Protein AF-0000000080019111 (afdb_homodimer)

InterPro domains:
  IPR000073 Alpha/beta hydrolase fold-1 [PF00561] (54-286)
  IPR000073 Alpha/beta hydrolase fold-1 [PR00111] (79-94)
  IPR000073 Alpha/beta hydrolase fold-1 [PR00111] (122-135)
  IPR000073 Alpha/beta hydrolase fold-1 [PR00111] (136-149)
  IPR000073 Alpha/beta hydrolase fold-1 [PR00111] (247-261)
  IPR000639 Epoxide hydrolase-like [PR00412] (79-94)
  IPR000639 Epoxide hydrolase-like [PR00412] (122-135)
  IPR000639 Epoxide hydrolase-like [PR00412] (136-149)
  IPR000639 Epoxide hydrolase-like [PR00412] (245-261)
  IPR000639 Epoxide hydrolase-like [PR00412] (279-301)
  IPR029058 Alpha/Beta hydrolase fold [G3DSA:3.40.50.1820] (16-300)
  IPR029058 Alpha/Beta hydrolase fold [SSF53474] (29-298)

Secondary structure (DSSP, 8-state):
--HHHHHHHHHHHHHHHHHHHHHHHHHHHSPPPSEEEEETTEEEEEEEE----EEEEE--SS--GGGS-HHHHHHHHTTSEEEEEPPTTSTT----S---HHHHHHHHHHHHHHTT--SPEEEEEGGGHHHHHHHHHH-GGG-SEEEEES--SS---S-SSTTGGGTT-HHHHHHHHHS-HHHHHHHHHHHHHHHHTTSPPPHHHHHHHHHHHTSHHHHHHHHHHHHHHHHHHHHHGGGGGG--S-EEEEEETT-SSS-TIIIIIHHHHH-TT-EEEEETT--S-HHHH-HHHHHHHHHHHHHHHHHHHHHH-/---HHHHHHHHHHHHHHHHHHHHHHHHHHS---SEEEEETTEEEEEEEE----EEEEE--SS--GGGS-HHHHHHHHTTSEEEEEPPTTSTT----S---HHHHHHHHHHHHHHTT--SPEEEEEGGGHHHHHHHHHH-GGG-SEEEEES--SS---S-SSTTGGGTT-HHHHHHHHHS-HHHHHHHHHHHHHHHHTTSPPPHHHHHHHHHHHTSHHHHHHHHHHHHHHHHHHHHHGGGGGG--S-EEEEEETT-SSS-TIIIIIHHHHH-TT-EEEEETT--S-HHHH-HHHHHHHHHHHHHHHHHHHHHH-

Radius of gyration: 30.25 Å; Cα contacts (8 Å, |Δi|>4): 1204; chains: 2; bounding box: 72×90×80 Å

Organism: NCBI:txid2019572

Solvent-accessible surface area (backbone atoms only — not comparable to full-atom values): 31869 Å² total; per-residue (Å²): 135,78,57,58,56,50,46,50,46,47,48,39,48,49,24,34,50,48,32,51,50,48,46,53,48,28,45,68,75,56,54,90,72,68,49,74,46,76,40,97,91,31,42,34,24,27,34,68,41,37,60,49,51,34,34,35,41,36,32,37,74,78,47,23,53,68,50,48,42,69,67,53,53,52,59,47,19,71,73,22,29,29,33,28,33,17,52,70,23,18,74,74,11,42,58,63,98,70,67,48,45,61,51,46,24,52,49,50,50,50,41,34,52,73,72,69,49,64,50,32,32,38,33,15,24,22,60,30,23,40,23,54,50,38,32,40,67,74,37,58,88,44,41,58,22,38,34,30,35,40,36,41,56,58,56,79,59,77,69,87,47,86,64,23,90,50,35,86,35,72,62,42,56,55,51,42,36,46,44,47,35,66,61,52,26,51,57,51,44,60,54,51,55,58,32,30,31,85,51,79,72,57,66,70,51,49,54,50,46,48,42,55,50,34,30,54,64,26,42,42,36,41,21,40,47,57,54,49,41,54,65,51,26,63,63,47,57,78,51,51,72,71,54,76,56,51,36,33,37,38,36,30,77,47,25,83,72,51,56,46,68,63,12,50,53,46,48,40,68,60,30,75,84,39,44,78,43,77,37,77,88,23,18,48,42,38,55,69,76,39,39,65,59,55,52,50,46,50,48,55,46,49,52,51,50,51,49,52,56,54,69,70,98,128,99,36,77,60,52,54,48,47,48,49,37,48,48,22,34,49,48,33,51,52,49,45,53,48,26,45,67,76,56,54,91,73,67,50,73,46,78,40,97,90,30,43,33,25,28,34,69,41,37,60,46,51,33,32,37,42,38,32,37,76,77,47,22,52,69,51,47,42,68,65,54,52,52,57,48,20,71,73,21,28,29,33,29,34,18,52,69,24,17,75,73,12,40,58,64,97,70,66,47,44,60,50,46,24,51,50,49,50,50,41,33,51,72,73,69,48,64,50,31,32,39,32,15,24,23,60,30,23,40,24,52,51,37,32,42,67,73,37,58,87,45,40,58,22,38,33,31,36,41,36,40,55,57,59,76,60,83,73,81,54,86,64,24,88,51,34,86,36,71,62,42,57,54,49,40,39,45,44,46,35,65,60,53,26,52,57,53,44,61,54,49,53,58,33,29,31,87,51,78,71,57,66,70,50,50,52,50,45,48,42,54,50,34,31,52,62,26,43,42,36,40,21,40,46,58,56,50,42,53,66,53,26,63,63,46,56,77,50,53,73,71,55,76,55,52,37,34,37,38,36,30,76,46,27,84,70,51,57,47,68,65,12,50,52,47,47,39,69,60,31,74,84,38,45,80,44,76,37,78,88,23,17,48,43,37,55,69,75,40,41,65,58,55,52,52,46,51,48,56,45,50,52,52,49,52,49,53,56,53,70,72,98

Structure (mmCIF, N/CA/C/O backbone):
data_AF-0000000080019111-model_v1
#
loop_
_entity.id
_entity.type
_entity.pdbx_description
1 polymer 'Alpha/beta hydrolase'
#
loop_
_atom_site.group_PDB
_atom_site.id
_atom_site.type_symbol
_atom_site.label_atom_id
_atom_site.label_alt_id
_atom_site.label_comp_id
_atom_site.label_asym_id
_atom_site.label_entity_id
_atom_site.label_seq_id
_atom_site.pdbx_PDB_ins_code
_atom_site.Cartn_x
_atom_site.Cartn_y
_atom_site.Cartn_z
_atom_site.occupancy
_atom_site.B_iso_or_equiv
_atom_site.auth_seq_id
_atom_site.auth_comp_id
_atom_site.auth_asym_id
_atom_site.auth_atom_id
_atom_site.pdbx_PDB_model_num
ATOM 1 N N . MET A 1 1 ? -31.156 31.281 49.125 1 39.19 1 MET A N 1
ATOM 2 C CA . MET A 1 1 ? -29.797 31.562 48.656 1 39.19 1 MET A CA 1
ATOM 3 C C . MET A 1 1 ? -29.156 30.328 48.062 1 39.19 1 MET A C 1
ATOM 5 O O . MET A 1 1 ? -27.969 30.328 47.75 1 39.19 1 MET A O 1
ATOM 9 N N . ILE A 1 2 ? -29.594 28.969 48.438 1 56.16 2 ILE A N 1
ATOM 10 C CA . ILE A 1 2 ? -29.516 27.531 48.156 1 56.16 2 ILE A CA 1
ATOM 11 C C . ILE A 1 2 ? -29.516 27.297 46.656 1 56.16 2 ILE A C 1
ATOM 13 O O . ILE A 1 2 ? -28.828 26.406 46.156 1 56.16 2 ILE A O 1
ATOM 17 N N . PRO A 1 3 ? -30.438 28.188 45.75 1 67.44 3 PRO A N 1
ATOM 18 C CA . PRO A 1 3 ? -31.156 28 44.5 1 67.44 3 PRO A CA 1
ATOM 19 C C . PRO A 1 3 ? -30.281 28.266 43.25 1 67.44 3 PRO A C 1
ATOM 21 O O . PRO A 1 3 ? -30.422 27.594 42.25 1 67.44 3 PRO A O 1
ATOM 24 N N . LEU A 1 4 ? -29.422 29.281 43.531 1 78.06 4 LEU A N 1
ATOM 25 C CA . LEU A 1 4 ? -28.578 29.641 42.406 1 78.06 4 LEU A CA 1
ATOM 26 C C . LEU A 1 4 ? -27.625 28.5 42.031 1 78.06 4 LEU A C 1
ATOM 28 O O . LEU A 1 4 ? -27.438 28.203 40.844 1 78.06 4 LEU A O 1
ATOM 32 N N . LEU A 1 5 ? -27.125 27.938 43.156 1 81.75 5 LEU A N 1
ATOM 33 C CA . LEU A 1 5 ? -26.234 26.797 42.906 1 81.75 5 LEU A CA 1
ATOM 34 C C . LEU A 1 5 ? -26.969 25.656 42.219 1 81.75 5 LEU A C 1
ATOM 36 O O . LEU A 1 5 ? -26.422 25 41.344 1 81.75 5 LEU A O 1
ATOM 40 N N . GLY A 1 6 ? -28.125 25.484 42.75 1 77.25 6 GLY A N 1
ATOM 41 C CA . GLY A 1 6 ? -28.938 24.469 42.125 1 77.25 6 GLY A CA 1
ATOM 42 C C . GLY A 1 6 ? -29.234 24.75 40.656 1 77.25 6 GLY A C 1
ATOM 43 O O . GLY A 1 6 ? -29.188 23.844 39.812 1 77.25 6 GLY A O 1
ATOM 44 N N . ILE A 1 7 ? -29.484 26.016 40.5 1 80 7 ILE A N 1
ATOM 45 C CA . ILE A 1 7 ? -29.766 26.438 39.125 1 80 7 ILE A CA 1
ATOM 46 C C . ILE A 1 7 ? -28.5 26.281 38.281 1 80 7 ILE A C 1
ATOM 48 O O . ILE A 1 7 ? -28.562 25.797 37.156 1 80 7 ILE A O 1
ATOM 52 N N . LEU A 1 8 ? -27.375 26.734 38.969 1 76.88 8 LEU A N 1
ATOM 53 C CA . LEU A 1 8 ? -26.109 26.609 38.25 1 76.88 8 LEU A CA 1
ATOM 54 C C . LEU A 1 8 ? -25.812 25.141 37.938 1 76.88 8 LEU A C 1
ATOM 56 O O . LEU A 1 8 ? -25.344 24.812 36.844 1 76.88 8 LEU A O 1
ATOM 60 N N . ILE A 1 9 ? -26.141 24.359 38.875 1 79.88 9 ILE A N 1
ATOM 61 C CA . ILE A 1 9 ? -25.906 22.938 38.688 1 79.88 9 ILE A CA 1
ATOM 62 C C . ILE A 1 9 ? -26.859 22.391 37.625 1 79.88 9 ILE A C 1
ATOM 64 O O . ILE A 1 9 ? -26.469 21.625 36.75 1 79.88 9 ILE A O 1
ATOM 68 N N . ALA A 1 10 ? -28.078 22.828 37.75 1 81.62 10 ALA A N 1
ATOM 69 C CA . ALA A 1 10 ? -29.078 22.391 36.75 1 81.62 10 ALA A CA 1
ATOM 70 C C . ALA A 1 10 ? -28.703 22.844 35.344 1 81.62 10 ALA A C 1
ATOM 72 O O . ALA A 1 10 ? -28.828 22.078 34.406 1 81.62 10 ALA A O 1
ATOM 73 N N . VAL A 1 11 ? -28.25 24.062 35.312 1 78.81 11 VAL A N 1
ATOM 74 C CA . VAL A 1 11 ? -27.828 24.609 34.031 1 78.81 11 VAL A CA 1
ATOM 75 C C . VAL A 1 11 ? -26.625 23.828 33.531 1 78.81 11 VAL A C 1
ATOM 77 O O . VAL A 1 11 ? -26.547 23.5 32.344 1 78.81 11 VAL A O 1
ATOM 80 N N . ALA A 1 12 ? -25.781 23.562 34.531 1 78.5 12 ALA A N 1
ATOM 81 C CA . ALA A 1 12 ? -24.594 22.797 34.156 1 78.5 12 ALA A CA 1
ATOM 82 C C . ALA A 1 12 ? -24.969 21.422 33.625 1 78.5 12 ALA A C 1
ATOM 84 O O . ALA A 1 12 ? -24.422 20.953 32.625 1 78.5 12 ALA A O 1
ATOM 85 N N . ILE A 1 13 ? -25.859 20.875 34.281 1 78.75 13 ILE A N 1
ATOM 86 C CA . ILE A 1 13 ? -26.297 19.531 33.875 1 78.75 13 ILE A CA 1
ATOM 87 C C . ILE A 1 13 ? -27 19.625 32.5 1 78.75 13 ILE A C 1
ATOM 89 O O . ILE A 1 13 ? -26.766 18.781 31.641 1 78.75 13 ILE A O 1
ATOM 93 N N . ALA A 1 14 ? -27.844 20.641 32.406 1 80.62 14 ALA A N 1
ATOM 94 C CA . ALA A 1 14 ? -28.547 20.812 31.141 1 80.62 14 ALA A CA 1
ATOM 95 C C . ALA A 1 14 ? -27.578 21.047 30 1 80.62 14 ALA A C 1
ATOM 97 O O . ALA A 1 14 ? -27.734 20.5 28.906 1 80.62 14 ALA A O 1
ATOM 98 N N . CYS A 1 15 ? -26.594 21.891 30.359 1 78.25 15 CYS A N 1
ATOM 99 C CA . CYS A 1 15 ? -25.594 22.188 29.344 1 78.25 15 CYS A CA 1
ATOM 100 C C . CYS A 1 15 ? -24.797 20.938 28.984 1 78.25 15 CYS A C 1
ATOM 102 O O . CYS A 1 15 ? -24.5 20.703 27.812 1 78.25 15 CYS A O 1
ATOM 104 N N . SER A 1 16 ? -24.578 20.234 30.047 1 78.38 16 SER A N 1
ATOM 105 C CA . SER A 1 16 ? -23.844 19 29.797 1 78.38 16 SER A CA 1
ATOM 106 C C . SER A 1 16 ? -24.656 18.031 28.953 1 78.38 16 SER A C 1
ATOM 108 O O . SER A 1 16 ? -24.125 17.391 28.047 1 78.38 16 SER A O 1
ATOM 110 N N . PHE A 1 17 ? -25.906 17.953 29.328 1 80.25 17 PHE A N 1
ATOM 111 C CA . PHE A 1 17 ? -26.797 17.078 28.562 1 80.25 17 PHE A CA 1
ATOM 112 C C . PHE A 1 17 ? -26.922 17.562 27.109 1 80.25 17 PHE A C 1
ATOM 114 O O . PHE A 1 17 ? -26.922 16.75 26.188 1 80.25 17 PHE A O 1
ATOM 121 N N . TYR A 1 18 ? -27.062 18.828 27 1 80.56 18 TYR A N 1
ATOM 122 C CA . TYR A 1 18 ? -27.156 19.406 25.656 1 80.56 18 TYR A CA 1
ATOM 123 C C . TYR A 1 18 ? -25.891 19.141 24.859 1 80.56 18 TYR A C 1
ATOM 125 O O . TYR A 1 18 ? -25.953 18.766 23.688 1 80.56 18 TYR A O 1
ATOM 133 N N . THR A 1 19 ? -24.781 19.438 25.578 1 78.31 19 THR A N 1
ATOM 134 C CA . THR A 1 19 ? -23.5 19.203 24.922 1 78.31 19 THR A CA 1
ATOM 135 C C . THR A 1 19 ? -23.344 17.75 24.516 1 78.31 19 THR A C 1
ATOM 137 O O . THR A 1 19 ? -22.922 17.438 23.406 1 78.31 19 THR A O 1
ATOM 140 N N . ASP A 1 20 ? -23.75 16.922 25.391 1 80.12 20 ASP A N 1
ATOM 141 C CA . ASP A 1 20 ? -23.672 15.492 25.094 1 80.12 20 ASP A CA 1
ATOM 142 C C . ASP A 1 20 ? -24.562 15.125 23.906 1 80.12 20 ASP A C 1
ATOM 144 O O . ASP A 1 20 ? -24.172 14.328 23.047 1 80.12 20 ASP A O 1
ATOM 148 N N . ARG A 1 21 ? -25.766 15.688 23.906 1 81.38 21 ARG A N 1
ATOM 149 C CA . ARG A 1 21 ? -26.672 15.438 22.781 1 81.38 21 ARG A CA 1
ATOM 150 C C . ARG A 1 21 ? -26.109 15.984 21.484 1 81.38 21 ARG A C 1
ATOM 152 O O . ARG A 1 21 ? -26.219 15.344 20.438 1 81.38 21 ARG A O 1
ATOM 159 N N . ALA A 1 22 ? -25.484 17.156 21.594 1 80.06 22 ALA A N 1
ATOM 160 C CA . ALA A 1 22 ? -24.891 17.766 20.422 1 80.06 22 ALA A CA 1
ATOM 161 C C . ALA A 1 22 ? -23.734 16.938 19.875 1 80.06 22 ALA A C 1
ATOM 163 O O . ALA A 1 22 ? -23.578 16.797 18.672 1 80.06 22 ALA A O 1
ATOM 164 N N . ILE A 1 23 ? -22.984 16.438 20.797 1 79.31 23 ILE A N 1
ATOM 165 C CA . ILE A 1 23 ? -21.844 15.594 20.422 1 79.31 23 ILE A CA 1
ATOM 166 C C . ILE A 1 23 ? -22.359 14.344 19.703 1 79.31 23 ILE A C 1
ATOM 168 O O . ILE A 1 23 ? -21.859 13.977 18.641 1 79.31 23 ILE A O 1
ATOM 172 N N . ARG A 1 24 ? -23.344 13.727 20.25 1 81.81 24 ARG A N 1
ATOM 173 C CA . ARG A 1 24 ? -23.922 12.531 19.656 1 81.81 24 ARG A CA 1
ATOM 174 C C . ARG A 1 24 ? -24.5 12.82 18.266 1 81.81 24 ARG A C 1
ATOM 176 O O . ARG A 1 24 ? -24.359 12.016 17.344 1 81.81 24 ARG A O 1
ATOM 183 N N . GLN A 1 25 ? -25.125 13.961 18.25 1 84 25 GLN A N 1
ATOM 184 C CA . GLN A 1 25 ? -25.688 14.344 16.969 1 84 25 GLN A CA 1
ATOM 185 C C . GLN A 1 25 ? -24.594 14.578 15.93 1 84 25 GLN A C 1
ATOM 187 O O . GLN A 1 25 ? -24.719 14.164 14.773 1 84 25 GLN A O 1
ATOM 192 N N . ALA A 1 26 ? -23.516 15.258 16.328 1 79.75 26 ALA A N 1
ATOM 193 C CA . ALA A 1 26 ? -22.391 15.508 15.43 1 79.75 26 ALA A CA 1
ATOM 194 C C . ALA A 1 26 ? -21.781 14.203 14.93 1 79.75 26 ALA A C 1
ATOM 196 O O . ALA A 1 26 ? -21.516 14.047 13.734 1 79.75 26 ALA A O 1
ATOM 197 N N . GLU A 1 27 ? -21.547 13.25 15.797 1 82.12 27 GLU A N 1
ATOM 198 C CA . GLU A 1 27 ? -20.953 11.969 15.445 1 82.12 27 GLU A CA 1
ATOM 199 C C . GLU A 1 27 ? -21.891 11.133 14.586 1 82.12 27 GLU A C 1
ATOM 201 O O . GLU A 1 27 ? -21.438 10.328 13.758 1 82.12 27 GLU A O 1
ATOM 206 N N . ALA A 1 28 ? -23.203 11.328 14.797 1 82 28 ALA A N 1
ATOM 207 C CA . ALA A 1 28 ? -24.188 10.664 13.945 1 82 28 ALA A CA 1
ATOM 208 C C . ALA A 1 28 ? -24.203 11.258 12.547 1 82 28 ALA A C 1
ATOM 210 O O . ALA A 1 28 ? -24.328 10.539 11.555 1 82 28 ALA A O 1
ATOM 211 N N . ASP A 1 29 ? -24.062 12.57 12.523 1 82.75 29 ASP A N 1
ATOM 212 C CA . ASP A 1 29 ? -24.094 13.273 11.25 1 82.75 29 ASP A CA 1
ATOM 213 C C . ASP A 1 29 ? -22.812 13.047 10.469 1 82.75 29 ASP A C 1
ATOM 215 O O . ASP A 1 29 ? -22.812 13.039 9.234 1 82.75 29 ASP A O 1
ATOM 219 N N . PHE A 1 30 ? -21.641 12.938 11.164 1 81.44 30 PHE A N 1
ATOM 220 C CA . PHE A 1 30 ? -20.328 12.758 10.562 1 81.44 30 PHE A CA 1
ATOM 221 C C . PHE A 1 30 ? -19.594 11.594 11.211 1 81.44 30 PHE A C 1
ATOM 223 O O . PHE A 1 30 ? -18.578 11.789 11.883 1 81.44 30 PHE A O 1
ATOM 230 N N . PRO A 1 31 ? -20.078 10.445 10.969 1 78.56 31 PRO A N 1
ATOM 231 C CA . PRO A 1 31 ? -19.438 9.273 11.555 1 78.56 31 PRO A CA 1
ATOM 232 C C . PRO A 1 31 ? -18.016 9.062 11.047 1 78.56 31 PRO A C 1
ATOM 234 O O . PRO A 1 31 ? -17.672 9.523 9.953 1 78.56 31 PRO A O 1
ATOM 237 N N . PRO A 1 32 ? -17.125 8.477 11.922 1 73.69 32 PRO A N 1
ATOM 238 C CA . PRO A 1 32 ? -15.781 8.156 11.438 1 73.69 32 PRO A CA 1
ATOM 239 C C . PRO A 1 32 ? -15.805 7.242 10.219 1 73.69 32 PRO A C 1
ATOM 241 O O . PRO A 1 32 ? -16.562 6.27 10.18 1 73.69 32 PRO A O 1
ATOM 244 N N . GLN A 1 33 ? -15.148 7.875 9.148 1 69.56 33 GLN A N 1
ATOM 245 C CA . GLN A 1 33 ? -14.891 7.055 7.969 1 69.56 33 GLN A CA 1
ATOM 246 C C . GLN A 1 33 ? -13.43 6.621 7.91 1 69.56 33 GLN A C 1
ATOM 248 O O . GLN A 1 33 ? -12.539 7.371 8.312 1 69.56 33 GLN A O 1
ATOM 253 N N . GLY A 1 34 ? -13.219 5.395 7.93 1 66.56 34 GLY A N 1
ATOM 254 C CA . GLY A 1 34 ? -11.828 4.969 7.828 1 66.56 34 GLY A CA 1
ATOM 255 C C . GLY A 1 34 ? -11.469 3.871 8.805 1 66.56 34 GLY A C 1
ATOM 256 O O . GLY A 1 34 ? -12.305 3.041 9.156 1 66.56 34 GLY A O 1
ATOM 257 N N . LYS A 1 35 ? -10.164 3.811 9.141 1 72.06 35 LYS A N 1
ATOM 258 C CA . LYS A 1 35 ? -9.57 2.77 9.977 1 72.06 35 LYS A CA 1
ATOM 259 C C . LYS A 1 35 ? -8.938 3.365 11.227 1 72.06 35 LYS A C 1
ATOM 261 O O . LYS A 1 35 ? -8.836 4.59 11.359 1 72.06 35 LYS A O 1
ATOM 266 N N . TYR A 1 36 ? -8.719 2.541 12.195 1 75.88 36 TYR A N 1
ATOM 267 C CA . TYR A 1 36 ? -7.984 2.928 13.398 1 75.88 36 TYR A CA 1
ATOM 268 C C . TYR A 1 36 ? -6.68 2.145 13.508 1 75.88 36 TYR A C 1
ATOM 270 O O . TYR A 1 36 ? -6.602 0.992 13.078 1 75.88 36 TYR A O 1
ATOM 278 N N . VAL A 1 37 ? -5.629 2.752 13.914 1 69.5 37 VAL A N 1
ATOM 279 C CA . VAL A 1 37 ? -4.379 2.096 14.289 1 69.5 37 VAL A CA 1
ATOM 280 C C . VAL A 1 37 ? -4.008 2.461 15.719 1 69.5 37 VAL A C 1
ATOM 282 O O . VAL A 1 37 ? -4.109 3.623 16.125 1 69.5 37 VAL A O 1
ATOM 285 N N . LYS A 1 38 ? -3.824 1.444 16.547 1 79.44 38 LYS A N 1
ATOM 286 C CA . LYS A 1 38 ? -3.453 1.679 17.938 1 79.44 38 LYS A CA 1
ATOM 287 C C . LYS A 1 38 ? -1.938 1.624 18.109 1 79.44 38 LYS A C 1
ATOM 289 O O . LYS A 1 38 ? -1.296 0.648 17.719 1 79.44 38 LYS A O 1
ATOM 294 N N . VAL A 1 39 ? -1.366 2.723 18.578 1 76.25 39 VAL A N 1
ATOM 295 C CA . VAL A 1 39 ? 0.067 2.795 18.844 1 76.25 39 VAL A CA 1
ATOM 296 C C . VAL A 1 39 ? 0.312 3.455 20.203 1 76.25 39 VAL A C 1
ATOM 298 O O . VAL A 1 39 ? -0.297 4.48 20.516 1 76.25 39 VAL A O 1
ATOM 301 N N . ALA A 1 40 ? 1.132 2.877 21.031 1 81 40 ALA A N 1
ATOM 302 C CA . ALA A 1 40 ? 1.487 3.404 22.344 1 81 40 ALA A CA 1
ATOM 303 C C . ALA A 1 40 ? 0.241 3.746 23.156 1 81 40 ALA A C 1
ATOM 305 O O . ALA A 1 40 ? 0.156 4.82 23.75 1 81 40 ALA A O 1
ATOM 306 N N . GLY A 1 41 ? -0.802 2.975 23.016 1 79.44 41 GLY A N 1
ATOM 307 C CA . GLY A 1 41 ? -2.02 3.131 23.781 1 79.44 41 GLY A CA 1
ATOM 308 C C . GLY A 1 41 ? -2.955 4.188 23.234 1 79.44 41 GLY A C 1
ATOM 309 O O . GLY A 1 41 ? -4.004 4.465 23.812 1 79.44 41 GLY A O 1
ATOM 310 N N . VAL A 1 42 ? -2.566 4.762 22.141 1 84.81 42 VAL A N 1
ATOM 311 C CA . VAL A 1 42 ? -3.369 5.805 21.5 1 84.81 42 VAL A CA 1
ATOM 312 C C . VAL A 1 42 ? -3.973 5.277 20.203 1 84.81 42 VAL A C 1
ATOM 314 O O . VAL A 1 42 ? -3.254 4.773 19.344 1 84.81 42 VAL A O 1
ATOM 317 N N . ARG A 1 43 ? -5.305 5.371 20.109 1 86.31 43 ARG A N 1
ATOM 318 C CA . ARG A 1 43 ? -5.984 4.988 18.875 1 86.31 43 ARG A CA 1
ATOM 319 C C . ARG A 1 43 ? -6.051 6.16 17.906 1 86.31 43 ARG A C 1
ATOM 321 O O . ARG A 1 43 ? -6.648 7.195 18.219 1 86.31 43 ARG A O 1
ATOM 328 N N . LEU A 1 44 ? -5.398 6.039 16.719 1 85.19 44 LEU A N 1
ATOM 329 C CA . LEU A 1 44 ? -5.434 7.062 15.688 1 85.19 44 LEU A CA 1
ATOM 330 C C . LEU A 1 44 ? -6.359 6.656 14.547 1 85.19 44 LEU A C 1
ATOM 332 O O . LEU A 1 44 ? -6.301 5.52 14.07 1 85.19 44 LEU A O 1
ATOM 336 N N . HIS A 1 45 ? -7.266 7.617 14.211 1 85.56 45 HIS A N 1
ATOM 337 C CA . HIS A 1 45 ? -8.156 7.445 13.062 1 85.56 45 HIS A CA 1
ATOM 338 C C . HIS A 1 45 ? -7.484 7.91 11.773 1 85.56 45 HIS A C 1
ATOM 340 O O . HIS A 1 45 ? -6.82 8.945 11.758 1 85.56 45 HIS A O 1
ATOM 346 N N . TYR A 1 46 ? -7.539 7.113 10.773 1 78.88 46 TYR A N 1
ATOM 347 C CA . TYR A 1 46 ? -7.047 7.531 9.461 1 78.88 46 TYR A CA 1
ATOM 348 C C . TYR A 1 46 ? -7.922 6.973 8.344 1 78.88 46 TYR A C 1
ATOM 350 O O . TYR A 1 46 ? -8.68 6.023 8.555 1 78.88 46 TYR A O 1
ATOM 358 N N . ILE A 1 47 ? -7.973 7.707 7.258 1 73.06 47 ILE A N 1
ATOM 359 C CA . ILE A 1 47 ? -8.57 7.219 6.023 1 73.06 47 ILE A CA 1
ATOM 360 C C . ILE A 1 47 ? -7.477 6.816 5.039 1 73.06 47 ILE A C 1
ATOM 362 O O . ILE A 1 47 ? -6.391 7.402 5.039 1 73.06 47 ILE A O 1
ATOM 366 N N . CYS A 1 48 ? -7.598 5.863 4.508 1 65.88 48 CYS A N 1
ATOM 367 C CA . CYS A 1 48 ? -6.668 5.434 3.469 1 65.88 48 CYS A CA 1
ATOM 368 C C . CYS A 1 48 ? -7.398 5.188 2.152 1 65.88 48 CYS A C 1
ATOM 370 O O . CYS A 1 48 ? -8.508 4.656 2.145 1 65.88 48 CYS A O 1
ATOM 372 N N . LYS A 1 49 ? -7.094 6.105 1.359 1 54.97 49 LYS A N 1
ATOM 373 C CA . LYS A 1 49 ? -7.574 5.906 -0.004 1 54.97 49 LYS A CA 1
ATOM 374 C C . LYS A 1 49 ? -6.426 5.562 -0.949 1 54.97 49 LYS A C 1
ATOM 376 O O . LYS A 1 49 ? -5.297 6.023 -0.755 1 54.97 49 LYS A O 1
ATOM 381 N N . GLY A 1 50 ? -6.828 5.125 -1.615 1 50.03 50 GLY A N 1
ATOM 382 C CA . GLY A 1 50 ? -5.852 4.695 -2.604 1 50.03 50 GLY A CA 1
ATOM 383 C C . GLY A 1 50 ? -5.543 3.213 -2.533 1 50.03 50 GLY A C 1
ATOM 384 O O . GLY A 1 50 ? -5.668 2.598 -1.473 1 50.03 50 GLY A O 1
ATOM 385 N N . SER A 1 51 ? -6.137 2.672 -3.111 1 46.53 51 SER A N 1
ATOM 386 C CA . SER A 1 51 ? -6.438 1.276 -3.416 1 46.53 51 SER A CA 1
ATOM 387 C C . SER A 1 51 ? -5.199 0.399 -3.268 1 46.53 51 SER A C 1
ATOM 389 O O . SER A 1 51 ? -5.309 -0.805 -3.025 1 46.53 51 SER A O 1
ATOM 391 N N . GLU A 1 52 ? -4.035 0.542 -3.451 1 54.69 52 GLU A N 1
ATOM 392 C CA . GLU A 1 52 ? -3.824 -0.196 -4.691 1 54.69 52 GLU A CA 1
ATOM 393 C C . GLU A 1 52 ? -4.152 -1.676 -4.52 1 54.69 52 GLU A C 1
ATOM 395 O O . GLU A 1 52 ? -3.941 -2.242 -3.443 1 54.69 52 GLU A O 1
ATOM 400 N N . GLN A 1 53 ? -5.473 -1.788 -5.023 1 70 53 GLN A N 1
ATOM 401 C CA . GLN A 1 53 ? -5.766 -3.209 -5.191 1 70 53 GLN A CA 1
ATOM 402 C C . GLN A 1 53 ? -4.48 -4.023 -5.309 1 70 53 GLN A C 1
ATOM 404 O O . GLN A 1 53 ? -3.623 -3.727 -6.145 1 70 53 GLN A O 1
ATOM 409 N N . ALA A 1 54 ? -4.406 -4.746 -4.207 1 83.38 54 ALA A N 1
ATOM 410 C CA . ALA A 1 54 ? -3.234 -5.617 -4.246 1 83.38 54 ALA A CA 1
ATOM 411 C C . ALA A 1 54 ? -3.398 -6.715 -5.293 1 83.38 54 ALA A C 1
ATOM 413 O O . ALA A 1 54 ? -4.48 -7.289 -5.438 1 83.38 54 ALA A O 1
ATOM 414 N N . VAL A 1 55 ? -2.426 -6.844 -6.094 1 91.75 55 VAL A N 1
ATOM 415 C CA . VAL A 1 55 ? -2.309 -7.98 -7 1 91.75 55 VAL A CA 1
ATOM 416 C C . VAL A 1 55 ? -1.171 -8.891 -6.539 1 91.75 55 VAL A C 1
ATOM 418 O O . VAL A 1 55 ? -0.056 -8.422 -6.293 1 91.75 55 VAL A O 1
ATOM 421 N N . VAL A 1 56 ? -1.512 -10.133 -6.355 1 95.44 56 VAL A N 1
ATOM 422 C CA . VAL A 1 56 ? -0.511 -11.109 -5.934 1 95.44 56 VAL A CA 1
ATOM 423 C C . VAL A 1 56 ? -0.24 -12.094 -7.066 1 95.44 56 VAL A C 1
ATOM 425 O O . VAL A 1 56 ? -1.155 -12.773 -7.539 1 95.44 56 VAL A O 1
ATOM 428 N N . LEU A 1 57 ? 0.992 -12.141 -7.508 1 97.44 57 LEU A N 1
ATOM 429 C CA . LEU A 1 57 ? 1.398 -13.07 -8.562 1 97.44 57 LEU A CA 1
ATOM 430 C C . LEU A 1 57 ? 1.979 -14.344 -7.973 1 97.44 57 LEU A C 1
ATOM 432 O O . LEU A 1 57 ? 2.902 -14.297 -7.156 1 97.44 57 LEU A O 1
ATOM 436 N N . LEU A 1 58 ? 1.391 -15.469 -8.383 1 98.25 58 LEU A N 1
ATOM 437 C CA . LEU A 1 58 ? 1.878 -16.797 -8.016 1 98.25 58 LEU A CA 1
ATOM 438 C C . LEU A 1 58 ? 2.445 -17.516 -9.234 1 98.25 58 LEU A C 1
ATOM 440 O O . LEU A 1 58 ? 1.795 -17.578 -10.281 1 98.25 58 LEU A O 1
ATOM 444 N N . HIS A 1 59 ? 3.648 -18.062 -9.086 1 96.69 59 HIS A N 1
ATOM 445 C CA . HIS A 1 59 ? 4.359 -18.656 -10.203 1 96.69 59 HIS A CA 1
ATOM 446 C C . HIS A 1 59 ? 3.953 -20.125 -10.398 1 96.69 59 HIS A C 1
ATOM 448 O O . HIS A 1 59 ? 3.172 -20.656 -9.617 1 96.69 59 HIS A O 1
ATOM 454 N N . GLY A 1 60 ? 4.453 -20.734 -11.492 1 94.75 60 GLY A N 1
ATOM 455 C CA . GLY A 1 60 ? 4.16 -22.125 -11.82 1 94.75 60 GLY A CA 1
ATOM 456 C C . GLY A 1 60 ? 5.141 -23.094 -11.203 1 94.75 60 GLY A C 1
ATOM 457 O O . GLY A 1 60 ? 5.918 -22.734 -10.312 1 94.75 60 GLY A O 1
ATOM 458 N N . ASN A 1 61 ? 5.047 -24.391 -11.664 1 91.25 61 ASN A N 1
ATOM 459 C CA . ASN A 1 61 ? 5.922 -25.469 -11.195 1 91.25 61 ASN A CA 1
ATOM 460 C C . ASN A 1 61 ? 6.562 -26.219 -12.359 1 91.25 61 ASN A C 1
ATOM 462 O O . ASN A 1 61 ? 5.871 -26.891 -13.125 1 91.25 61 ASN A O 1
ATOM 466 N N . PRO A 1 62 ? 7.891 -26.172 -12.453 1 88.88 62 PRO A N 1
ATOM 467 C CA . PRO A 1 62 ? 8.789 -25.344 -11.641 1 88.88 62 PRO A CA 1
ATOM 468 C C . PRO A 1 62 ? 8.672 -23.859 -11.961 1 88.88 62 PRO A C 1
ATOM 470 O O . PRO A 1 62 ? 8.164 -23.484 -13.023 1 88.88 62 PRO A O 1
ATOM 473 N N . GLY A 1 63 ? 9.047 -23.016 -10.914 1 91 63 GLY A N 1
ATOM 474 C CA . GLY A 1 63 ? 9.008 -21.594 -11.195 1 91 63 GLY A CA 1
ATOM 475 C C . GLY A 1 63 ? 9.484 -20.75 -10.031 1 91 63 GLY A C 1
ATOM 476 O O . GLY A 1 63 ? 9.961 -21.266 -9.023 1 91 63 GLY A O 1
ATOM 477 N N . SER A 1 64 ? 9.5 -19.453 -10.266 1 92.62 64 SER A N 1
ATOM 478 C CA . SER A 1 64 ? 9.789 -18.391 -9.32 1 92.62 64 SER A CA 1
ATOM 479 C C . SER A 1 64 ? 9.141 -17.078 -9.758 1 92.62 64 SER A C 1
ATOM 481 O O . SER A 1 64 ? 8.391 -17.047 -10.734 1 92.62 64 SER A O 1
ATOM 483 N N . VAL A 1 65 ? 9.445 -16.016 -9 1 90.62 65 VAL A N 1
ATOM 484 C CA . VAL A 1 65 ? 8.883 -14.719 -9.328 1 90.62 65 VAL A CA 1
ATOM 485 C C . VAL A 1 65 ? 9.258 -14.344 -10.766 1 90.62 65 VAL A C 1
ATOM 487 O O . VAL A 1 65 ? 8.547 -13.578 -11.422 1 90.62 65 VAL A O 1
ATOM 490 N N . GLN A 1 66 ? 10.281 -14.977 -11.359 1 88.69 66 GLN A N 1
ATOM 491 C CA . GLN A 1 66 ? 10.789 -14.641 -12.688 1 88.69 66 GLN A CA 1
ATOM 492 C C . GLN A 1 66 ? 9.852 -15.156 -13.781 1 88.69 66 GLN A C 1
ATOM 494 O O . GLN A 1 66 ? 10 -14.805 -14.953 1 88.69 66 GLN A O 1
ATOM 499 N N . ASP A 1 67 ? 8.875 -15.969 -13.375 1 93.19 67 ASP A N 1
ATOM 500 C CA . ASP A 1 67 ? 7.883 -16.391 -14.352 1 93.19 67 ASP A CA 1
ATOM 501 C C . ASP A 1 67 ? 7.168 -15.188 -14.969 1 93.19 67 ASP A C 1
ATOM 503 O O . ASP A 1 67 ? 6.652 -15.273 -16.078 1 93.19 67 ASP A O 1
ATOM 507 N N . TYR A 1 68 ? 7.148 -14.117 -14.227 1 93.5 68 TYR A N 1
ATOM 508 C CA . TYR A 1 68 ? 6.574 -12.867 -14.711 1 93.5 68 TYR A CA 1
ATOM 509 C C . TYR A 1 68 ? 7.672 -11.867 -15.078 1 93.5 68 TYR A C 1
ATOM 511 O O . TYR A 1 68 ? 8.461 -11.461 -14.219 1 93.5 68 TYR A O 1
ATOM 519 N N . PRO A 1 69 ? 7.668 -11.484 -16.375 1 90.06 69 PRO A N 1
ATOM 520 C CA . PRO A 1 69 ? 8.703 -10.531 -16.797 1 90.06 69 PRO A CA 1
ATOM 521 C C . PRO A 1 69 ? 8.664 -9.234 -15.992 1 90.06 69 PRO A C 1
ATOM 523 O O . PRO A 1 69 ? 7.586 -8.75 -15.641 1 90.06 69 PRO A O 1
ATOM 526 N N . PRO A 1 70 ? 9.867 -8.633 -15.805 1 81.38 70 PRO A N 1
ATOM 527 C CA . PRO A 1 70 ? 9.938 -7.367 -15.07 1 81.38 70 PRO A CA 1
ATOM 528 C C . PRO A 1 70 ? 9.031 -6.293 -15.664 1 81.38 70 PRO A C 1
ATOM 530 O O . PRO A 1 70 ? 8.398 -5.531 -14.922 1 81.38 70 PRO A O 1
ATOM 533 N N . GLU A 1 71 ? 8.945 -6.285 -16.938 1 81.5 71 GLU A N 1
ATOM 534 C CA . GLU A 1 71 ? 8.102 -5.293 -17.609 1 81.5 71 GLU A CA 1
ATOM 535 C C . GLU A 1 71 ? 6.629 -5.496 -17.25 1 81.5 71 GLU A C 1
ATOM 537 O O . GLU A 1 71 ? 5.879 -4.531 -17.109 1 81.5 71 GLU A O 1
ATOM 542 N N . THR A 1 72 ? 6.219 -6.715 -17.188 1 89.44 72 THR A N 1
ATOM 543 C CA . THR A 1 72 ? 4.848 -7.027 -16.797 1 89.44 72 THR A CA 1
ATOM 544 C C . THR A 1 72 ? 4.566 -6.57 -15.367 1 89.44 72 THR A C 1
ATOM 546 O O . THR A 1 72 ? 3.533 -5.957 -15.102 1 89.44 72 THR A O 1
ATOM 549 N N . ILE A 1 73 ? 5.52 -6.836 -14.508 1 85 73 ILE A N 1
ATOM 550 C CA . ILE A 1 73 ? 5.418 -6.418 -13.117 1 85 73 ILE A CA 1
ATOM 551 C C . ILE A 1 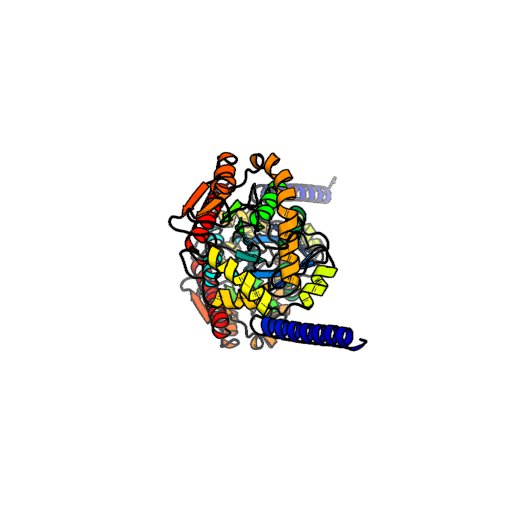73 ? 5.281 -4.898 -13.039 1 85 73 ILE A C 1
ATOM 553 O O . ILE A 1 73 ? 4.406 -4.383 -12.344 1 85 73 ILE A O 1
ATOM 557 N N . ASP A 1 74 ? 6.129 -4.23 -13.828 1 74.75 74 ASP A N 1
ATOM 558 C CA . ASP A 1 74 ? 6.098 -2.771 -13.836 1 74.75 74 ASP A CA 1
ATOM 559 C C . ASP A 1 74 ? 4.746 -2.252 -14.328 1 74.75 74 ASP A C 1
ATOM 561 O O . ASP A 1 74 ? 4.199 -1.301 -13.766 1 74.75 74 ASP A O 1
ATOM 565 N N . ARG A 1 75 ? 4.246 -2.865 -15.305 1 80.38 75 ARG A N 1
ATOM 566 C CA . ARG A 1 75 ? 2.98 -2.418 -15.883 1 80.38 75 ARG A CA 1
ATOM 567 C C . ARG A 1 75 ? 1.829 -2.643 -14.906 1 80.38 75 ARG A C 1
ATOM 569 O O . ARG A 1 75 ? 0.958 -1.783 -14.758 1 80.38 75 ARG A O 1
ATOM 576 N N . ILE A 1 76 ? 1.811 -3.746 -14.242 1 85.5 76 ILE A N 1
ATOM 577 C CA . ILE A 1 76 ? 0.777 -4.008 -13.25 1 85.5 76 ILE A CA 1
ATOM 578 C C . ILE A 1 76 ? 0.893 -3.004 -12.109 1 85.5 76 ILE A C 1
ATOM 580 O O . ILE A 1 76 ? -0.115 -2.48 -11.625 1 85.5 76 ILE A O 1
ATOM 584 N N . ALA A 1 77 ? 2.139 -2.746 -11.758 1 73.94 77 ALA A N 1
ATOM 585 C CA . ALA A 1 77 ? 2.416 -1.898 -10.602 1 73.94 77 ALA A CA 1
ATOM 586 C C . ALA A 1 77 ? 2.01 -0.452 -10.875 1 73.94 77 ALA A C 1
ATOM 588 O O . ALA A 1 77 ? 1.965 0.368 -9.953 1 73.94 77 ALA A O 1
ATOM 589 N N . GLN A 1 78 ? 1.747 -0.148 -12.094 1 68.12 78 GLN A N 1
ATOM 590 C CA . GLN A 1 78 ? 1.274 1.189 -12.438 1 68.12 78 GLN A CA 1
ATOM 591 C C . GLN A 1 78 ? -0.131 1.431 -11.891 1 68.12 78 GLN A C 1
ATOM 593 O O . GLN A 1 78 ? -0.506 2.57 -11.609 1 68.12 78 GLN A O 1
ATOM 598 N N . GLU A 1 79 ? -0.866 0.379 -11.734 1 70.44 79 GLU A N 1
ATOM 599 C CA . GLU A 1 79 ? -2.27 0.545 -11.367 1 70.44 79 GLU A CA 1
ATOM 600 C C . GLU A 1 79 ? -2.592 -0.168 -10.062 1 70.44 79 GLU A C 1
ATOM 602 O O . GLU A 1 79 ? -3.611 0.114 -9.43 1 70.44 79 GLU A O 1
ATOM 607 N N . TYR A 1 80 ? -1.784 -1.088 -9.68 1 77.94 80 TYR A N 1
ATOM 608 C CA . TYR A 1 80 ? -2.043 -1.937 -8.523 1 77.94 80 TYR A CA 1
ATOM 609 C C . TYR A 1 80 ? -0.833 -1.979 -7.594 1 77.94 80 TYR A C 1
ATOM 611 O O . TYR A 1 80 ? 0.275 -1.61 -7.992 1 77.94 80 TYR A O 1
ATOM 619 N N . CYS A 1 81 ? -1.059 -2.322 -6.441 1 76.25 81 CYS A N 1
ATOM 620 C CA . CYS A 1 81 ? 0.03 -2.748 -5.57 1 76.25 81 CYS A CA 1
ATOM 621 C C . CYS A 1 81 ? 0.376 -4.215 -5.805 1 76.25 81 CYS A C 1
ATOM 623 O O . CYS A 1 81 ? -0.4 -5.105 -5.453 1 76.25 81 CYS A O 1
ATOM 625 N N . LEU A 1 82 ? 1.523 -4.395 -6.418 1 83.06 82 LEU A N 1
ATOM 626 C CA . LEU A 1 82 ? 1.845 -5.738 -6.891 1 83.06 82 LEU A CA 1
ATOM 627 C C . LEU A 1 82 ? 2.758 -6.457 -5.902 1 83.06 82 LEU A C 1
ATOM 629 O O . LEU A 1 82 ? 3.711 -5.867 -5.387 1 83.06 82 LEU A O 1
ATOM 633 N N . TYR A 1 83 ? 2.396 -7.621 -5.613 1 85.88 83 TYR A N 1
ATOM 634 C CA . TYR A 1 83 ? 3.223 -8.547 -4.852 1 85.88 83 TYR A CA 1
ATOM 635 C C . TYR A 1 83 ? 3.461 -9.836 -5.633 1 85.88 83 TYR A C 1
ATOM 637 O O . TYR A 1 83 ? 2.521 -10.422 -6.172 1 85.88 83 TYR A O 1
ATOM 645 N N . ALA A 1 84 ? 4.668 -10.203 -5.766 1 92 84 ALA A N 1
ATOM 646 C CA . ALA A 1 84 ? 5.004 -11.492 -6.352 1 92 84 ALA A CA 1
ATOM 647 C C . ALA A 1 84 ? 5.766 -12.367 -5.359 1 92 84 ALA A C 1
ATOM 649 O O . ALA A 1 84 ? 6.816 -11.969 -4.848 1 92 84 ALA A O 1
ATOM 650 N N . PHE A 1 85 ? 5.258 -13.547 -5.113 1 93.38 85 PHE A N 1
ATOM 651 C CA . PHE A 1 85 ? 5.844 -14.414 -4.098 1 93.38 85 PHE A CA 1
ATOM 652 C C . PHE A 1 85 ? 6.594 -15.578 -4.742 1 93.38 85 PHE A C 1
ATOM 654 O O . PHE A 1 85 ? 6.105 -16.172 -5.703 1 93.38 85 PHE A O 1
ATOM 661 N N . ASP A 1 86 ? 7.805 -15.812 -4.227 1 94.06 86 ASP A N 1
ATOM 662 C CA . ASP A 1 86 ? 8.312 -17.172 -4.344 1 94.06 86 ASP A CA 1
ATOM 663 C C . ASP A 1 86 ? 7.539 -18.125 -3.43 1 94.06 86 ASP A C 1
ATOM 665 O O . ASP A 1 86 ? 7.57 -17.984 -2.207 1 94.06 86 ASP A O 1
ATOM 669 N N . LEU A 1 87 ? 6.906 -19.094 -4.039 1 96.44 87 LEU A N 1
ATOM 670 C CA . LEU A 1 87 ? 6.137 -20.047 -3.248 1 96.44 87 LEU A CA 1
ATOM 671 C C . LEU A 1 87 ? 7.055 -20.953 -2.451 1 96.44 87 LEU A C 1
ATOM 673 O O . LEU A 1 87 ? 8.266 -21 -2.705 1 96.44 87 LEU A O 1
ATOM 677 N N . PRO A 1 88 ? 6.578 -21.625 -1.465 1 94.62 88 PRO A N 1
ATOM 678 C CA . PRO A 1 88 ? 7.418 -22.391 -0.547 1 94.62 88 PRO A CA 1
ATOM 679 C C . PRO A 1 88 ? 8.336 -23.375 -1.272 1 94.62 88 PRO A C 1
ATOM 681 O O . PRO A 1 88 ? 7.855 -24.25 -1.996 1 94.62 88 PRO A O 1
ATOM 684 N N . GLY A 1 89 ? 9.648 -23.219 -1.037 1 93.44 89 GLY A N 1
ATOM 685 C CA . GLY A 1 89 ? 10.641 -24.109 -1.613 1 93.44 89 GLY A CA 1
ATOM 686 C C . GLY A 1 89 ? 11.148 -23.656 -2.967 1 93.44 89 GLY A C 1
ATOM 687 O O . GLY A 1 89 ? 12.062 -24.25 -3.529 1 93.44 89 GLY A O 1
ATOM 688 N N . HIS A 1 90 ? 10.617 -22.609 -3.486 1 93.62 90 HIS A N 1
ATOM 689 C CA . HIS A 1 90 ? 11 -22.047 -4.777 1 93.62 90 HIS A CA 1
ATOM 690 C C . HIS A 1 90 ? 11.68 -20.703 -4.613 1 93.62 90 HIS A C 1
ATOM 692 O O . HIS A 1 90 ? 11.477 -20 -3.611 1 93.62 90 HIS A O 1
ATOM 698 N N . GLY A 1 91 ? 12.547 -20.359 -5.637 1 92.56 91 GLY A N 1
ATOM 699 C CA . GLY A 1 91 ? 13.273 -19.109 -5.523 1 92.56 91 GLY A CA 1
ATOM 700 C C . GLY A 1 91 ? 14.047 -18.984 -4.223 1 92.56 91 GLY A C 1
ATOM 701 O O . GLY A 1 91 ? 14.891 -19.828 -3.91 1 92.56 91 GLY A O 1
ATOM 702 N N . TYR A 1 92 ? 13.578 -18.047 -3.365 1 87.88 92 TYR A N 1
ATOM 703 C CA . TYR A 1 92 ? 14.352 -17.781 -2.154 1 87.88 92 TYR A CA 1
ATOM 704 C C . TYR A 1 92 ? 13.484 -17.969 -0.91 1 87.88 92 TYR A C 1
ATOM 706 O O . TYR A 1 92 ? 13.844 -17.5 0.176 1 87.88 92 TYR A O 1
ATOM 714 N N . SER A 1 93 ? 12.344 -18.578 -1.095 1 91.56 93 SER A N 1
ATOM 715 C CA . SER A 1 93 ? 11.477 -18.891 0.034 1 91.56 93 SER A CA 1
ATOM 716 C C . SER A 1 93 ? 11.859 -20.234 0.665 1 91.56 93 SER A C 1
ATOM 718 O O . SER A 1 93 ? 12.234 -21.172 -0.038 1 91.56 93 SER A O 1
ATOM 720 N N . ASP A 1 94 ? 11.664 -20.328 1.972 1 88.69 94 ASP A N 1
ATOM 721 C CA . ASP A 1 94 ? 11.805 -21.609 2.674 1 88.69 94 ASP A CA 1
ATOM 722 C C . ASP A 1 94 ? 10.633 -22.531 2.371 1 88.69 94 ASP A C 1
ATOM 724 O O . ASP A 1 94 ? 9.672 -22.141 1.704 1 88.69 94 ASP A O 1
ATOM 728 N N . ARG A 1 95 ? 10.766 -23.766 2.807 1 91.19 95 ARG A N 1
ATOM 729 C CA . ARG A 1 95 ? 9.688 -24.75 2.629 1 91.19 95 ARG A CA 1
ATOM 730 C C . ARG A 1 95 ? 9.344 -25.422 3.949 1 91.19 95 ARG A C 1
ATOM 732 O O . ARG A 1 95 ? 10.234 -25.844 4.691 1 91.19 95 ARG A O 1
ATOM 739 N N . PRO A 1 96 ? 8.062 -25.438 4.266 1 89.19 96 PRO A N 1
ATOM 740 C CA . PRO A 1 96 ? 7.645 -26.234 5.426 1 89.19 96 PRO A CA 1
ATOM 741 C C . PRO A 1 96 ? 7.656 -27.734 5.156 1 89.19 96 PRO A C 1
ATOM 743 O O . PRO A 1 96 ? 7.801 -28.156 4.008 1 89.19 96 PRO A O 1
ATOM 746 N N . ALA A 1 97 ? 7.512 -28.562 6.227 1 85.19 97 ALA A N 1
ATOM 747 C CA . ALA A 1 97 ? 7.523 -30.016 6.113 1 85.19 97 ALA A CA 1
ATOM 748 C C . ALA A 1 97 ? 6.363 -30.516 5.258 1 85.19 97 ALA A C 1
ATOM 750 O O . ALA A 1 97 ? 6.52 -31.453 4.477 1 85.19 97 ALA A O 1
ATOM 751 N N . ILE A 1 98 ? 5.246 -29.906 5.426 1 87.94 98 ILE A N 1
ATOM 752 C CA . ILE A 1 98 ? 4.059 -30.203 4.637 1 87.94 98 ILE A CA 1
ATOM 753 C C . ILE A 1 98 ? 3.686 -29 3.783 1 87.94 98 ILE A C 1
ATOM 755 O O . ILE A 1 98 ? 3.545 -27.875 4.297 1 87.94 98 ILE A O 1
ATOM 759 N N . ALA A 1 99 ? 3.568 -29.25 2.426 1 92.88 99 ALA A N 1
ATOM 760 C CA . ALA A 1 99 ? 3.312 -28.125 1.54 1 92.88 99 ALA A CA 1
ATOM 761 C C . ALA A 1 99 ? 2.27 -28.469 0.484 1 92.88 99 ALA A C 1
ATOM 763 O O . ALA A 1 99 ? 2.48 -28.234 -0.708 1 92.88 99 ALA A O 1
ATOM 764 N N . THR A 1 100 ? 1.082 -29.031 0.968 1 94.88 100 THR A N 1
ATOM 765 C CA . THR A 1 100 ? -0.037 -29.219 0.052 1 94.88 100 THR A CA 1
ATOM 766 C C . THR A 1 100 ? -0.589 -27.875 -0.414 1 94.88 100 THR A C 1
ATOM 768 O O . THR A 1 100 ? -0.31 -26.844 0.193 1 94.88 100 THR A O 1
ATOM 771 N N . PRO A 1 101 ? -1.354 -27.922 -1.476 1 96.56 101 PRO A N 1
ATOM 772 C CA . PRO A 1 101 ? -1.961 -26.672 -1.919 1 96.56 101 PRO A CA 1
ATOM 773 C C . PRO A 1 101 ? -2.723 -25.953 -0.804 1 96.56 101 PRO A C 1
ATOM 775 O O . PRO A 1 101 ? -2.652 -24.734 -0.688 1 96.56 101 PRO A O 1
ATOM 778 N N . LEU A 1 102 ? -3.43 -26.703 0.009 1 96.06 102 LEU A N 1
ATOM 779 C CA . L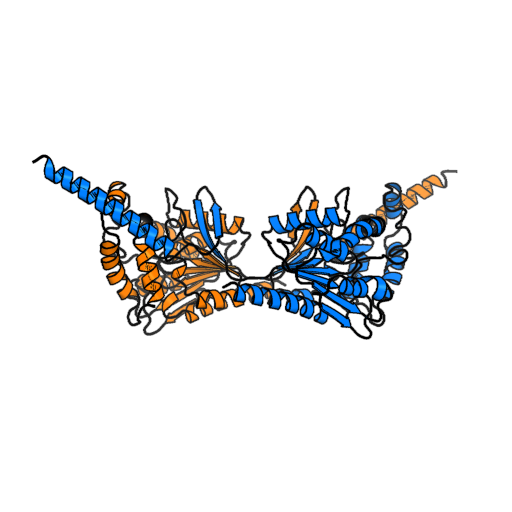EU A 1 102 ? -4.184 -26.109 1.104 1 96.06 102 LEU A CA 1
ATOM 780 C C . LEU A 1 102 ? -3.244 -25.453 2.115 1 96.06 102 LEU A C 1
ATOM 782 O O . LEU A 1 102 ? -3.498 -24.328 2.574 1 96.06 102 LEU A O 1
ATOM 786 N N . VAL A 1 103 ? -2.17 -26.078 2.453 1 95.12 103 VAL A N 1
ATOM 787 C CA . VAL A 1 103 ? -1.201 -25.547 3.404 1 95.12 103 VAL A CA 1
ATOM 788 C C . VAL A 1 103 ? -0.535 -24.297 2.822 1 95.12 103 VAL A C 1
ATOM 790 O O . VAL A 1 103 ? -0.325 -23.312 3.529 1 95.12 103 VAL A O 1
ATOM 793 N N . GLN A 1 104 ? -0.217 -24.328 1.587 1 96.88 104 GLN A N 1
ATOM 794 C CA . GLN A 1 104 ? 0.421 -23.188 0.946 1 96.88 104 GLN A CA 1
ATOM 795 C C . GLN A 1 104 ? -0.534 -22 0.867 1 96.88 104 GLN A C 1
ATOM 797 O O . GLN A 1 104 ? -0.115 -20.844 1.006 1 96.88 104 GLN A O 1
ATOM 802 N N . ALA A 1 105 ? -1.858 -22.281 0.652 1 97.38 105 ALA A N 1
ATOM 803 C CA . ALA A 1 105 ? -2.855 -21.203 0.703 1 97.38 105 ALA A CA 1
ATOM 804 C C . ALA A 1 105 ? -2.906 -20.562 2.088 1 97.38 105 ALA A C 1
ATOM 806 O O . ALA A 1 105 ? -3.008 -19.344 2.211 1 97.38 105 ALA A O 1
ATOM 807 N N . GLN A 1 106 ? -2.82 -21.344 3.109 1 94.75 106 GLN A N 1
ATOM 808 C CA . GLN A 1 106 ? -2.832 -20.859 4.48 1 94.75 106 GLN A CA 1
ATOM 809 C C . GLN A 1 106 ? -1.596 -20 4.77 1 94.75 106 GLN A C 1
ATOM 811 O O . GLN A 1 106 ? -1.69 -18.953 5.414 1 94.75 106 GLN A O 1
ATOM 816 N N . LEU A 1 107 ? -0.45 -20.453 4.305 1 93.12 107 LEU A N 1
ATOM 817 C CA . LEU A 1 107 ? 0.784 -19.688 4.48 1 93.12 107 LEU A CA 1
ATOM 818 C C . LEU A 1 107 ? 0.707 -18.359 3.752 1 93.12 107 LEU A C 1
ATOM 820 O O . LEU A 1 107 ? 1.122 -17.328 4.293 1 93.12 107 LEU A O 1
ATOM 824 N N . LEU A 1 108 ? 0.19 -18.422 2.555 1 95.31 108 LEU A N 1
ATOM 825 C CA . LEU A 1 108 ? 0.028 -17.203 1.783 1 95.31 108 LEU A CA 1
ATOM 826 C C . LEU A 1 108 ? -0.876 -16.219 2.516 1 95.31 108 LEU A C 1
ATOM 828 O O . LEU A 1 108 ? -0.558 -15.023 2.611 1 95.31 108 LEU A O 1
ATOM 832 N N . ARG A 1 109 ? -1.998 -16.719 3.027 1 92.56 109 ARG A N 1
ATOM 833 C CA . ARG A 1 109 ? -2.918 -15.867 3.77 1 92.56 109 ARG A CA 1
ATOM 834 C C . ARG A 1 109 ? -2.217 -15.203 4.945 1 92.56 109 ARG A C 1
ATOM 836 O O . ARG A 1 109 ? -2.346 -13.992 5.148 1 92.56 109 ARG A O 1
ATOM 843 N N . SER A 1 110 ? -1.533 -16.016 5.684 1 86.81 110 SER A N 1
ATOM 844 C CA . SER A 1 110 ? -0.822 -15.492 6.844 1 86.81 110 SER A CA 1
ATOM 845 C C . SER A 1 110 ? 0.193 -14.43 6.441 1 86.81 110 SER A C 1
ATOM 847 O O . SER A 1 110 ? 0.348 -13.422 7.129 1 86.81 110 SER A O 1
ATOM 849 N N . ALA A 1 111 ? 0.889 -14.625 5.363 1 84.69 111 ALA A N 1
ATOM 850 C CA . ALA A 1 111 ? 1.857 -13.656 4.863 1 84.69 111 ALA A CA 1
ATOM 851 C C . ALA A 1 111 ? 1.17 -12.352 4.465 1 84.69 111 ALA A C 1
ATOM 853 O O . ALA A 1 111 ? 1.636 -11.266 4.816 1 84.69 111 ALA A O 1
ATOM 854 N N . LEU A 1 112 ? 0.114 -12.477 3.715 1 85.44 112 LEU A N 1
ATOM 855 C CA . LEU A 1 112 ? -0.625 -11.305 3.254 1 85.44 112 LEU A CA 1
ATOM 856 C C . LEU A 1 112 ? -1.142 -10.484 4.434 1 85.44 112 LEU A C 1
ATOM 858 O O . LEU A 1 112 ? -1.023 -9.258 4.445 1 85.44 112 LEU A O 1
ATOM 862 N N . GLN A 1 113 ? -1.704 -11.211 5.418 1 77.56 113 GLN A N 1
ATOM 863 C CA . GLN A 1 113 ? -2.178 -10.531 6.613 1 77.56 113 GLN A CA 1
ATOM 864 C C . GLN A 1 113 ? -1.043 -9.773 7.301 1 77.56 113 GLN A C 1
ATOM 866 O O . GLN A 1 113 ? -1.217 -8.625 7.723 1 77.56 113 GLN A O 1
ATOM 871 N N . LYS A 1 114 ? 0.017 -10.398 7.352 1 67.25 114 LYS A N 1
ATOM 872 C CA . LYS A 1 114 ? 1.162 -9.812 8.039 1 67.25 114 LYS A CA 1
ATOM 873 C C . LYS A 1 114 ? 1.637 -8.539 7.336 1 67.25 114 LYS A C 1
ATOM 875 O O . LYS A 1 114 ? 2.105 -7.605 7.98 1 67.25 114 LYS A O 1
ATOM 880 N N . ILE A 1 115 ? 1.481 -8.523 5.992 1 67.38 115 ILE A N 1
ATOM 881 C CA . ILE A 1 115 ? 1.994 -7.363 5.273 1 67.38 115 ILE A CA 1
ATOM 882 C C . ILE A 1 115 ? 0.848 -6.406 4.953 1 67.38 115 ILE A C 1
ATOM 884 O O . ILE A 1 115 ? 0.997 -5.504 4.129 1 67.38 115 ILE A O 1
ATOM 888 N N . GLY A 1 116 ? -0.305 -6.699 5.5 1 65.5 116 GLY A N 1
ATOM 889 C CA . GLY A 1 116 ? -1.384 -5.723 5.504 1 65.5 116 GLY A CA 1
ATOM 890 C C . GLY A 1 116 ? -2.252 -5.789 4.262 1 65.5 116 GLY A C 1
ATOM 891 O O . GLY A 1 116 ? -2.883 -4.801 3.883 1 65.5 116 GLY A O 1
ATOM 892 N N . ILE A 1 117 ? -2.266 -6.918 3.631 1 74 117 ILE A N 1
ATOM 893 C CA . ILE A 1 117 ? -3.086 -7.078 2.436 1 74 117 ILE A CA 1
ATOM 894 C C . ILE A 1 117 ? -4.355 -7.852 2.783 1 74 117 ILE A C 1
ATOM 896 O O . ILE A 1 117 ? -4.289 -8.984 3.268 1 74 117 ILE A O 1
ATOM 900 N N . GLU A 1 118 ? -5.484 -7.277 2.566 1 75.31 118 GLU A N 1
ATOM 901 C CA . GLU A 1 118 ? -6.738 -7.879 3.016 1 75.31 118 GLU A CA 1
ATOM 902 C C . GLU A 1 118 ? -7.438 -8.617 1.876 1 75.31 118 GLU A C 1
ATOM 904 O O . GLU A 1 118 ? -7.863 -9.758 2.041 1 75.31 118 GLU A O 1
ATOM 909 N N . LYS A 1 119 ? -7.594 -7.957 0.736 1 87.56 119 LYS A N 1
ATOM 910 C CA . LYS A 1 119 ? -8.398 -8.516 -0.346 1 87.56 119 LYS A CA 1
ATOM 91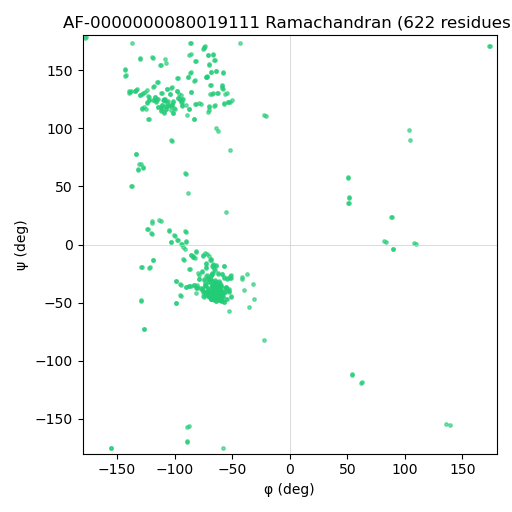1 C C . LYS A 1 119 ? -7.676 -8.406 -1.685 1 87.56 119 LYS A C 1
ATOM 913 O O . LYS A 1 119 ? -8.07 -7.613 -2.545 1 87.56 119 LYS A O 1
ATOM 918 N N . PRO A 1 120 ? -6.703 -9.297 -1.913 1 92.25 120 PRO A N 1
ATOM 919 C CA . PRO A 1 120 ? -5.938 -9.211 -3.158 1 92.25 120 PRO A CA 1
ATOM 920 C C . PRO A 1 120 ? -6.656 -9.859 -4.34 1 92.25 120 PRO A C 1
ATOM 922 O O . PRO A 1 120 ? -7.59 -10.641 -4.145 1 92.25 120 PRO A O 1
ATOM 925 N N . ILE A 1 121 ? -6.266 -9.438 -5.512 1 95.69 121 ILE A N 1
ATOM 926 C CA . ILE A 1 121 ? -6.445 -10.258 -6.707 1 95.69 121 ILE A CA 1
ATOM 927 C C . ILE A 1 121 ? -5.312 -11.281 -6.805 1 95.69 121 ILE A C 1
ATOM 929 O O . ILE A 1 121 ? -4.137 -10.914 -6.844 1 95.69 121 ILE A O 1
ATOM 933 N N . LEU A 1 122 ? -5.676 -12.547 -6.816 1 98.38 122 LEU A N 1
ATOM 934 C CA . LEU A 1 122 ? -4.668 -13.594 -6.961 1 98.38 122 LEU A CA 1
ATOM 935 C C . LEU A 1 122 ? -4.496 -13.984 -8.422 1 98.38 122 LEU A C 1
ATOM 937 O O . LEU A 1 122 ? -5.477 -14.273 -9.117 1 98.38 122 LEU A O 1
ATOM 941 N N . VAL A 1 123 ? -3.307 -13.914 -8.883 1 98.69 123 VAL A N 1
ATOM 942 C CA . VAL A 1 123 ? -2.957 -14.383 -10.227 1 98.69 123 VAL A CA 1
ATOM 943 C C . VAL A 1 123 ? -2.119 -15.656 -10.125 1 98.69 123 VAL A C 1
ATOM 945 O O . VAL A 1 123 ? -0.986 -15.625 -9.641 1 98.69 123 VAL A O 1
ATOM 948 N N . ALA A 1 124 ? -2.68 -16.719 -10.586 1 98.81 124 ALA A N 1
ATOM 949 C CA . ALA A 1 124 ? -2.029 -18.016 -10.43 1 98.81 124 ALA A CA 1
ATOM 950 C C . ALA A 1 124 ? -1.713 -18.641 -11.781 1 98.81 124 ALA A C 1
ATOM 952 O O . ALA A 1 124 ? -2.566 -18.688 -12.672 1 98.81 124 ALA A O 1
ATOM 953 N N . TYR A 1 125 ? -0.514 -19.172 -11.875 1 97.19 125 TYR A N 1
ATOM 954 C CA . TYR A 1 125 ? -0.027 -19.766 -13.117 1 97.19 125 TYR A CA 1
ATOM 955 C C . TYR A 1 125 ? 0.18 -21.266 -12.961 1 97.19 125 TYR A C 1
ATOM 957 O O . TYR A 1 125 ? 0.999 -21.703 -12.148 1 97.19 125 TYR A O 1
ATOM 965 N N . SER A 1 126 ? -0.602 -21.969 -13.781 1 95.12 126 SER A N 1
ATOM 966 C CA . SER A 1 126 ? -0.384 -23.406 -13.867 1 95.12 126 SER A CA 1
ATOM 967 C C . SER A 1 126 ? -0.632 -24.094 -12.531 1 95.12 126 SER A C 1
ATOM 969 O O . SER A 1 126 ? -1.734 -24.016 -11.984 1 95.12 126 SER A O 1
ATOM 971 N N . TRP A 1 127 ? 0.301 -24.719 -11.953 1 94.94 127 TRP A N 1
ATOM 972 C CA . TRP A 1 127 ? 0.225 -25.5 -10.719 1 94.94 127 TRP A CA 1
ATOM 973 C C . TRP A 1 127 ? -0.325 -24.641 -9.578 1 94.94 127 TRP A C 1
ATOM 975 O O . TRP A 1 127 ? -1.132 -25.125 -8.773 1 94.94 127 TRP A O 1
ATOM 985 N N . SER A 1 128 ? 0.015 -23.391 -9.516 1 97.88 128 SER A N 1
ATOM 986 C CA . SER A 1 128 ? -0.365 -22.531 -8.398 1 97.88 128 SER A CA 1
ATOM 987 C C . SER A 1 128 ? -1.851 -22.203 -8.438 1 97.88 128 SER A C 1
ATOM 989 O O . SER A 1 128 ? -2.391 -21.625 -7.484 1 97.88 128 SER A O 1
ATOM 991 N N . SER A 1 129 ? -2.533 -22.562 -9.492 1 98.44 129 SER A N 1
ATOM 992 C CA . SER A 1 129 ? -3.982 -22.422 -9.539 1 98.44 129 SER A CA 1
ATOM 993 C C . SER A 1 129 ? -4.656 -23.219 -8.43 1 98.44 129 SER A C 1
ATOM 995 O O . SER A 1 129 ? -5.684 -22.797 -7.895 1 98.44 129 SER A O 1
ATOM 997 N N . ALA A 1 130 ? -4.066 -24.344 -8.125 1 98 130 ALA A N 1
ATOM 998 C CA . ALA A 1 130 ? -4.602 -25.125 -7.016 1 98 130 ALA A CA 1
ATOM 999 C C . ALA A 1 130 ? -4.527 -24.344 -5.703 1 98 130 ALA A C 1
ATOM 1001 O O . ALA A 1 130 ? -5.422 -24.453 -4.863 1 98 130 ALA A O 1
ATOM 1002 N N . ILE A 1 131 ? -3.479 -23.578 -5.57 1 98.12 131 ILE A N 1
ATOM 1003 C CA . ILE A 1 131 ? -3.297 -22.781 -4.363 1 98.12 131 ILE A CA 1
ATOM 1004 C C . ILE A 1 131 ? -4.32 -21.656 -4.328 1 98.12 131 ILE A C 1
ATOM 1006 O O . ILE A 1 131 ? -4.953 -21.406 -3.299 1 98.12 131 ILE A O 1
ATOM 1010 N N . ALA A 1 132 ? -4.523 -20.984 -5.406 1 98.62 132 ALA A N 1
ATOM 1011 C CA . ALA A 1 132 ? -5.496 -19.891 -5.484 1 98.62 132 ALA A CA 1
ATOM 1012 C C . ALA A 1 132 ? -6.914 -20.406 -5.266 1 98.62 132 ALA A C 1
ATOM 1014 O O . ALA A 1 132 ? -7.715 -19.766 -4.574 1 98.62 132 ALA A O 1
ATOM 1015 N N . LEU A 1 133 ? -7.195 -21.562 -5.855 1 98.56 133 LEU A N 1
ATOM 1016 C CA . LEU A 1 133 ? -8.516 -22.156 -5.68 1 98.56 133 LEU A CA 1
ATOM 1017 C C . LEU A 1 133 ? -8.734 -22.578 -4.23 1 98.56 133 LEU A C 1
ATOM 1019 O O . LEU A 1 133 ? -9.812 -22.359 -3.672 1 98.56 133 LEU A O 1
ATOM 1023 N N . ALA A 1 134 ? -7.73 -23.156 -3.65 1 98.31 134 ALA A N 1
ATOM 1024 C CA . ALA A 1 134 ? -7.812 -23.5 -2.232 1 98.31 134 ALA A CA 1
ATOM 1025 C C . ALA A 1 134 ? -8.07 -22.25 -1.387 1 98.31 134 ALA A C 1
ATOM 1027 O O . ALA A 1 134 ? -8.875 -22.281 -0.452 1 98.31 134 ALA A O 1
ATOM 1028 N N . TYR A 1 135 ? -7.355 -21.172 -1.742 1 98.31 135 TYR A N 1
ATOM 1029 C CA . TYR A 1 135 ? -7.516 -19.906 -1.04 1 98.31 135 TYR A CA 1
ATOM 1030 C C . TYR A 1 135 ? -8.945 -19.391 -1.147 1 98.31 135 TYR A C 1
ATOM 1032 O O . TYR A 1 135 ? -9.562 -19.031 -0.14 1 98.31 135 TYR A O 1
ATOM 1040 N N . ALA A 1 136 ? -9.508 -19.375 -2.268 1 97.81 136 ALA A N 1
ATOM 1041 C CA . ALA A 1 136 ? -10.859 -18.875 -2.51 1 97.81 136 ALA A CA 1
ATOM 1042 C C . ALA A 1 136 ? -11.898 -19.719 -1.801 1 97.81 136 ALA A C 1
ATOM 1044 O O . ALA A 1 136 ? -12.914 -19.203 -1.323 1 97.81 136 ALA A O 1
ATOM 1045 N N . LEU A 1 137 ? -11.68 -21.031 -1.74 1 97.69 137 LEU A N 1
ATOM 1046 C CA . LEU A 1 137 ? -12.609 -21.938 -1.091 1 97.69 137 LEU A CA 1
ATOM 1047 C C . LEU A 1 137 ? -12.578 -21.766 0.424 1 97.69 137 LEU A C 1
ATOM 1049 O O . LEU A 1 137 ? -13.617 -21.812 1.082 1 97.69 137 LEU A O 1
ATOM 1053 N N . ARG A 1 138 ? -11.43 -21.531 0.911 1 96.44 138 ARG A N 1
ATOM 1054 C CA . ARG A 1 138 ? -11.266 -21.484 2.359 1 96.44 138 ARG A CA 1
ATOM 1055 C C . ARG A 1 138 ? -11.539 -20.094 2.902 1 96.44 138 ARG A C 1
ATOM 1057 O O . ARG A 1 138 ? -12.039 -19.938 4.02 1 96.44 138 ARG A O 1
ATOM 1064 N N . TYR A 1 139 ? -11.156 -19.062 2.121 1 95.75 139 TYR A N 1
ATOM 1065 C CA . TYR A 1 139 ? -11.281 -17.672 2.559 1 95.75 139 TYR A CA 1
ATOM 1066 C C . TYR A 1 139 ? -12.023 -16.844 1.523 1 95.75 139 TYR A C 1
ATOM 1068 O O . TYR A 1 139 ? -11.492 -15.859 1.009 1 95.75 139 TYR A O 1
ATOM 1076 N N . PRO A 1 140 ? -13.281 -17.125 1.332 1 95.81 140 PRO A N 1
ATOM 1077 C CA . PRO A 1 140 ? -14.031 -16.5 0.238 1 95.81 140 PRO A CA 1
ATOM 1078 C C . PRO A 1 140 ? -14.188 -15 0.413 1 95.81 140 PRO A C 1
ATOM 1080 O O . PRO A 1 140 ? -14.328 -14.266 -0.573 1 95.81 140 PRO A O 1
ATOM 1083 N N . ASP A 1 141 ? -14.062 -14.5 1.618 1 93 141 ASP A N 1
ATOM 1084 C CA . ASP A 1 141 ? -14.281 -13.078 1.869 1 93 141 ASP A CA 1
ATOM 1085 C C . ASP A 1 141 ? -12.961 -12.312 1.897 1 93 141 ASP A C 1
ATOM 1087 O O . ASP A 1 141 ? -12.945 -11.094 2.084 1 93 141 ASP A O 1
ATOM 1091 N N . GLU A 1 142 ? -11.891 -13.016 1.615 1 91.56 142 GLU A N 1
ATOM 1092 C CA . GLU A 1 142 ? -10.586 -12.391 1.753 1 91.56 142 GLU A CA 1
ATOM 1093 C C . GLU A 1 142 ? -9.836 -12.359 0.42 1 91.56 142 GLU A C 1
ATOM 1095 O O . GLU A 1 142 ? -8.617 -12.211 0.389 1 91.56 142 GLU A O 1
ATOM 1100 N N . VAL A 1 143 ? -10.492 -12.508 -0.629 1 95.19 143 VAL A N 1
ATOM 1101 C CA . VAL A 1 143 ? -9.93 -12.422 -1.973 1 95.19 143 VAL A CA 1
ATOM 1102 C C . VAL A 1 143 ? -10.875 -11.641 -2.881 1 95.19 143 VAL A C 1
ATOM 1104 O O . VAL A 1 143 ? -12.094 -11.828 -2.838 1 95.19 143 VAL A O 1
ATOM 1107 N N . ALA A 1 144 ? -10.305 -10.68 -3.615 1 94 144 ALA A N 1
ATOM 1108 C CA . ALA A 1 144 ? -11.109 -9.812 -4.477 1 94 144 ALA A CA 1
ATOM 1109 C C . ALA A 1 144 ? -11.469 -10.523 -5.777 1 94 144 ALA A C 1
ATOM 1111 O O . ALA A 1 144 ? -12.516 -10.242 -6.375 1 94 144 ALA A O 1
ATOM 1112 N N . GLY A 1 145 ? -10.648 -11.422 -6.242 1 97.38 145 GLY A N 1
ATOM 1113 C CA . GLY A 1 145 ? -10.797 -12.195 -7.461 1 97.38 145 GLY A CA 1
ATOM 1114 C C . GLY A 1 145 ? -9.578 -13.039 -7.785 1 97.38 145 GLY A C 1
ATOM 1115 O O . GLY A 1 145 ? -8.547 -12.93 -7.121 1 97.38 145 GLY A O 1
ATOM 1116 N N . ILE A 1 146 ? -9.773 -13.891 -8.789 1 98.31 146 ILE A N 1
ATOM 1117 C CA . ILE A 1 146 ? -8.695 -14.805 -9.156 1 98.31 146 ILE A CA 1
ATOM 1118 C C . ILE A 1 146 ? -8.516 -14.797 -10.672 1 98.31 146 ILE A C 1
ATOM 1120 O O . ILE A 1 146 ? -9.492 -14.797 -11.422 1 98.31 146 ILE A O 1
ATOM 1124 N N . VAL A 1 147 ? -7.293 -14.68 -11.039 1 98.75 147 VAL A N 1
ATOM 1125 C CA . VAL A 1 147 ? -6.891 -14.906 -12.422 1 98.75 147 VAL A CA 1
ATOM 1126 C C . VAL A 1 147 ? -6.133 -16.234 -12.531 1 98.75 147 VAL A C 1
ATOM 1128 O O . VAL A 1 147 ? -5.105 -16.422 -11.875 1 98.75 147 VAL A O 1
ATOM 1131 N N . LEU A 1 148 ? -6.707 -17.109 -13.336 1 98.81 148 LEU A N 1
ATOM 1132 C CA . LEU A 1 148 ? -6.094 -18.422 -13.555 1 98.81 148 LEU A CA 1
ATOM 1133 C C . LEU A 1 148 ? -5.484 -18.5 -14.953 1 98.81 148 LEU A C 1
ATOM 1135 O O . LEU A 1 148 ? -6.203 -18.469 -15.953 1 98.81 148 LEU A O 1
ATOM 1139 N N . VAL A 1 149 ? -4.16 -18.672 -14.984 1 98.5 149 VAL A N 1
ATOM 1140 C CA . VAL A 1 149 ? -3.42 -18.688 -16.234 1 98.5 149 VAL A CA 1
ATOM 1141 C C . VAL A 1 149 ? -2.885 -20.094 -16.516 1 98.5 149 VAL A C 1
ATOM 1143 O O . VAL A 1 149 ? -2.08 -20.609 -15.742 1 98.5 149 VAL A O 1
ATOM 1146 N N . SER A 1 150 ? -3.322 -20.734 -17.625 1 96.69 150 SER A N 1
ATOM 1147 C CA . SER A 1 150 ? -2.938 -22.109 -17.922 1 96.69 150 SER A CA 1
ATOM 1148 C C . SER A 1 150 ? -3.172 -23.031 -16.734 1 96.69 150 SER A C 1
ATOM 1150 O O . SER A 1 150 ? -2.279 -23.781 -16.344 1 96.69 150 SER A O 1
ATOM 1152 N N . ALA A 1 151 ? -4.363 -23.078 -16.281 1 97.31 151 ALA A N 1
ATOM 1153 C CA . ALA A 1 151 ? -4.684 -23.562 -14.938 1 97.31 151 ALA A CA 1
ATOM 1154 C C . ALA A 1 151 ? -4.77 -25.078 -14.891 1 97.31 151 ALA A C 1
ATOM 1156 O O . ALA A 1 151 ? -5.301 -25.703 -15.812 1 97.31 151 ALA A O 1
ATOM 1157 N N . ILE A 1 152 ? -4.273 -25.641 -13.805 1 96.31 152 ILE A N 1
ATOM 1158 C CA . ILE A 1 152 ? -4.566 -27.016 -13.414 1 96.31 152 ILE A CA 1
ATOM 1159 C C . ILE A 1 152 ? -5.617 -27.031 -12.305 1 96.31 152 ILE A C 1
ATOM 1161 O O . ILE A 1 152 ? -5.344 -26.609 -11.18 1 96.31 152 ILE A O 1
ATOM 1165 N N . ALA A 1 153 ? -6.82 -27.578 -12.672 1 97.31 153 ALA A N 1
ATOM 1166 C CA . ALA A 1 153 ? -7.918 -27.469 -11.711 1 97.31 153 ALA A CA 1
ATOM 1167 C C . ALA A 1 153 ? -8.578 -28.812 -11.469 1 97.31 153 ALA A C 1
ATOM 1169 O O . ALA A 1 153 ? -9.258 -29.016 -10.461 1 97.31 153 ALA A O 1
ATOM 1170 N N . TYR A 1 154 ? -8.383 -29.781 -12.414 1 96.12 154 TYR A N 1
ATOM 1171 C CA . TYR A 1 154 ? -9.078 -31.062 -12.281 1 96.12 154 TYR A CA 1
ATOM 1172 C C . TYR A 1 154 ? -8.102 -32.219 -12.398 1 96.12 154 TYR A C 1
ATOM 1174 O O . TYR A 1 154 ? -8.164 -33.188 -11.617 1 96.12 154 TYR A O 1
ATOM 1182 N N . LYS A 1 155 ? -7.305 -32.094 -13.445 1 91.06 155 LYS A N 1
ATOM 1183 C CA . LYS A 1 155 ? -6.488 -33.281 -13.773 1 91.06 155 LYS A CA 1
ATOM 1184 C C . LYS A 1 155 ? -5.074 -32.875 -14.18 1 91.06 155 LYS A C 1
ATOM 1186 O O . LYS A 1 155 ? -4.895 -31.891 -14.906 1 91.06 155 LYS A O 1
ATOM 1191 N N . VAL A 1 156 ? -4.152 -33.562 -13.531 1 87.25 156 VAL A N 1
ATOM 1192 C CA . VAL A 1 156 ? -2.764 -33.406 -13.953 1 87.25 156 VAL A CA 1
ATOM 1193 C C . VAL A 1 156 ? -2.428 -34.438 -15.047 1 87.25 156 VAL A C 1
ATOM 1195 O O . VAL A 1 156 ? -2.848 -35.594 -14.977 1 87.25 156 VAL A O 1
ATOM 1198 N N . ASN A 1 157 ? -2.221 -34 -16.234 1 71.19 157 ASN A N 1
ATOM 1199 C CA . ASN A 1 157 ? -1.786 -34.969 -17.219 1 71.19 157 ASN A CA 1
ATOM 1200 C C . ASN A 1 157 ? -0.492 -35.656 -16.797 1 71.19 157 ASN A C 1
ATOM 1202 O O . ASN A 1 157 ? 0.193 -35.188 -15.891 1 71.19 157 ASN A O 1
ATOM 1206 N N . HIS A 1 158 ? 0.162 -36.5 -17.562 1 56.97 158 HIS A N 1
ATOM 1207 C CA . HIS A 1 158 ? 1.362 -37.281 -17.297 1 56.97 158 HIS A CA 1
ATOM 1208 C C . HIS A 1 158 ? 2.424 -36.469 -16.578 1 56.97 158 HIS A C 1
ATOM 1210 O O . HIS A 1 158 ? 2.32 -35.25 -16.516 1 56.97 158 HIS A O 1
ATOM 1216 N N . ALA A 1 159 ? 3.633 -37.094 -16.094 1 52.44 159 ALA A N 1
ATOM 1217 C CA . ALA A 1 159 ? 4.656 -36.688 -15.125 1 52.44 159 ALA A CA 1
ATOM 1218 C C . ALA A 1 159 ? 5.191 -35.312 -15.422 1 52.44 159 ALA A C 1
ATOM 1220 O O . ALA A 1 159 ? 5.836 -35.094 -16.453 1 52.44 159 ALA A O 1
ATOM 1221 N N . LEU A 1 160 ? 4.406 -34.188 -14.961 1 54.44 160 LEU A N 1
ATOM 1222 C CA . LEU A 1 160 ? 5.059 -32.906 -15.086 1 54.44 160 LEU A CA 1
ATOM 1223 C C . LEU A 1 160 ? 6.57 -33.031 -14.938 1 54.44 160 LEU A C 1
ATOM 1225 O O . LEU A 1 160 ? 7.332 -32.406 -15.68 1 54.44 160 LEU A O 1
ATOM 1229 N N . LEU A 1 161 ? 6.977 -33.719 -13.977 1 60.72 161 LEU A N 1
ATOM 1230 C CA . LEU A 1 161 ? 8.398 -34.031 -13.805 1 60.72 161 LEU A CA 1
ATOM 1231 C C . LEU A 1 161 ? 8.625 -35.531 -13.664 1 60.72 161 LEU A C 1
ATOM 1233 O O . LEU A 1 161 ? 8 -36.188 -12.828 1 60.72 161 LEU A O 1
ATOM 1237 N N . PRO A 1 162 ? 9.383 -36.031 -14.641 1 57.62 162 PRO A N 1
ATOM 1238 C CA . PRO A 1 162 ? 9.789 -37.438 -14.422 1 57.62 162 PRO A CA 1
ATOM 1239 C C . PRO A 1 162 ? 10.391 -37.656 -13.039 1 57.62 162 PRO A C 1
ATOM 1241 O O . PRO A 1 162 ? 10.984 -36.75 -12.461 1 57.62 162 PRO A O 1
ATOM 1244 N N . LEU A 1 163 ? 9.898 -38.594 -12.156 1 60.62 163 LEU A N 1
ATOM 1245 C CA . LEU A 1 163 ? 10.484 -39.031 -10.898 1 60.62 163 LEU A CA 1
ATOM 1246 C C . LEU A 1 163 ? 9.688 -38.5 -9.711 1 60.62 163 LEU A C 1
ATOM 1248 O O . LEU A 1 163 ? 10.094 -38.656 -8.562 1 60.62 163 LEU A O 1
ATOM 1252 N N . ALA A 1 164 ? 8.609 -37.781 -10.008 1 63.12 164 ALA A N 1
ATOM 1253 C CA . ALA A 1 164 ? 7.824 -37.188 -8.93 1 63.12 164 ALA A CA 1
ATOM 1254 C C . ALA A 1 164 ? 7.461 -38.25 -7.883 1 63.12 164 ALA A C 1
ATOM 1256 O O . ALA A 1 164 ? 7.344 -37.938 -6.695 1 63.12 164 ALA A O 1
ATOM 1257 N N . LYS A 1 165 ? 7.375 -39.438 -8.25 1 62.84 165 LYS A N 1
ATOM 1258 C CA . LYS A 1 165 ? 6.98 -40.531 -7.332 1 62.84 165 LYS A CA 1
ATOM 1259 C C . LYS A 1 165 ? 8.047 -40.75 -6.262 1 62.84 165 LYS A C 1
ATOM 1261 O O . LYS A 1 165 ? 7.754 -41.281 -5.195 1 62.84 165 LYS A O 1
ATOM 1266 N N . PHE A 1 166 ? 9.273 -40.25 -6.461 1 60.66 166 PHE A N 1
ATOM 1267 C CA . PHE A 1 166 ? 10.352 -40.5 -5.504 1 60.66 166 PHE A CA 1
ATOM 1268 C C . PHE A 1 166 ? 10.609 -39.25 -4.668 1 60.66 166 PHE A C 1
ATOM 1270 O O . PHE A 1 166 ? 11.555 -39.219 -3.877 1 60.66 166 PHE A O 1
ATOM 1277 N N . ALA A 1 167 ? 9.844 -38.219 -4.641 1 62.94 167 ALA A N 1
ATOM 1278 C CA . ALA A 1 167 ? 10.117 -36.875 -4.145 1 62.94 167 ALA A CA 1
ATOM 1279 C C . ALA A 1 167 ? 10.188 -36.875 -2.621 1 62.94 167 ALA A C 1
ATOM 1281 O O . ALA A 1 167 ? 10.852 -36 -2.035 1 62.94 167 ALA A O 1
ATOM 1282 N N . GLN A 1 168 ? 9.586 -37.719 -1.868 1 60.22 168 GLN A N 1
ATOM 1283 C CA . GLN A 1 168 ? 9.562 -37.594 -0.415 1 60.22 168 GLN A CA 1
ATOM 1284 C C . GLN A 1 168 ? 10.727 -38.344 0.226 1 60.22 168 GLN A C 1
ATOM 1286 O O . GLN A 1 168 ? 10.859 -38.375 1.452 1 60.22 168 GLN A O 1
ATOM 1291 N N . SER A 1 169 ? 11.641 -38.75 -0.521 1 62.5 169 SER A N 1
ATOM 1292 C CA . SER A 1 169 ? 12.688 -39.562 0.085 1 62.5 169 SER A CA 1
ATOM 1293 C C . SER A 1 169 ? 13.938 -38.75 0.369 1 62.5 169 SER A C 1
ATOM 1295 O O . SER A 1 169 ? 14.398 -38 -0.492 1 62.5 169 SER A O 1
ATOM 1297 N N . SER A 1 170 ? 14.297 -38.656 1.672 1 64.12 170 SER A N 1
ATOM 1298 C CA . SER A 1 170 ? 15.602 -38.094 2.006 1 64.12 170 SER A CA 1
ATOM 1299 C C . SER A 1 170 ? 16.688 -38.594 1.061 1 64.12 170 SER A C 1
ATOM 1301 O O . SER A 1 170 ? 17.656 -37.875 0.786 1 64.12 170 SER A O 1
ATOM 1303 N N . LEU A 1 171 ? 16.453 -39.75 0.608 1 65.69 171 LEU A N 1
ATOM 1304 C CA . LEU A 1 171 ? 17.391 -40.344 -0.323 1 65.69 171 LEU A CA 1
ATOM 1305 C C . LEU A 1 171 ? 17.438 -39.562 -1.633 1 65.69 171 LEU A C 1
ATOM 1307 O O . LEU A 1 171 ? 18.516 -39.375 -2.203 1 65.69 171 LEU A O 1
ATOM 1311 N N . LEU A 1 172 ? 16.328 -39.031 -1.991 1 66.31 172 LEU A N 1
ATOM 1312 C CA . LEU A 1 172 ? 16.297 -38.281 -3.23 1 66.31 172 LEU A CA 1
ATOM 1313 C C . LEU A 1 172 ? 17.062 -36.969 -3.082 1 66.31 172 LEU A C 1
ATOM 1315 O O . LEU A 1 172 ? 17.812 -36.594 -3.975 1 66.31 172 LEU A O 1
ATOM 1319 N N . GLU A 1 173 ? 16.797 -36.406 -1.964 1 65.56 173 GLU A N 1
ATOM 1320 C CA . GLU A 1 173 ? 17.547 -35.156 -1.721 1 65.56 173 GLU A CA 1
ATOM 1321 C C . GLU A 1 173 ? 19.047 -35.406 -1.833 1 65.56 173 GLU A C 1
ATOM 1323 O O . GLU A 1 173 ? 19.766 -34.594 -2.426 1 65.56 173 GLU A O 1
ATOM 1328 N N . PHE A 1 174 ? 19.406 -36.469 -1.181 1 64.69 174 PHE A N 1
ATOM 1329 C CA . PHE A 1 174 ? 20.828 -36.812 -1.213 1 64.69 174 PHE A CA 1
ATOM 1330 C C . PHE A 1 174 ? 21.281 -37.125 -2.639 1 64.69 174 PHE A C 1
ATOM 1332 O O . PHE A 1 174 ? 22.312 -36.625 -3.076 1 64.69 174 PHE A O 1
ATOM 1339 N N . LEU A 1 175 ? 20.484 -37.844 -3.344 1 70.56 175 LEU A N 1
ATOM 1340 C CA . LEU A 1 175 ? 20.844 -38.25 -4.703 1 70.56 175 LEU A CA 1
ATOM 1341 C C . LEU A 1 175 ? 20.891 -37.031 -5.617 1 70.56 175 LEU A C 1
ATOM 1343 O O . LEU A 1 175 ? 21.75 -36.938 -6.492 1 70.56 175 LEU A O 1
ATOM 1347 N N . LEU A 1 176 ? 20 -36.156 -5.277 1 70.75 176 LEU A N 1
ATOM 1348 C CA . LEU A 1 176 ? 19.953 -34.969 -6.121 1 70.75 176 LEU A CA 1
ATOM 1349 C C . LEU A 1 176 ? 21.172 -34.094 -5.902 1 70.75 176 LEU A C 1
ATOM 1351 O O . LEU A 1 176 ? 21.594 -33.344 -6.812 1 70.75 176 LEU A O 1
ATOM 1355 N N . LYS A 1 177 ? 21.688 -34.156 -4.754 1 66.81 177 LYS A N 1
ATOM 1356 C CA . LYS A 1 177 ? 22.922 -33.438 -4.477 1 66.81 177 LYS A CA 1
ATOM 1357 C C . LYS A 1 177 ? 24.094 -34.031 -5.262 1 66.81 177 LYS A C 1
ATOM 1359 O O . LYS A 1 177 ? 25.109 -33.344 -5.461 1 66.81 177 LYS A O 1
ATOM 1364 N N . LEU A 1 178 ? 23.812 -35.25 -5.672 1 67.75 178 LEU A N 1
ATOM 1365 C CA . LEU A 1 178 ? 24.891 -35.938 -6.375 1 67.75 178 LEU A CA 1
ATOM 1366 C C . LEU A 1 178 ? 24.797 -35.719 -7.879 1 67.75 178 LEU A C 1
ATOM 1368 O O . LEU A 1 178 ? 25.719 -36.031 -8.625 1 67.75 178 LEU A O 1
ATOM 1372 N N . ILE A 1 179 ? 23.688 -35.219 -8.281 1 69.81 179 ILE A N 1
ATOM 1373 C CA . ILE A 1 179 ? 23.484 -34.969 -9.703 1 69.81 179 ILE A CA 1
ATOM 1374 C C . ILE A 1 179 ? 23.859 -33.531 -10.047 1 69.81 179 ILE A C 1
ATOM 1376 O O . ILE A 1 179 ? 23.344 -32.594 -9.445 1 69.81 179 ILE A O 1
ATOM 1380 N N . PRO A 1 180 ? 24.797 -33.438 -10.984 1 65.88 180 PRO A N 1
ATOM 1381 C CA . PRO A 1 180 ? 25.172 -32.094 -11.367 1 65.88 180 PRO A CA 1
ATOM 1382 C C . PRO A 1 180 ? 23.984 -31.25 -11.836 1 65.88 180 PRO A C 1
ATOM 1384 O O . PRO A 1 180 ? 23.188 -31.719 -12.648 1 65.88 180 PRO A O 1
ATOM 1387 N N . PRO A 1 181 ? 23.875 -30.078 -11.281 1 65.94 181 PRO A N 1
ATOM 1388 C CA . PRO A 1 181 ? 22.75 -29.203 -11.641 1 65.94 181 PRO A CA 1
ATOM 1389 C C . PRO A 1 181 ? 22.609 -29.031 -13.156 1 65.94 181 PRO A C 1
ATOM 1391 O O . PRO A 1 181 ? 21.484 -28.891 -13.656 1 65.94 181 PRO A O 1
ATOM 1394 N N . ASN A 1 182 ? 23.688 -29.125 -13.805 1 66.12 182 ASN A N 1
ATOM 1395 C CA . ASN A 1 182 ? 23.656 -28.938 -15.25 1 66.12 182 ASN A CA 1
ATOM 1396 C C . ASN A 1 182 ? 22.875 -30.047 -15.953 1 66.12 182 ASN A C 1
ATOM 1398 O O . ASN A 1 182 ? 22.188 -29.812 -16.938 1 66.12 182 ASN A O 1
ATOM 1402 N N . LEU A 1 183 ? 23.125 -31.266 -15.43 1 70.31 183 LEU A N 1
ATOM 1403 C CA . LEU A 1 183 ? 22.406 -32.375 -16.031 1 70.31 183 LEU A CA 1
ATOM 1404 C C . LEU A 1 183 ? 20.906 -32.281 -15.766 1 70.31 183 LEU A C 1
ATOM 1406 O O . LEU A 1 183 ? 20.094 -32.531 -16.656 1 70.31 183 LEU A O 1
ATOM 1410 N N . VAL A 1 184 ? 20.562 -31.969 -14.617 1 69.31 184 VAL A N 1
ATOM 1411 C CA . VAL A 1 184 ? 19.172 -31.766 -14.258 1 69.31 184 VAL A CA 1
ATOM 1412 C C . VAL A 1 184 ? 18.594 -30.609 -15.078 1 69.31 184 VAL A C 1
ATOM 1414 O O . VAL A 1 184 ? 17.469 -30.703 -15.594 1 69.31 184 VAL A O 1
ATOM 1417 N N . GLY A 1 185 ? 19.391 -29.641 -15.234 1 70.06 185 GLY A N 1
ATOM 1418 C CA . GLY A 1 185 ? 18.984 -28.484 -16.016 1 70.06 185 GLY A CA 1
ATOM 1419 C C . GLY A 1 185 ? 18.641 -28.828 -17.453 1 70.06 185 GLY A C 1
ATOM 1420 O O . GLY A 1 185 ? 17.641 -28.359 -18 1 70.06 185 GLY A O 1
ATOM 1421 N N . TYR A 1 186 ? 19.484 -29.703 -18.016 1 70.81 186 TYR A N 1
ATOM 1422 C CA . TYR A 1 186 ? 19.266 -30.078 -19.422 1 70.81 186 TYR A CA 1
ATOM 1423 C C . TYR A 1 186 ? 17.922 -30.766 -19.594 1 70.81 186 TYR A C 1
ATOM 1425 O O . TYR A 1 186 ? 17.188 -30.469 -20.547 1 70.81 186 TYR A O 1
ATOM 1433 N N . ILE A 1 187 ? 17.609 -31.656 -18.703 1 68.94 187 ILE A N 1
ATOM 1434 C CA . ILE A 1 187 ? 16.359 -32.406 -18.797 1 68.94 187 ILE A CA 1
ATOM 1435 C C . ILE A 1 187 ? 15.18 -31.469 -18.547 1 68.94 187 ILE A C 1
ATOM 1437 O O . ILE A 1 187 ? 14.211 -31.453 -19.312 1 68.94 187 ILE A O 1
ATOM 1441 N N . LEU A 1 188 ? 15.266 -30.703 -17.578 1 71.38 188 LEU A N 1
ATOM 1442 C CA . LEU A 1 188 ? 14.203 -29.781 -17.203 1 71.38 188 LEU A CA 1
ATOM 1443 C C . LEU A 1 188 ? 13.984 -28.734 -18.281 1 71.38 188 LEU A C 1
ATOM 1445 O O . LEU A 1 188 ? 12.844 -28.422 -18.641 1 71.38 188 LEU A O 1
ATOM 1449 N N . PHE A 1 189 ? 15.047 -28.391 -18.922 1 72.56 189 PHE A N 1
ATOM 1450 C CA . PHE A 1 189 ? 14.945 -27.281 -19.875 1 72.56 189 PHE A CA 1
ATOM 1451 C C . PHE A 1 189 ? 14.422 -27.781 -21.219 1 72.56 189 PHE A C 1
ATOM 1453 O O . PHE A 1 189 ? 13.711 -27.062 -21.922 1 72.56 189 PHE A O 1
ATOM 1460 N N . ALA A 1 190 ? 14.82 -28.969 -21.531 1 71.81 190 ALA A N 1
ATOM 1461 C CA . ALA A 1 190 ? 14.227 -29.547 -22.734 1 71.81 190 ALA A CA 1
ATOM 1462 C C . ALA A 1 190 ? 12.711 -29.641 -22.594 1 71.81 190 ALA A C 1
ATOM 1464 O O . ALA A 1 190 ? 11.984 -29.359 -23.562 1 71.81 190 ALA A O 1
ATOM 1465 N N . HIS A 1 191 ? 12.305 -29.906 -21.422 1 70.75 191 HIS A N 1
ATOM 1466 C CA . HIS A 1 191 ? 10.875 -29.984 -21.141 1 70.75 191 HIS A CA 1
ATOM 1467 C C . HIS A 1 191 ? 10.242 -28.609 -21.109 1 70.75 191 HIS A C 1
ATOM 1469 O O . HIS A 1 191 ? 9.164 -28.391 -21.672 1 70.75 191 HIS A O 1
ATOM 1475 N N . LEU A 1 192 ? 10.875 -27.672 -20.516 1 71.44 192 LEU A N 1
ATOM 1476 C CA . LEU A 1 192 ? 10.344 -26.328 -20.391 1 71.44 192 LEU A CA 1
ATOM 1477 C C . LEU A 1 192 ? 10.172 -25.688 -21.766 1 71.44 192 LEU A C 1
ATOM 1479 O O . LEU A 1 192 ? 9.203 -24.969 -22.016 1 71.44 192 LEU A O 1
ATOM 1483 N N . LYS A 1 193 ? 11.141 -25.922 -22.609 1 73.81 193 LYS A N 1
ATOM 1484 C CA . LYS A 1 193 ? 11.094 -25.344 -23.953 1 73.81 193 LYS A CA 1
ATOM 1485 C C . LYS A 1 193 ? 9.828 -25.766 -24.688 1 73.81 193 LYS A C 1
ATOM 1487 O O . LYS A 1 193 ? 9.273 -25 -25.484 1 73.81 193 LYS A O 1
ATOM 1492 N N . LYS A 1 194 ? 9.344 -26.906 -24.344 1 73.06 194 LYS A N 1
ATOM 1493 C CA . LYS A 1 194 ? 8.117 -27.391 -24.969 1 73.06 194 LYS A CA 1
ATOM 1494 C C . LYS A 1 194 ? 6.914 -26.547 -24.547 1 73.06 194 LYS A C 1
ATOM 1496 O O . LYS A 1 194 ? 5.973 -26.375 -25.328 1 73.06 194 LYS A O 1
ATOM 1501 N N . GLY A 1 195 ? 6.98 -26.047 -23.406 1 73.06 195 GLY A N 1
ATOM 1502 C CA . GLY A 1 195 ? 5.879 -25.25 -22.891 1 73.06 195 GLY A CA 1
ATOM 1503 C C . GLY A 1 195 ? 5.766 -23.891 -23.547 1 73.06 195 GLY A C 1
ATOM 1504 O O . GLY A 1 195 ? 4.715 -23.25 -23.469 1 73.06 195 GLY A O 1
ATOM 1505 N N . PHE A 1 196 ? 6.812 -23.422 -24.156 1 72.81 196 PHE A N 1
ATOM 1506 C CA . PHE A 1 196 ? 6.836 -22.125 -24.828 1 72.81 196 PHE A CA 1
ATOM 1507 C C . PHE A 1 196 ? 6.34 -22.234 -26.25 1 72.81 196 PHE A C 1
ATOM 1509 O O . PHE A 1 196 ? 5.895 -21.25 -26.844 1 72.81 196 PHE A O 1
ATOM 1516 N N . LEU A 1 197 ? 6.391 -23.453 -26.781 1 71.62 197 LEU A N 1
ATOM 1517 C CA . LEU A 1 197 ? 6.027 -23.625 -28.188 1 71.62 197 LEU A CA 1
ATOM 1518 C C . LEU A 1 197 ? 4.598 -23.156 -28.422 1 71.62 197 LEU A C 1
ATOM 1520 O O . LEU A 1 197 ? 3.715 -23.359 -27.594 1 71.62 197 LEU A O 1
ATOM 1524 N N . PRO A 1 198 ? 4.527 -22.469 -29.5 1 68.62 198 PRO A N 1
ATOM 1525 C CA . PRO A 1 198 ? 5.406 -22.281 -30.656 1 68.62 198 PRO A CA 1
ATOM 1526 C C . PRO A 1 198 ? 6.336 -21.078 -30.5 1 68.62 198 PRO A C 1
ATOM 1528 O O . PRO A 1 198 ? 7.117 -20.766 -31.391 1 68.62 198 PRO A O 1
ATOM 1531 N N . LYS A 1 199 ? 6.25 -20.359 -29.484 1 74.56 199 LYS A N 1
ATOM 1532 C CA . LYS A 1 199 ? 7.129 -19.219 -29.266 1 74.56 199 LYS A CA 1
ATOM 1533 C C . LYS A 1 199 ? 8.422 -19.641 -28.562 1 74.56 199 LYS A C 1
ATOM 1535 O O . LYS A 1 199 ? 8.523 -20.766 -28.078 1 74.56 199 LYS A O 1
ATOM 1540 N N . SER A 1 200 ? 9.453 -18.703 -28.656 1 75.88 200 SER A N 1
ATOM 1541 C CA . SER A 1 200 ? 10.719 -18.984 -27.984 1 75.88 200 SER A CA 1
ATOM 1542 C C . SER A 1 200 ? 10.773 -18.297 -26.625 1 75.88 200 SER A C 1
ATOM 1544 O O . SER A 1 200 ? 10.211 -17.219 -26.438 1 75.88 200 SER A O 1
ATOM 1546 N N . PRO A 1 201 ? 11.398 -19.047 -25.75 1 77.38 201 PRO A N 1
ATOM 1547 C CA . PRO A 1 201 ? 11.547 -18.438 -24.438 1 77.38 201 PRO A CA 1
ATOM 1548 C C . PRO A 1 201 ? 12.508 -17.25 -24.453 1 77.38 201 PRO A C 1
ATOM 1550 O O . PRO A 1 201 ? 13.414 -17.188 -25.281 1 77.38 201 PRO A O 1
ATOM 1553 N N . ASN A 1 202 ? 12.164 -16.344 -23.562 1 79.75 202 ASN A N 1
ATOM 1554 C CA . ASN A 1 202 ? 13.102 -15.258 -23.297 1 79.75 202 ASN A CA 1
ATOM 1555 C C . ASN A 1 202 ? 14.422 -15.789 -22.734 1 79.75 202 ASN A C 1
ATOM 1557 O O . ASN A 1 202 ? 14.422 -16.594 -21.797 1 79.75 202 ASN A O 1
ATOM 1561 N N . VAL A 1 203 ? 15.531 -15.336 -23.328 1 78.44 203 VAL A N 1
ATOM 1562 C CA . VAL A 1 203 ? 16.859 -15.859 -22.984 1 78.44 203 VAL A CA 1
ATOM 1563 C C . VAL A 1 203 ? 17.172 -15.57 -21.516 1 78.44 203 VAL A C 1
ATOM 1565 O O . VAL A 1 203 ? 17.734 -16.406 -20.812 1 78.44 203 VAL A O 1
ATOM 1568 N N . ASP A 1 204 ? 16.812 -14.367 -21.109 1 79.62 204 ASP A N 1
ATOM 1569 C CA . ASP A 1 204 ? 17.094 -13.984 -19.734 1 79.62 204 ASP A CA 1
ATOM 1570 C C . ASP A 1 204 ? 16.297 -14.828 -18.75 1 79.62 204 ASP A C 1
ATOM 1572 O O . ASP A 1 204 ? 16.781 -15.188 -17.688 1 79.62 204 ASP A O 1
ATOM 1576 N N . TYR A 1 205 ? 15.133 -15.117 -19.156 1 84.88 205 TYR A N 1
ATOM 1577 C CA . TYR A 1 205 ? 14.305 -15.984 -18.328 1 84.88 205 TYR A CA 1
ATOM 1578 C C . TYR A 1 205 ? 14.906 -17.375 -18.234 1 84.88 205 TYR A C 1
ATOM 1580 O O . TYR A 1 205 ? 14.969 -17.969 -17.141 1 84.88 205 TYR A O 1
ATOM 1588 N N . LEU A 1 206 ? 15.336 -17.891 -19.328 1 83.06 206 LEU A N 1
ATOM 1589 C CA . LEU A 1 206 ? 15.891 -19.25 -19.344 1 83.06 206 LEU A CA 1
ATOM 1590 C C . LEU A 1 206 ? 17.141 -19.344 -18.484 1 83.06 206 LEU A C 1
ATOM 1592 O O . LEU A 1 206 ? 17.359 -20.344 -17.812 1 83.06 206 LEU A O 1
ATOM 1596 N N . LYS A 1 207 ? 17.906 -18.312 -18.594 1 81.31 207 LYS A N 1
ATOM 1597 C CA . LYS A 1 207 ? 19.109 -18.297 -17.781 1 81.31 207 LYS A CA 1
ATOM 1598 C C . LYS A 1 207 ? 18.781 -18.344 -16.281 1 81.31 207 LYS A C 1
ATOM 1600 O O . LYS A 1 207 ? 19.391 -19.109 -15.539 1 81.31 207 LYS A O 1
ATOM 1605 N N . ALA A 1 208 ? 17.844 -17.562 -15.922 1 82.31 208 ALA A N 1
ATOM 1606 C CA . ALA A 1 208 ? 17.422 -17.531 -14.523 1 82.31 208 ALA A CA 1
ATOM 1607 C C . ALA A 1 208 ? 16.812 -18.875 -14.109 1 82.31 208 ALA A C 1
ATOM 1609 O O . ALA A 1 208 ? 17.109 -19.391 -13.031 1 82.31 208 ALA A O 1
ATOM 1610 N N . ALA A 1 209 ? 15.992 -19.359 -14.953 1 84.56 209 ALA A N 1
ATOM 1611 C CA . ALA A 1 209 ? 15.344 -20.641 -14.688 1 84.56 209 ALA A CA 1
ATOM 1612 C C . ALA A 1 209 ? 16.375 -21.75 -14.523 1 84.56 209 ALA A C 1
ATOM 1614 O O . ALA A 1 209 ? 16.312 -22.516 -13.562 1 84.56 209 ALA A O 1
ATOM 1615 N N . GLN A 1 210 ? 17.312 -21.766 -15.383 1 80.44 210 GLN A N 1
ATOM 1616 C CA . GLN A 1 210 ? 18.344 -22.797 -15.336 1 80.44 210 GLN A CA 1
ATOM 1617 C C . GLN A 1 210 ? 19.156 -22.703 -14.047 1 80.44 210 GLN A C 1
ATOM 1619 O O . GLN A 1 210 ? 19.531 -23.719 -13.453 1 80.44 210 GLN A O 1
ATOM 1624 N N . ALA A 1 211 ? 19.375 -21.516 -13.695 1 81 211 ALA A N 1
ATOM 1625 C CA . ALA A 1 211 ? 20.203 -21.281 -12.523 1 81 211 ALA A CA 1
ATOM 1626 C C . ALA A 1 211 ? 19.453 -21.609 -11.242 1 81 211 ALA A C 1
ATOM 1628 O O . ALA A 1 211 ? 19.969 -22.297 -10.352 1 81 211 ALA A O 1
ATOM 1629 N N . LEU A 1 212 ? 18.234 -21.266 -11.164 1 83.25 212 LEU A N 1
ATOM 1630 C CA . LEU A 1 212 ? 17.5 -21.312 -9.891 1 83.25 212 LEU A CA 1
ATOM 1631 C C . LEU A 1 212 ? 16.75 -22.625 -9.758 1 83.25 212 LEU A C 1
ATOM 1633 O O . LEU A 1 212 ? 16.672 -23.203 -8.664 1 83.25 212 LEU A O 1
ATOM 1637 N N . TRP A 1 213 ? 16.266 -23.156 -10.797 1 84.88 213 TRP A N 1
ATOM 1638 C CA . TRP A 1 213 ? 15.398 -24.328 -10.734 1 84.88 213 TRP A CA 1
ATOM 1639 C C . TRP A 1 213 ? 16.203 -25.594 -10.461 1 84.88 213 TRP A C 1
ATOM 1641 O O . TRP A 1 213 ? 15.664 -26.594 -10 1 84.88 213 TRP A O 1
ATOM 1651 N N . THR A 1 214 ? 17.5 -25.547 -10.797 1 81.25 214 THR A N 1
ATOM 1652 C CA . THR A 1 214 ? 18.281 -26.766 -10.727 1 81.25 214 THR A CA 1
ATOM 1653 C C . THR A 1 214 ? 18.922 -26.922 -9.344 1 81.25 214 THR A C 1
ATOM 1655 O O . THR A 1 214 ? 19.672 -27.859 -9.102 1 81.25 214 THR A O 1
ATOM 1658 N N . ARG A 1 215 ? 18.594 -26 -8.531 1 82.12 215 ARG A N 1
ATOM 1659 C CA . ARG A 1 215 ? 19.031 -26.172 -7.152 1 82.12 215 ARG A CA 1
ATOM 1660 C C . ARG A 1 215 ? 18.297 -27.328 -6.484 1 82.12 215 ARG A C 1
ATOM 1662 O O . ARG A 1 215 ? 17.094 -27.5 -6.676 1 82.12 215 ARG A O 1
ATOM 1669 N N . PRO A 1 216 ? 19.047 -28.172 -5.707 1 80.56 216 PRO A N 1
ATOM 1670 C CA . PRO A 1 216 ? 18.438 -29.375 -5.125 1 80.56 216 PRO A CA 1
ATOM 1671 C C . PRO A 1 216 ? 17.172 -29.078 -4.336 1 80.56 216 PRO A C 1
ATOM 1673 O O . PRO A 1 216 ? 16.188 -29.812 -4.445 1 80.56 216 PRO A O 1
ATOM 1676 N N . ILE A 1 217 ? 17.125 -27.984 -3.596 1 81.44 217 ILE A N 1
ATOM 1677 C CA . ILE A 1 217 ? 15.945 -27.656 -2.793 1 81.44 217 ILE A CA 1
ATOM 1678 C C . ILE A 1 217 ? 14.758 -27.375 -3.707 1 81.44 217 ILE A C 1
ATOM 1680 O O . ILE A 1 217 ? 13.625 -27.781 -3.4 1 81.44 217 ILE A O 1
ATOM 1684 N N . GLN A 1 218 ? 14.969 -26.766 -4.746 1 87.12 218 GLN A N 1
ATOM 1685 C CA . GLN A 1 218 ? 13.867 -26.422 -5.641 1 87.12 218 GLN A CA 1
ATOM 1686 C C . GLN A 1 218 ? 13.398 -27.641 -6.43 1 87.12 218 GLN A C 1
ATOM 1688 O O . GLN A 1 218 ? 12.203 -27.812 -6.688 1 87.12 218 GLN A O 1
ATOM 1693 N N . ILE A 1 219 ? 14.305 -28.453 -6.828 1 85 219 ILE A N 1
ATOM 1694 C CA . ILE A 1 219 ? 13.93 -29.688 -7.5 1 85 219 ILE A CA 1
ATOM 1695 C C . ILE A 1 219 ? 13.055 -30.531 -6.57 1 85 219 ILE A C 1
ATOM 1697 O O . ILE A 1 219 ? 12.008 -31.031 -6.984 1 85 219 ILE A O 1
ATOM 1701 N N . GLN A 1 220 ? 13.523 -30.672 -5.387 1 83.75 220 GLN A N 1
ATOM 1702 C CA . GLN A 1 220 ? 12.75 -31.438 -4.414 1 83.75 220 GLN A CA 1
ATOM 1703 C C . GLN A 1 220 ? 11.359 -30.844 -4.215 1 83.75 220 GLN A C 1
ATOM 1705 O O . GLN A 1 220 ? 10.367 -31.578 -4.168 1 83.75 220 GLN A O 1
ATOM 1710 N N . ALA A 1 221 ? 11.273 -29.547 -4.07 1 89.94 221 ALA A N 1
ATOM 1711 C CA . ALA A 1 221 ? 9.984 -28.875 -3.91 1 89.94 221 ALA A CA 1
ATOM 1712 C C . ALA A 1 221 ? 9.078 -29.125 -5.109 1 89.94 221 ALA A C 1
ATOM 1714 O O . ALA A 1 221 ? 7.898 -29.438 -4.949 1 89.94 221 ALA A O 1
ATOM 1715 N N . SER A 1 222 ? 9.633 -29.031 -6.246 1 89.62 222 SER A N 1
ATOM 1716 C CA . SER A 1 222 ? 8.875 -29.219 -7.48 1 89.62 222 SER A CA 1
ATOM 1717 C C . SER A 1 222 ? 8.312 -30.641 -7.566 1 89.62 222 SER A C 1
ATOM 1719 O O . SER A 1 222 ? 7.152 -30.828 -7.938 1 89.62 222 SER A O 1
ATOM 1721 N N . LEU A 1 223 ? 9.094 -31.578 -7.215 1 85.31 223 LEU A N 1
ATOM 1722 C CA . LEU A 1 223 ? 8.672 -32.969 -7.266 1 85.31 223 LEU A CA 1
ATOM 1723 C C . LEU A 1 223 ? 7.582 -33.25 -6.23 1 85.31 223 LEU A C 1
ATOM 1725 O O . LEU A 1 223 ? 6.59 -33.906 -6.531 1 85.31 223 LEU A O 1
ATOM 1729 N N . GLU A 1 224 ? 7.766 -32.781 -5.078 1 87.56 224 GLU A N 1
ATOM 1730 C CA . GLU A 1 224 ? 6.777 -32.969 -4.023 1 87.56 224 GLU A CA 1
ATOM 1731 C C . GLU A 1 224 ? 5.453 -32.281 -4.375 1 87.56 224 GLU A C 1
ATOM 1733 O O . GLU A 1 224 ? 4.383 -32.875 -4.141 1 87.56 224 GLU A O 1
ATOM 1738 N N . ASP A 1 225 ? 5.57 -31.125 -4.926 1 92.12 225 ASP A N 1
ATOM 1739 C CA . ASP A 1 225 ? 4.375 -30.391 -5.352 1 92.12 225 ASP A CA 1
ATOM 1740 C C . ASP A 1 225 ? 3.621 -31.172 -6.434 1 92.12 225 ASP A C 1
ATOM 1742 O O . ASP A 1 225 ? 2.389 -31.203 -6.434 1 92.12 225 ASP A O 1
ATOM 1746 N N . SER A 1 226 ? 4.312 -31.781 -7.297 1 88.06 226 SER A N 1
ATOM 1747 C CA . SER A 1 226 ? 3.701 -32.562 -8.359 1 88.06 226 SER A CA 1
ATOM 1748 C C . SER A 1 226 ? 3.045 -33.812 -7.801 1 88.06 226 SER A C 1
ATOM 1750 O O . SER A 1 226 ? 1.946 -34.188 -8.219 1 88.06 226 SER A O 1
ATOM 1752 N N . LYS A 1 227 ? 3.658 -34.438 -6.875 1 84.19 227 LYS A N 1
ATOM 1753 C CA . LYS A 1 227 ? 3.18 -35.688 -6.301 1 84.19 227 LYS A CA 1
ATOM 1754 C C . LYS A 1 227 ? 1.864 -35.469 -5.555 1 84.19 227 LYS A C 1
ATOM 1756 O O . LYS A 1 227 ? 0.959 -36.312 -5.641 1 84.19 227 LYS A O 1
ATOM 1761 N N . ASN A 1 228 ? 1.706 -34.375 -4.902 1 85.94 228 ASN A N 1
ATOM 1762 C CA . ASN A 1 228 ? 0.572 -34.156 -4.012 1 85.94 228 ASN A CA 1
ATOM 1763 C C . ASN A 1 228 ? -0.568 -33.438 -4.727 1 85.94 228 ASN A C 1
ATOM 1765 O O . ASN A 1 228 ? -1.642 -33.25 -4.156 1 85.94 228 ASN A O 1
ATOM 1769 N N . LEU A 1 229 ? -0.426 -33.125 -5.941 1 92.75 229 LEU A N 1
ATOM 1770 C CA . LEU A 1 229 ? -1.349 -32.219 -6.613 1 92.75 229 LEU A CA 1
ATOM 1771 C C . LEU A 1 229 ? -2.672 -32.906 -6.914 1 92.75 229 LEU A C 1
ATOM 1773 O O . LEU A 1 229 ? -3.742 -32.375 -6.605 1 92.75 229 LEU A O 1
ATOM 1777 N N . GLN A 1 230 ? -2.604 -34.156 -7.445 1 92.31 230 GLN A N 1
ATOM 1778 C CA . GLN A 1 230 ? -3.834 -34.781 -7.898 1 92.31 230 GLN A CA 1
ATOM 1779 C C . GLN A 1 230 ? -4.773 -35.062 -6.727 1 92.31 230 GLN A C 1
ATOM 1781 O O . GLN A 1 230 ? -5.984 -34.875 -6.832 1 92.31 230 GLN A O 1
ATOM 1786 N N . SER A 1 231 ? -4.207 -35.531 -5.641 1 93.06 231 SER A N 1
ATOM 1787 C CA . SER A 1 231 ? -5.031 -35.812 -4.469 1 93.06 231 SER A CA 1
ATOM 1788 C C . SER A 1 231 ? -5.711 -34.531 -3.961 1 93.06 231 SER A C 1
ATOM 1790 O O . SER A 1 231 ? -6.887 -34.562 -3.586 1 93.06 231 SER A O 1
ATOM 1792 N N . ALA A 1 232 ? -5.039 -33.438 -3.98 1 94.94 232 ALA A N 1
ATOM 1793 C CA . ALA A 1 232 ? -5.609 -32.156 -3.547 1 94.94 232 ALA A CA 1
ATOM 1794 C C . ALA A 1 232 ? -6.727 -31.719 -4.484 1 94.94 232 ALA A C 1
ATOM 1796 O O . ALA A 1 232 ? -7.785 -31.266 -4.035 1 94.94 232 ALA A O 1
ATOM 1797 N N . LEU A 1 233 ? -6.516 -31.875 -5.715 1 96.69 233 LEU A N 1
ATOM 1798 C CA . LEU A 1 233 ? -7.516 -31.5 -6.707 1 96.69 233 LEU A CA 1
ATOM 1799 C C . LEU A 1 233 ? -8.781 -32.344 -6.559 1 96.69 233 LEU A C 1
ATOM 1801 O O . LEU A 1 233 ? -9.891 -31.812 -6.668 1 96.69 233 LEU A O 1
ATOM 1805 N N . ASP A 1 234 ? -8.602 -33.594 -6.289 1 96.19 234 ASP A N 1
ATOM 1806 C CA . ASP A 1 234 ? -9.734 -34.5 -6.148 1 96.19 234 ASP A CA 1
ATOM 1807 C C . ASP A 1 234 ? -10.641 -34.062 -4.992 1 96.19 234 ASP A C 1
ATOM 1809 O O . ASP A 1 234 ? -11.859 -34.219 -5.066 1 96.19 234 ASP A O 1
ATOM 1813 N N . GLU A 1 235 ? -10.062 -33.531 -4.078 1 96.12 235 GLU A N 1
ATOM 1814 C CA . GLU A 1 235 ? -10.836 -33.062 -2.934 1 96.12 235 GLU A CA 1
ATOM 1815 C C . GLU A 1 235 ? -11.492 -31.719 -3.229 1 96.12 235 GLU A C 1
ATOM 1817 O O . GLU A 1 235 ? -12.656 -31.5 -2.887 1 96.12 235 GLU A O 1
ATOM 1822 N N . MET A 1 236 ? -10.836 -30.875 -3.914 1 97.19 236 MET A N 1
ATOM 1823 C CA . MET A 1 236 ? -11.289 -29.5 -4.113 1 97.19 236 MET A CA 1
ATOM 1824 C C . MET A 1 236 ? -12.344 -29.422 -5.211 1 97.19 236 MET A C 1
ATOM 1826 O O . MET A 1 236 ? -13.281 -28.625 -5.125 1 97.19 236 MET A O 1
ATOM 1830 N N . LYS A 1 237 ? -12.203 -30.234 -6.203 1 97.06 237 LYS A N 1
ATOM 1831 C CA . LYS A 1 237 ? -13.062 -30.094 -7.383 1 97.06 237 LYS A CA 1
ATOM 1832 C C . LYS A 1 237 ? -14.523 -30.344 -7.031 1 97.06 237 LYS A C 1
ATOM 1834 O O . LYS A 1 237 ? -15.422 -29.891 -7.734 1 97.06 237 LYS A O 1
ATOM 1839 N N . LYS A 1 238 ? -14.734 -30.953 -5.957 1 96.75 238 LYS A N 1
ATOM 1840 C CA . LYS A 1 238 ? -16.094 -31.219 -5.488 1 96.75 238 LYS A CA 1
ATOM 1841 C C . LYS A 1 238 ? -16.75 -29.938 -4.977 1 96.75 238 LYS A C 1
ATOM 1843 O O . LYS A 1 238 ? -17.969 -29.859 -4.848 1 96.75 238 LYS A O 1
ATOM 1848 N N . ARG A 1 239 ? -16.016 -28.906 -4.699 1 97.69 239 ARG A N 1
ATOM 1849 C CA . ARG A 1 239 ? -16.516 -27.719 -4.027 1 97.69 239 ARG A CA 1
ATOM 1850 C C . ARG A 1 239 ? -16.344 -26.484 -4.902 1 97.69 239 ARG A C 1
ATOM 1852 O O . ARG A 1 239 ? -16.609 -25.359 -4.453 1 97.69 239 ARG A O 1
ATOM 1859 N N . TYR A 1 240 ? -15.969 -26.609 -6.148 1 97.94 240 TYR A N 1
ATOM 1860 C CA . TYR A 1 240 ? -15.656 -25.469 -6.996 1 97.94 240 TYR A CA 1
ATOM 1861 C C . TYR A 1 240 ? -16.875 -24.578 -7.18 1 97.94 240 TYR A C 1
ATOM 1863 O O . TYR A 1 240 ? -16.75 -23.359 -7.352 1 97.94 240 TYR A O 1
ATOM 1871 N N . SER A 1 241 ? -18.062 -25.156 -7.039 1 96.5 241 SER A N 1
ATOM 1872 C CA . SER A 1 241 ? -19.281 -24.391 -7.219 1 96.5 241 SER A CA 1
ATOM 1873 C C . SER A 1 241 ? -19.5 -23.391 -6.086 1 96.5 241 SER A C 1
ATOM 1875 O O . SER A 1 241 ? -20.328 -22.484 -6.191 1 96.5 241 SER A O 1
ATOM 1877 N N . GLU A 1 242 ? -18.719 -23.5 -5.051 1 97.12 242 GLU A N 1
ATOM 1878 C CA . GLU A 1 242 ? -18.828 -22.609 -3.904 1 97.12 242 GLU A CA 1
ATOM 1879 C C . GLU A 1 242 ? -18.062 -21.312 -4.148 1 97.12 242 GLU A C 1
ATOM 1881 O O . GLU A 1 242 ? -18.219 -20.344 -3.4 1 97.12 242 GLU A O 1
ATOM 1886 N N . ILE A 1 243 ? -17.281 -21.281 -5.176 1 97.5 243 ILE A N 1
ATOM 1887 C CA . ILE A 1 243 ? -16.469 -20.094 -5.469 1 97.5 243 ILE A CA 1
ATOM 1888 C C . ILE A 1 243 ? -17.359 -19.031 -6.125 1 97.5 243 ILE A C 1
ATOM 1890 O O . ILE A 1 243 ? -17.875 -19.234 -7.223 1 97.5 243 ILE A O 1
ATOM 1894 N N . GLU A 1 244 ? -17.391 -17.875 -5.445 1 95.56 244 GLU A N 1
ATOM 1895 C CA . GLU A 1 244 ? -18.297 -16.828 -5.938 1 95.56 244 GLU A CA 1
ATOM 1896 C C . GLU A 1 244 ? -17.531 -15.57 -6.332 1 95.56 244 GLU A C 1
ATOM 1898 O O . GLU A 1 244 ? -18.094 -14.68 -6.973 1 95.56 244 GLU A O 1
ATOM 1903 N N . VAL A 1 245 ? -16.312 -15.5 -5.938 1 95.56 245 VAL A N 1
ATOM 1904 C CA . VAL A 1 245 ? -15.508 -14.328 -6.289 1 95.56 245 VAL A CA 1
ATOM 1905 C C . VAL A 1 245 ? -15.312 -14.273 -7.801 1 95.56 245 VAL A C 1
ATOM 1907 O O . VAL A 1 245 ? -15.414 -15.289 -8.484 1 95.56 245 VAL A O 1
ATOM 1910 N N . PRO A 1 246 ? -15 -13.102 -8.336 1 96.88 246 PRO A N 1
ATOM 1911 C CA . PRO A 1 246 ? -14.695 -13.008 -9.766 1 96.88 246 PRO A CA 1
ATOM 1912 C C . PRO A 1 246 ? -13.531 -13.898 -10.18 1 96.88 246 PRO A C 1
ATOM 1914 O O . PRO A 1 246 ? -12.508 -13.945 -9.484 1 96.88 246 PRO A O 1
ATOM 1917 N N . VAL A 1 247 ? -13.75 -14.617 -11.297 1 98.31 247 VAL A N 1
ATOM 1918 C CA . VAL A 1 247 ? -12.711 -15.5 -11.828 1 98.31 247 VAL A CA 1
ATOM 1919 C C . VAL A 1 247 ? -12.523 -15.234 -13.312 1 98.31 247 VAL A C 1
ATOM 1921 O O . VAL A 1 247 ? -13.492 -15.148 -14.07 1 98.31 247 VAL A O 1
ATOM 1924 N N . VAL A 1 248 ? -11.297 -15.016 -13.695 1 98.69 248 VAL A N 1
ATOM 1925 C CA . VAL A 1 248 ? -10.93 -14.977 -15.109 1 98.69 248 VAL A CA 1
ATOM 1926 C C . VAL A 1 248 ? -9.938 -16.109 -15.414 1 98.69 248 VAL A C 1
ATOM 1928 O O . VAL A 1 248 ? -8.938 -16.266 -14.711 1 98.69 248 VAL A O 1
ATOM 1931 N N . ILE A 1 249 ? -10.281 -16.891 -16.406 1 98.75 249 ILE A N 1
ATOM 1932 C CA . ILE A 1 249 ? -9.438 -18 -16.844 1 98.75 249 ILE A CA 1
ATOM 1933 C C . ILE A 1 249 ? -8.805 -17.672 -18.203 1 98.75 249 ILE A C 1
ATOM 1935 O O . ILE A 1 249 ? -9.508 -17.312 -19.141 1 98.75 249 ILE A O 1
ATOM 1939 N N . VAL A 1 250 ? -7.488 -17.734 -18.234 1 98.62 250 VAL A N 1
ATOM 1940 C CA . VAL A 1 250 ? -6.742 -17.469 -19.469 1 98.62 250 VAL A CA 1
ATOM 1941 C C . VAL A 1 250 ? -6.004 -18.734 -19.906 1 98.62 250 VAL A C 1
ATOM 1943 O O . VAL A 1 250 ? -5.211 -19.281 -19.141 1 98.62 250 VAL A O 1
ATOM 1946 N N . VAL A 1 251 ? -6.273 -19.188 -21.141 1 97.69 251 VAL A N 1
ATOM 1947 C CA . VAL A 1 251 ? -5.648 -20.422 -21.609 1 97.69 251 VAL A CA 1
ATOM 1948 C C . VAL A 1 251 ? -5.293 -20.312 -23.094 1 97.69 251 VAL A C 1
ATOM 1950 O O . VAL A 1 251 ? -5.965 -19.594 -23.828 1 97.69 251 VAL A O 1
ATOM 1953 N N . GLY A 1 252 ? -4.168 -20.938 -23.453 1 95.94 252 GLY A N 1
ATOM 1954 C CA . GLY A 1 252 ? -3.799 -21.031 -24.859 1 95.94 252 GLY A CA 1
ATOM 1955 C C . GLY A 1 252 ? -4.391 -22.25 -25.547 1 95.94 252 GLY A C 1
ATOM 1956 O O . GLY A 1 252 ? -4.449 -23.328 -24.969 1 95.94 252 GLY A O 1
ATOM 1957 N N . ASP A 1 253 ? -4.742 -22.078 -26.766 1 94.06 253 ASP A N 1
ATOM 1958 C CA . ASP A 1 253 ? -5.375 -23.188 -27.469 1 94.06 253 ASP A CA 1
ATOM 1959 C C . ASP A 1 253 ? -4.332 -24.172 -27.984 1 94.06 253 ASP A C 1
ATOM 1961 O O . ASP A 1 253 ? -4.676 -25.266 -28.453 1 94.06 253 ASP A O 1
ATOM 1965 N N . SER A 1 254 ? -3.041 -23.859 -27.844 1 90.69 254 SER A N 1
ATOM 1966 C CA . SER A 1 254 ? -1.956 -24.75 -28.234 1 90.69 254 SER A CA 1
ATOM 1967 C C . SER A 1 254 ? -1.167 -25.234 -27.016 1 90.69 254 SER A C 1
ATOM 1969 O O . SER A 1 254 ? 0.019 -25.547 -27.125 1 90.69 254 SER A O 1
ATOM 1971 N N . ASP A 1 255 ? -1.773 -25.172 -25.844 1 90.5 255 ASP A N 1
ATOM 1972 C CA . ASP A 1 255 ? -1.129 -25.688 -24.641 1 90.5 255 ASP A CA 1
ATOM 1973 C C . ASP A 1 255 ? -1.059 -27.203 -24.656 1 90.5 255 ASP A C 1
ATOM 1975 O O . ASP A 1 255 ? -2.086 -27.891 -24.578 1 90.5 255 ASP A O 1
ATOM 1979 N N . ASN A 1 256 ? 0.121 -27.703 -24.719 1 83.38 256 ASN A N 1
ATOM 1980 C CA . ASN A 1 256 ? 0.306 -29.156 -24.797 1 83.38 256 ASN A CA 1
ATOM 1981 C C . ASN A 1 256 ? 0.733 -29.734 -23.453 1 83.38 256 ASN A C 1
ATOM 1983 O O . ASN A 1 256 ? 0.958 -30.938 -23.328 1 83.38 256 ASN A O 1
ATOM 1987 N N . PHE A 1 257 ? 0.833 -28.922 -22.469 1 85.31 257 PHE A N 1
ATOM 1988 C CA . PHE A 1 257 ? 1.231 -29.375 -21.141 1 85.31 257 PHE A CA 1
ATOM 1989 C C . PHE A 1 257 ? 0.009 -29.656 -20.266 1 85.31 257 PHE A C 1
ATOM 1991 O O . PHE A 1 257 ? -0.015 -30.641 -19.531 1 85.31 257 PHE A O 1
ATOM 1998 N N . VAL A 1 258 ? -0.917 -28.766 -20.359 1 90.19 258 VAL A N 1
ATOM 1999 C CA . VAL A 1 258 ? -2.146 -28.875 -19.578 1 90.19 258 VAL A CA 1
ATOM 2000 C C . VAL A 1 258 ? -3.354 -28.844 -20.516 1 90.19 258 VAL A C 1
ATOM 2002 O O . VAL A 1 258 ? -3.531 -27.891 -21.281 1 90.19 258 VAL A O 1
ATOM 2005 N N . SER A 1 259 ? -4.148 -29.906 -20.438 1 91.5 259 SER A N 1
ATOM 2006 C CA . SER A 1 259 ? -5.328 -29.984 -21.297 1 91.5 259 SER A CA 1
ATOM 2007 C C . SER A 1 259 ? -6.34 -28.891 -20.953 1 91.5 259 SER A C 1
ATOM 2009 O O . SER A 1 259 ? -6.895 -28.891 -19.844 1 91.5 259 SER A O 1
ATOM 2011 N N . ALA A 1 260 ? -6.613 -28.062 -21.922 1 94 260 ALA A N 1
ATOM 2012 C CA . ALA A 1 260 ? -7.609 -27.016 -21.703 1 94 260 ALA A CA 1
ATOM 2013 C C . ALA A 1 260 ? -8.992 -27.609 -21.469 1 94 260 ALA A C 1
ATOM 2015 O O . ALA A 1 260 ? -9.727 -27.156 -20.578 1 94 260 ALA A O 1
ATOM 2016 N N . LYS A 1 261 ? -9.297 -28.625 -22.188 1 94.88 261 LYS A N 1
ATOM 2017 C CA . LYS A 1 261 ? -10.602 -29.281 -22.094 1 94.88 261 LYS A CA 1
ATOM 2018 C C . LYS A 1 261 ? -10.828 -29.859 -20.703 1 94.88 261 LYS A C 1
ATOM 2020 O O . LYS A 1 261 ? -11.891 -29.672 -20.109 1 94.88 261 LYS A O 1
ATOM 2025 N N . ASP A 1 262 ? -9.773 -30.484 -20.156 1 95.12 262 ASP A N 1
ATOM 2026 C CA . ASP A 1 262 ? -9.93 -31.219 -18.906 1 95.12 262 ASP A CA 1
ATOM 2027 C C . ASP A 1 262 ? -9.805 -30.281 -17.703 1 95.12 262 ASP A C 1
ATOM 2029 O O . ASP A 1 262 ? -10.055 -30.688 -16.562 1 95.12 262 ASP A O 1
ATOM 2033 N N . ASN A 1 263 ? -9.344 -29.031 -18 1 97.31 263 ASN A N 1
ATOM 2034 C CA . ASN A 1 263 ? -9.109 -28.141 -16.859 1 97.31 263 ASN A CA 1
ATOM 2035 C C . ASN A 1 263 ? -9.852 -26.812 -17.031 1 97.31 263 ASN A C 1
ATOM 2037 O O . ASN A 1 263 ? -10.953 -26.641 -16.5 1 97.31 263 ASN A O 1
ATOM 2041 N N . SER A 1 264 ? -9.414 -25.953 -17.906 1 97.75 264 SER A N 1
ATOM 2042 C CA . SER A 1 264 ? -9.93 -24.594 -18.031 1 97.75 264 SER A CA 1
ATOM 2043 C C . SER A 1 264 ? -11.383 -24.609 -18.5 1 97.75 264 SER A C 1
ATOM 2045 O O . SER A 1 264 ? -12.234 -23.922 -17.922 1 97.75 264 SER A O 1
ATOM 2047 N N . TYR A 1 265 ? -11.641 -25.391 -19.547 1 97.44 265 TYR A N 1
ATOM 2048 C CA . TYR A 1 265 ? -13 -25.438 -20.062 1 97.44 265 TYR A CA 1
ATOM 2049 C C . TYR A 1 265 ? -13.961 -26.062 -19.047 1 97.44 265 TYR A C 1
ATOM 2051 O O . TYR A 1 265 ? -15.047 -25.531 -18.797 1 97.44 265 TYR A O 1
ATOM 2059 N N . ARG A 1 266 ? -13.539 -27.109 -18.484 1 97.38 266 ARG A N 1
ATOM 2060 C CA . ARG A 1 266 ? -14.359 -27.781 -17.484 1 97.38 266 ARG A CA 1
ATOM 2061 C C . ARG A 1 266 ? -14.633 -26.844 -16.297 1 97.38 266 ARG A C 1
ATOM 2063 O O . ARG A 1 266 ? -15.75 -26.797 -15.789 1 97.38 266 ARG A O 1
ATOM 2070 N N . LEU A 1 267 ? -13.617 -26.156 -15.852 1 98.06 267 LEU A N 1
ATOM 2071 C CA . LEU A 1 267 ? -13.773 -25.234 -14.727 1 98.06 267 LEU A CA 1
ATOM 2072 C C . LEU A 1 267 ? -14.758 -24.125 -15.07 1 98.06 267 LEU A C 1
ATOM 2074 O O . LEU A 1 267 ? -15.602 -23.766 -14.25 1 98.06 267 LEU A O 1
ATOM 2078 N N . ARG A 1 268 ? -14.609 -23.562 -16.234 1 97.19 268 ARG A N 1
ATOM 2079 C CA . ARG A 1 268 ? -15.555 -22.547 -16.672 1 97.19 268 ARG A CA 1
ATOM 2080 C C . ARG A 1 268 ? -16.984 -23.078 -16.656 1 97.19 268 ARG A C 1
ATOM 2082 O O . ARG A 1 268 ? -17.922 -22.359 -16.312 1 97.19 268 ARG A O 1
ATOM 2089 N N . ASP A 1 269 ? -17.156 -24.25 -17.062 1 96.81 269 ASP A N 1
ATOM 2090 C CA . ASP A 1 269 ? -18.469 -24.875 -17.062 1 96.81 269 ASP A CA 1
ATOM 2091 C C . ASP A 1 269 ? -19.031 -24.953 -15.648 1 96.81 269 ASP A C 1
ATOM 2093 O O . ASP A 1 269 ? -20.234 -24.797 -15.438 1 96.81 269 ASP A O 1
ATOM 2097 N N . ARG A 1 270 ? -18.156 -25.219 -14.758 1 96.75 270 ARG A N 1
ATOM 2098 C CA . ARG A 1 270 ? -18.562 -25.344 -13.359 1 96.75 270 ARG A CA 1
ATOM 2099 C C . ARG A 1 270 ? -18.812 -23.984 -12.734 1 96.75 270 ARG A C 1
ATOM 2101 O O . ARG A 1 270 ? -19.672 -23.844 -11.875 1 96.75 270 ARG A O 1
ATOM 2108 N N . LEU A 1 271 ? -17.969 -22.984 -13.125 1 97 271 LEU A N 1
ATOM 2109 C CA . LEU A 1 271 ? -18.094 -21.609 -12.656 1 97 271 LEU A CA 1
ATOM 2110 C C . LEU A 1 271 ? -18.719 -20.734 -13.727 1 97 271 LEU A C 1
ATOM 2112 O O . LEU A 1 271 ? -18.016 -20.016 -14.445 1 97 271 LEU A O 1
ATOM 2116 N N . SER A 1 272 ? -19.953 -20.625 -13.742 1 93 272 SER A N 1
ATOM 2117 C CA . SER A 1 272 ? -20.688 -19.984 -14.836 1 93 272 SER A CA 1
ATOM 2118 C C . SER A 1 272 ? -20.391 -18.484 -14.891 1 93 272 SER A C 1
ATOM 2120 O O . SER A 1 272 ? -20.5 -17.859 -15.945 1 93 272 SER A O 1
ATOM 2122 N N . HIS A 1 273 ? -20 -17.922 -13.75 1 94.81 273 HIS A N 1
ATOM 2123 C CA . HIS A 1 273 ? -19.734 -16.484 -13.727 1 94.81 273 HIS A CA 1
ATOM 2124 C C . HIS A 1 273 ? -18.312 -16.172 -14.164 1 94.81 273 HIS A C 1
ATOM 2126 O O . HIS A 1 273 ? -17.953 -15.008 -14.367 1 94.81 273 HIS A O 1
ATOM 2132 N N . ALA A 1 274 ? -17.5 -17.188 -14.32 1 97 274 ALA A N 1
ATOM 2133 C CA . ALA A 1 274 ? -16.109 -16.984 -14.711 1 97 274 ALA A CA 1
ATOM 2134 C C . ALA A 1 274 ? -16 -16.562 -16.172 1 97 274 ALA A C 1
ATOM 2136 O O . ALA A 1 274 ? -16.812 -16.984 -17 1 97 274 ALA A O 1
ATOM 2137 N N . GLN A 1 275 ? -15.078 -15.719 -16.438 1 97.31 275 GLN A N 1
ATOM 2138 C CA . GLN A 1 275 ? -14.75 -15.375 -17.812 1 97.31 275 GLN A CA 1
ATOM 2139 C C . GLN A 1 275 ? -13.602 -16.219 -18.344 1 97.31 275 GLN A C 1
ATOM 2141 O O . GLN A 1 275 ? -12.57 -16.359 -17.688 1 97.31 275 GLN A O 1
ATOM 2146 N N . LEU A 1 276 ? -13.852 -16.828 -19.531 1 98.25 276 LEU A N 1
ATOM 2147 C CA . LEU A 1 276 ? -12.82 -17.625 -20.172 1 98.25 276 LEU A CA 1
ATOM 2148 C C . LEU A 1 276 ? -12.227 -16.891 -21.375 1 98.25 276 LEU A C 1
ATOM 2150 O O . LEU A 1 276 ? -12.961 -16.438 -22.25 1 98.25 276 LEU A O 1
ATOM 2154 N N . ILE A 1 277 ? -10.938 -16.719 -21.328 1 98.06 277 ILE A N 1
ATOM 2155 C CA . ILE A 1 277 ? -10.195 -16.109 -22.438 1 98.06 277 ILE A CA 1
ATOM 2156 C C . ILE A 1 277 ? -9.289 -17.156 -23.094 1 98.06 277 ILE A C 1
ATOM 2158 O O . ILE A 1 277 ? -8.359 -17.656 -22.453 1 98.06 277 ILE A O 1
ATOM 2162 N N . ILE A 1 278 ? -9.562 -17.469 -24.344 1 97.69 278 ILE A N 1
ATOM 2163 C CA . ILE A 1 278 ? -8.758 -18.422 -25.109 1 97.69 278 ILE A CA 1
ATOM 2164 C C . ILE A 1 278 ? -7.832 -17.656 -26.047 1 97.69 278 ILE A C 1
ATOM 2166 O O . ILE A 1 278 ? -8.289 -16.859 -26.875 1 97.69 278 ILE A O 1
ATOM 2170 N N . LEU A 1 279 ? -6.562 -17.891 -25.922 1 96.31 279 LEU A N 1
ATOM 2171 C CA . LEU A 1 279 ? -5.57 -17.219 -26.766 1 96.31 279 LEU A CA 1
ATOM 2172 C C . LEU A 1 279 ? -5.172 -18.109 -27.938 1 96.31 279 LEU A C 1
ATOM 2174 O O . LEU A 1 279 ? -4.699 -19.219 -27.75 1 96.31 279 LEU A O 1
ATOM 2178 N N . PRO A 1 280 ? -5.289 -17.594 -29.109 1 93.81 280 PRO A N 1
ATOM 2179 C CA . PRO A 1 280 ? -4.93 -18.391 -30.281 1 93.81 280 PRO A CA 1
ATOM 2180 C C . PRO A 1 280 ? -3.422 -18.578 -30.438 1 93.81 280 PRO A C 1
ATOM 2182 O O . PRO A 1 280 ? -2.652 -17.656 -30.156 1 93.81 280 PRO A O 1
ATOM 2185 N N . ASP A 1 281 ? -2.982 -19.734 -30.906 1 91.62 281 ASP A N 1
ATOM 2186 C CA . ASP A 1 281 ? -1.591 -20.062 -31.203 1 91.62 281 ASP A CA 1
ATOM 2187 C C . ASP A 1 281 ? -0.686 -19.75 -30.016 1 91.62 281 ASP A C 1
ATOM 2189 O O . ASP A 1 281 ? 0.337 -19.078 -30.172 1 91.62 281 ASP A O 1
ATOM 2193 N N . THR A 1 282 ? -1.236 -20.078 -28.891 1 92.69 282 THR A N 1
ATOM 2194 C CA . THR A 1 282 ? -0.502 -19.781 -27.656 1 92.69 282 THR A CA 1
ATOM 2195 C C . THR A 1 282 ? -0.318 -21.047 -26.828 1 92.69 282 THR A C 1
ATOM 2197 O O . THR A 1 282 ? -1.264 -21.812 -26.625 1 92.69 282 THR A O 1
ATOM 2200 N N . GLY A 1 283 ? 0.922 -21.266 -26.359 1 91.88 283 GLY A N 1
ATOM 2201 C CA . GLY A 1 283 ? 1.239 -22.422 -25.547 1 91.88 283 GLY A CA 1
ATOM 2202 C C . GLY A 1 283 ? 1.041 -22.172 -24.062 1 91.88 283 GLY A C 1
ATOM 2203 O O . GLY A 1 283 ? 0.217 -21.344 -23.672 1 91.88 283 GLY A O 1
ATOM 2204 N N . HIS A 1 284 ? 1.733 -22.953 -23.219 1 92.5 284 HIS A N 1
ATOM 2205 C CA . HIS A 1 284 ? 1.53 -23.016 -21.781 1 92.5 284 HIS A CA 1
ATOM 2206 C C . HIS A 1 284 ? 2.084 -21.781 -21.094 1 92.5 284 HIS A C 1
ATOM 2208 O O . HIS A 1 284 ? 1.531 -21.328 -20.094 1 92.5 284 HIS A O 1
ATOM 2214 N N . ALA A 1 285 ? 3.154 -21.156 -21.656 1 93.38 285 ALA A N 1
ATOM 2215 C CA . ALA A 1 285 ? 3.945 -20.141 -20.969 1 93.38 285 ALA A CA 1
ATOM 2216 C C . ALA A 1 285 ? 3.391 -18.734 -21.219 1 93.38 285 ALA A C 1
ATOM 2218 O O . ALA A 1 285 ? 4.133 -17.828 -21.594 1 93.38 285 ALA A O 1
ATOM 2219 N N . ILE A 1 286 ? 2.188 -18.5 -20.828 1 95.44 286 ILE A N 1
ATOM 2220 C CA . ILE A 1 286 ? 1.439 -17.281 -21.156 1 95.44 286 ILE A CA 1
ATOM 2221 C C . ILE A 1 286 ? 2.07 -16.094 -20.453 1 95.44 286 ILE A C 1
ATOM 2223 O O . ILE A 1 286 ? 2.234 -15.023 -21.047 1 95.44 286 ILE A O 1
ATOM 2227 N N . PRO A 1 287 ? 2.465 -16.172 -19.141 1 95.12 287 PRO A N 1
ATOM 2228 C CA . PRO A 1 287 ? 3.064 -14.984 -18.516 1 95.12 287 PRO A CA 1
ATOM 2229 C C . PRO A 1 287 ? 4.262 -14.445 -19.297 1 95.12 287 PRO A C 1
ATOM 2231 O O . PRO A 1 287 ? 4.48 -13.234 -19.328 1 95.12 287 PRO A O 1
ATOM 2234 N N . GLN A 1 288 ? 4.961 -15.336 -20 1 92.25 288 GLN A N 1
ATOM 2235 C CA . GLN A 1 288 ? 6.156 -14.945 -20.75 1 92.25 288 GLN A CA 1
ATOM 2236 C C . GLN A 1 288 ? 5.805 -14.531 -22.172 1 92.25 288 GLN A C 1
ATOM 2238 O O . GLN A 1 288 ? 6.375 -13.57 -22.703 1 92.25 288 GLN A O 1
ATOM 2243 N N . THR A 1 289 ? 4.84 -15.195 -22.766 1 92.88 289 THR A N 1
ATOM 2244 C CA . THR A 1 289 ? 4.625 -15.047 -24.203 1 92.88 289 THR A CA 1
ATOM 2245 C C . THR A 1 289 ? 3.49 -14.062 -24.484 1 92.88 289 THR A C 1
ATOM 2247 O O . THR A 1 289 ? 3.459 -13.43 -25.531 1 92.88 289 THR A O 1
ATOM 2250 N N . GLN A 1 290 ? 2.561 -14.039 -23.578 1 94.06 290 GLN A N 1
ATOM 2251 C CA . GLN A 1 290 ? 1.411 -13.148 -23.719 1 94.06 290 GLN A CA 1
ATOM 2252 C C . GLN A 1 290 ? 1.153 -12.375 -22.422 1 94.06 290 GLN A C 1
ATOM 2254 O O . GLN A 1 290 ? 0.053 -12.43 -21.875 1 94.06 290 GLN A O 1
ATOM 2259 N N . PRO A 1 291 ? 2.119 -11.516 -22.047 1 93.69 291 PRO A N 1
ATOM 2260 C CA . PRO A 1 291 ? 1.964 -10.812 -20.766 1 93.69 291 PRO A CA 1
ATOM 2261 C C . PRO A 1 291 ? 0.768 -9.867 -20.75 1 93.69 291 PRO A C 1
ATOM 2263 O O . PRO A 1 291 ? 0.147 -9.664 -19.703 1 93.69 291 PRO A O 1
ATOM 2266 N N . GLN A 1 292 ? 0.444 -9.328 -21.891 1 94 292 GLN A N 1
ATOM 2267 C CA . GLN A 1 292 ? -0.677 -8.391 -21.953 1 94 292 GLN A CA 1
ATOM 2268 C C . GLN A 1 292 ? -1.987 -9.086 -21.578 1 94 292 GLN A C 1
ATOM 2270 O O . GLN A 1 292 ? -2.871 -8.461 -20.984 1 94 292 GLN A O 1
ATOM 2275 N N . ALA A 1 293 ? -2.127 -10.312 -21.906 1 96.62 293 ALA A N 1
ATOM 2276 C CA . ALA A 1 293 ? -3.336 -11.055 -21.547 1 96.62 293 ALA A CA 1
ATOM 2277 C C . ALA A 1 293 ? -3.49 -11.18 -20.047 1 96.62 293 ALA A C 1
ATOM 2279 O O . ALA A 1 293 ? -4.605 -11.133 -19.516 1 96.62 293 ALA A O 1
ATOM 2280 N N . VAL A 1 294 ? -2.393 -11.336 -19.406 1 97.5 294 VAL A N 1
ATOM 2281 C CA . VAL A 1 294 ? -2.412 -11.422 -17.938 1 97.5 294 VAL A CA 1
ATOM 2282 C C . VAL A 1 294 ? -2.861 -10.086 -17.359 1 97.5 294 VAL A C 1
ATOM 2284 O O . VAL A 1 294 ? -3.738 -10.047 -16.484 1 97.5 294 VAL A O 1
ATOM 2287 N N . ILE A 1 295 ? -2.303 -9 -17.891 1 93.19 295 ILE A N 1
ATOM 2288 C CA . ILE A 1 295 ? -2.637 -7.664 -17.406 1 93.19 295 ILE A CA 1
ATOM 2289 C C . ILE A 1 295 ? -4.117 -7.383 -17.656 1 93.19 295 ILE A C 1
ATOM 2291 O O . ILE A 1 295 ? -4.816 -6.883 -16.781 1 93.19 295 ILE A O 1
ATOM 2295 N N . ASN A 1 296 ? -4.543 -7.766 -18.812 1 95.62 296 ASN A N 1
ATOM 2296 C CA . ASN A 1 296 ? -5.949 -7.566 -19.156 1 95.62 296 ASN A CA 1
ATOM 2297 C C . ASN A 1 296 ? -6.871 -8.328 -18.203 1 95.62 296 ASN A C 1
ATOM 2299 O O . ASN A 1 296 ? -7.902 -7.801 -17.781 1 95.62 296 ASN A O 1
ATOM 2303 N N . ALA A 1 297 ? -6.516 -9.508 -17.875 1 97.94 297 ALA A N 1
ATOM 2304 C CA . ALA A 1 297 ? -7.328 -10.312 -16.969 1 97.94 297 ALA A CA 1
ATOM 2305 C C . ALA A 1 297 ? -7.41 -9.672 -15.578 1 97.94 297 ALA A C 1
ATOM 2307 O O . ALA A 1 297 ? -8.477 -9.648 -14.961 1 97.94 297 ALA A O 1
ATOM 2308 N N . ILE A 1 298 ? -6.297 -9.148 -15.148 1 95.44 298 ILE A N 1
ATOM 2309 C CA . ILE A 1 298 ? -6.27 -8.453 -13.867 1 95.44 298 ILE A CA 1
ATOM 2310 C C . ILE A 1 298 ? -7.203 -7.242 -13.922 1 95.44 298 ILE A C 1
ATOM 2312 O O . ILE A 1 298 ? -7.988 -7.02 -12.992 1 95.44 298 ILE A O 1
ATOM 2316 N N . ASN A 1 299 ? -7.109 -6.516 -14.977 1 90.88 299 ASN A N 1
ATOM 2317 C CA . ASN A 1 299 ? -7.914 -5.309 -15.125 1 90.88 299 ASN A CA 1
ATOM 2318 C C . ASN A 1 299 ? -9.406 -5.629 -15.164 1 90.88 299 ASN A C 1
ATOM 2320 O O . ASN A 1 299 ? -10.227 -4.844 -14.688 1 90.88 299 ASN A O 1
ATOM 2324 N N . ILE A 1 300 ? -9.734 -6.742 -15.727 1 94.31 300 ILE A N 1
ATOM 2325 C CA . ILE A 1 300 ? -11.133 -7.164 -15.75 1 94.31 300 ILE A CA 1
ATOM 2326 C C . ILE A 1 300 ? -11.648 -7.312 -14.32 1 94.31 300 ILE A C 1
ATOM 2328 O O . ILE A 1 300 ? -12.727 -6.812 -13.992 1 94.31 300 ILE A O 1
ATOM 2332 N N . ILE A 1 301 ? -10.852 -7.945 -13.477 1 94.56 301 ILE A N 1
ATOM 2333 C CA . ILE A 1 301 ? -11.25 -8.109 -12.086 1 94.56 301 ILE A CA 1
ATOM 2334 C C . ILE A 1 301 ? -11.25 -6.746 -11.391 1 94.56 301 ILE A C 1
ATOM 2336 O O . ILE A 1 301 ? -12.172 -6.43 -10.633 1 94.56 301 ILE A O 1
ATOM 2340 N N . GLY A 1 302 ? -10.148 -6.016 -11.641 1 86.56 302 GLY A N 1
ATOM 2341 C CA . GLY A 1 302 ? -10.055 -4.688 -11.055 1 86.56 302 GLY A CA 1
ATOM 2342 C C . GLY A 1 302 ? -11.281 -3.83 -11.32 1 86.56 302 GLY A C 1
ATOM 2343 O O . GLY A 1 302 ? -11.781 -3.158 -10.414 1 86.56 302 GLY A O 1
ATOM 2344 N N . LYS A 1 303 ? -11.75 -3.826 -12.5 1 81.69 303 LYS A N 1
ATOM 2345 C CA . LYS A 1 303 ? -12.914 -3.045 -12.898 1 81.69 303 LYS A CA 1
ATOM 2346 C C . LYS A 1 303 ? -14.172 -3.539 -12.188 1 81.69 303 LYS A C 1
ATOM 2348 O O . LYS A 1 303 ? -15.055 -2.746 -11.859 1 81.69 303 LYS A O 1
ATOM 2353 N N . GLN A 1 304 ? -14.195 -4.836 -12.008 1 85.06 304 GLN A N 1
ATOM 2354 C CA . GLN A 1 304 ? -15.344 -5.398 -11.305 1 85.06 304 GLN A CA 1
ATOM 2355 C C . GLN A 1 304 ? -15.352 -4.961 -9.844 1 85.06 304 GLN A C 1
ATOM 2357 O O . GLN A 1 304 ? -16.422 -4.695 -9.273 1 85.06 304 GLN A O 1
ATOM 2362 N N . ILE A 1 305 ? -14.18 -4.867 -9.289 1 77.62 305 ILE A N 1
ATOM 2363 C CA . ILE A 1 305 ? -14.055 -4.449 -7.895 1 77.62 305 ILE A CA 1
ATOM 2364 C C . ILE A 1 305 ? -14.461 -2.984 -7.758 1 77.62 305 ILE A C 1
ATOM 2366 O O . ILE A 1 305 ? -15.188 -2.623 -6.824 1 77.62 305 ILE A O 1
ATOM 2370 N N . ASP A 1 306 ? -13.961 -2.219 -8.625 1 64.44 306 ASP A N 1
ATOM 2371 C CA . ASP A 1 306 ? -14.289 -0.798 -8.602 1 64.44 306 ASP A CA 1
ATOM 2372 C C . ASP A 1 306 ? -15.797 -0.586 -8.734 1 64.44 306 ASP A C 1
ATOM 2374 O O . ASP A 1 306 ? -16.375 0.271 -8.055 1 64.44 306 ASP A O 1
ATOM 2378 N N . LYS A 1 307 ? -16.422 -1.373 -9.602 1 59.47 307 LYS A N 1
ATOM 2379 C CA . LYS A 1 307 ? -17.875 -1.258 -9.797 1 59.47 307 LYS A CA 1
ATOM 2380 C C . LYS A 1 307 ? -18.625 -1.624 -8.523 1 59.47 307 LYS A C 1
ATOM 2382 O O . LYS A 1 307 ? -19.609 -0.966 -8.164 1 59.47 307 LYS A O 1
ATOM 2387 N N . ASN A 1 308 ? -18.078 -2.611 -7.945 1 60.78 308 ASN A N 1
ATOM 2388 C CA . ASN A 1 308 ? -18.734 -3.072 -6.727 1 60.78 308 ASN A CA 1
ATOM 2389 C C . ASN A 1 308 ? -18.562 -2.066 -5.586 1 60.78 308 ASN A C 1
ATOM 2391 O O . ASN A 1 308 ? -19.453 -1.923 -4.75 1 60.78 308 ASN A O 1
ATOM 2395 N N . ASN A 1 309 ? -17.438 -1.408 -5.613 1 52 309 ASN A N 1
ATOM 2396 C CA . ASN A 1 309 ? -17.203 -0.395 -4.59 1 52 309 ASN A CA 1
ATOM 2397 C C . ASN A 1 309 ? -18.047 0.853 -4.836 1 52 309 ASN A C 1
ATOM 2399 O O . ASN A 1 309 ? -18.453 1.523 -3.891 1 52 309 ASN A O 1
ATOM 2403 N N . THR A 1 310 ? -18.203 1.153 -6.102 1 45.28 310 THR A N 1
ATOM 2404 C CA . THR A 1 310 ? -19.031 2.297 -6.461 1 45.28 310 THR A CA 1
ATOM 2405 C C . THR A 1 310 ? -20.516 1.998 -6.191 1 45.28 310 THR A C 1
ATOM 2407 O O . THR A 1 310 ? -21.266 2.891 -5.809 1 45.28 310 THR A O 1
ATOM 2410 N N . ASN A 1 311 ? -20.969 0.764 -6.504 1 43 311 ASN A N 1
ATOM 2411 C CA . ASN A 1 311 ? -22.375 0.419 -6.285 1 43 311 ASN A CA 1
ATOM 2412 C C . ASN A 1 311 ? -22.719 0.359 -4.797 1 43 311 ASN A C 1
ATOM 2414 O O . ASN A 1 311 ? -23.875 0.475 -4.414 1 43 311 ASN A O 1
ATOM 2418 N N . LEU A 1 312 ? -21.734 0.083 -4.012 1 40.34 312 LEU A N 1
ATOM 2419 C CA . LEU A 1 312 ? -22 0.039 -2.58 1 40.34 312 LEU A CA 1
ATOM 2420 C C . LEU A 1 312 ? -22.062 1.446 -1.995 1 40.34 312 LEU A C 1
ATOM 2422 O O . LEU A 1 312 ? -22.609 1.649 -0.907 1 40.34 312 LEU A O 1
ATOM 2426 N N . ASN A 1 313 ? -21.469 2.396 -2.504 1 32.53 313 ASN A N 1
ATOM 2427 C CA . ASN A 1 313 ? -21.672 3.768 -2.045 1 32.53 313 ASN A CA 1
ATOM 2428 C C . ASN A 1 313 ? -22.922 4.387 -2.67 1 32.53 313 ASN A C 1
ATOM 2430 O O . ASN A 1 313 ? -23.172 4.211 -3.861 1 32.53 313 ASN A O 1
ATOM 2434 N N . MET B 1 1 ? 42.562 -52.625 -3.619 1 37.47 1 MET B N 1
ATOM 2435 C CA . MET B 1 1 ? 41.156 -52.531 -3.959 1 37.47 1 MET B CA 1
ATOM 2436 C C . MET B 1 1 ? 40.531 -51.281 -3.365 1 37.47 1 MET B C 1
ATOM 2438 O O . MET B 1 1 ? 39.781 -51.344 -2.367 1 37.47 1 MET B O 1
ATOM 2442 N N . ILE B 1 2 ? 41.094 -50.188 -2.963 1 50.94 2 ILE B N 1
ATOM 2443 C CA . ILE B 1 2 ? 41.312 -48.906 -2.314 1 50.94 2 ILE B CA 1
ATOM 2444 C C . ILE B 1 2 ? 40.25 -47.906 -2.76 1 50.94 2 ILE B C 1
ATOM 2446 O O . ILE B 1 2 ? 40.312 -47.375 -3.877 1 50.94 2 ILE B O 1
ATOM 2450 N N . PRO B 1 3 ? 38.562 -48.5 -3.287 1 62.31 3 PRO B N 1
ATOM 2451 C CA . PRO B 1 3 ? 37.656 -49.344 -4.09 1 62.31 3 PRO B CA 1
ATOM 2452 C C . PRO B 1 3 ? 36.469 -48.562 -4.617 1 62.31 3 PRO B C 1
ATOM 2454 O O . PRO B 1 3 ? 36.219 -47.406 -4.223 1 62.31 3 PRO B O 1
ATOM 2457 N N . LEU B 1 4 ? 35.625 -49.062 -5.438 1 76.44 4 LEU B N 1
ATOM 2458 C CA . LEU B 1 4 ? 34.438 -48.531 -6.102 1 76.44 4 LEU B CA 1
ATOM 2459 C C . LEU B 1 4 ? 33.656 -47.594 -5.176 1 76.44 4 LEU B C 1
ATOM 2461 O O . LEU B 1 4 ? 33.219 -46.531 -5.605 1 76.44 4 LEU B O 1
ATOM 2465 N N . LEU B 1 5 ? 33.844 -47.844 -3.863 1 82.88 5 LEU B N 1
ATOM 2466 C CA . LEU B 1 5 ? 33.125 -47.031 -2.881 1 82.88 5 LEU B CA 1
ATOM 2467 C C . LEU B 1 5 ? 33.844 -45.688 -2.639 1 82.88 5 LEU B C 1
ATOM 2469 O O . LEU B 1 5 ? 33.188 -44.656 -2.479 1 82.88 5 LEU B O 1
ATOM 2473 N N . GLY B 1 6 ? 35.094 -45.781 -2.557 1 78.88 6 GLY B N 1
ATOM 2474 C CA . GLY B 1 6 ? 35.844 -44.562 -2.375 1 78.88 6 GLY B CA 1
ATOM 2475 C C . GLY B 1 6 ? 35.688 -43.594 -3.525 1 78.88 6 GLY B C 1
ATOM 2476 O O . GLY B 1 6 ? 35.562 -42.375 -3.307 1 78.88 6 GLY B O 1
ATOM 2477 N N . ILE B 1 7 ? 35.719 -44.188 -4.652 1 80.94 7 ILE B N 1
ATOM 2478 C CA . ILE B 1 7 ? 35.562 -43.375 -5.852 1 80.94 7 ILE B CA 1
ATOM 2479 C C . ILE B 1 7 ? 34.156 -42.781 -5.855 1 80.94 7 ILE B C 1
ATOM 2481 O O . ILE B 1 7 ? 33.969 -41.594 -6.172 1 80.94 7 ILE B O 1
ATOM 2485 N N . LEU B 1 8 ? 33.188 -43.719 -5.457 1 77 8 LEU B N 1
ATOM 2486 C CA . LEU B 1 8 ? 31.828 -43.25 -5.41 1 77 8 LEU B CA 1
ATOM 2487 C C . LEU B 1 8 ? 31.672 -42.125 -4.391 1 77 8 LEU B C 1
ATOM 2489 O O . LEU B 1 8 ? 30.984 -41.156 -4.648 1 77 8 LEU B O 1
ATOM 2493 N N . ILE B 1 9 ? 32.375 -42.25 -3.357 1 79.81 9 ILE B N 1
ATOM 2494 C CA . ILE B 1 9 ? 32.312 -41.25 -2.32 1 79.81 9 ILE B CA 1
ATOM 2495 C C . ILE B 1 9 ? 33.031 -39.969 -2.812 1 79.81 9 ILE B C 1
ATOM 2497 O O . ILE B 1 9 ? 32.5 -38.875 -2.613 1 79.81 9 ILE B O 1
ATOM 2501 N N . ALA B 1 10 ? 34.125 -40.156 -3.41 1 83.06 10 ALA B N 1
ATOM 2502 C CA . ALA B 1 10 ? 34.844 -39.031 -3.932 1 83.06 10 ALA B CA 1
ATOM 2503 C C . ALA B 1 10 ? 34.031 -38.281 -4.992 1 83.06 10 ALA B C 1
ATOM 2505 O O . ALA B 1 10 ? 34.031 -37.062 -5.016 1 83.06 10 ALA B O 1
ATOM 2506 N N . VAL B 1 11 ? 33.438 -39.094 -5.812 1 79.06 11 VAL B N 1
ATOM 2507 C CA . VAL B 1 11 ? 32.594 -38.5 -6.852 1 79.06 11 VAL B CA 1
ATOM 2508 C C . VAL B 1 11 ? 31.422 -37.75 -6.211 1 79.06 11 VAL B C 1
ATOM 2510 O O . VAL B 1 11 ? 31.062 -36.656 -6.637 1 79.06 11 VAL B O 1
ATOM 2513 N N . ALA B 1 12 ? 30.953 -38.469 -5.18 1 78.56 12 ALA B N 1
ATOM 2514 C CA . ALA B 1 12 ? 29.828 -37.844 -4.473 1 78.56 12 ALA B CA 1
ATOM 2515 C C . ALA B 1 12 ? 30.25 -36.5 -3.842 1 78.56 12 ALA B C 1
ATOM 2517 O O . ALA B 1 12 ? 29.516 -35.531 -3.916 1 78.56 12 ALA B O 1
ATOM 2518 N N . ILE B 1 13 ? 31.344 -36.531 -3.305 1 79.44 13 ILE B N 1
ATOM 2519 C CA . ILE B 1 13 ? 31.844 -35.344 -2.662 1 79.44 13 ILE B CA 1
ATOM 2520 C C . ILE B 1 13 ? 32.125 -34.25 -3.715 1 79.44 13 ILE B C 1
ATOM 2522 O O . ILE B 1 13 ? 31.766 -33.094 -3.529 1 79.44 13 ILE B O 1
ATOM 2526 N N . ALA B 1 14 ? 32.719 -34.719 -4.785 1 81.31 14 ALA B N 1
ATOM 2527 C CA . ALA B 1 14 ? 33.031 -33.781 -5.863 1 81.31 14 ALA B CA 1
ATOM 2528 C C . ALA B 1 14 ? 31.75 -33.188 -6.441 1 81.31 14 ALA B C 1
ATOM 2530 O O . ALA B 1 14 ? 31.688 -31.984 -6.703 1 81.31 14 ALA B O 1
ATOM 2531 N N . CYS B 1 15 ? 30.797 -34.125 -6.574 1 78.56 15 CYS B N 1
ATOM 2532 C CA . CYS B 1 15 ? 29.516 -33.656 -7.105 1 78.56 15 CYS B CA 1
ATOM 2533 C C . CYS B 1 15 ? 28.844 -32.688 -6.141 1 78.56 15 CYS B C 1
ATOM 2535 O O . CYS B 1 15 ? 28.266 -31.688 -6.566 1 78.56 15 CYS B O 1
ATOM 2537 N N . SER B 1 16 ? 29.031 -33.062 -4.914 1 78.62 16 SER B N 1
ATOM 2538 C CA . SER B 1 16 ? 28.438 -32.188 -3.916 1 78.62 16 SER B CA 1
ATOM 2539 C C . SER B 1 16 ? 29.125 -30.828 -3.916 1 78.62 16 SER B C 1
ATOM 2541 O O . SER B 1 16 ? 28.453 -29.797 -3.83 1 78.62 16 SER B O 1
ATOM 2543 N N . PHE B 1 17 ? 30.422 -30.906 -3.992 1 80.56 17 PHE B N 1
ATOM 2544 C CA . PHE B 1 17 ? 31.172 -29.656 -4.031 1 80.56 17 PHE B CA 1
ATOM 2545 C C . PHE B 1 17 ? 30.828 -28.859 -5.277 1 80.56 17 PHE B C 1
ATOM 2547 O O . PHE B 1 17 ? 30.672 -27.625 -5.207 1 80.56 17 PHE B O 1
ATOM 2554 N N . TYR B 1 18 ? 30.75 -29.562 -6.348 1 80.69 18 TYR B N 1
ATOM 2555 C CA . TYR B 1 18 ? 30.391 -28.891 -7.594 1 80.69 18 TYR B CA 1
ATOM 2556 C C . TYR B 1 18 ? 29 -28.281 -7.5 1 80.69 18 TYR B C 1
ATOM 2558 O O . TYR B 1 18 ? 28.781 -27.141 -7.93 1 80.69 18 TYR B O 1
ATOM 2566 N N . THR B 1 19 ? 28.109 -29.156 -6.988 1 78.56 19 THR B N 1
ATOM 2567 C CA . THR B 1 19 ? 26.734 -28.672 -6.828 1 78.56 19 THR B CA 1
ATOM 2568 C C . THR B 1 19 ? 26.703 -27.438 -5.922 1 78.56 19 THR B C 1
ATOM 2570 O O . THR B 1 19 ? 26.016 -26.469 -6.223 1 78.56 19 THR B O 1
ATOM 2573 N N . ASP B 1 20 ? 27.422 -27.516 -4.898 1 80.38 20 ASP B N 1
ATOM 2574 C CA . ASP B 1 20 ? 27.469 -26.391 -3.973 1 80.38 20 ASP B CA 1
ATOM 2575 C C . ASP B 1 20 ? 28.031 -25.141 -4.648 1 80.38 20 ASP B C 1
ATOM 2577 O O . ASP B 1 20 ? 27.531 -24.031 -4.441 1 80.38 20 ASP B O 1
ATOM 2581 N N . ARG B 1 21 ? 29.109 -25.344 -5.426 1 81.31 21 ARG B N 1
ATOM 2582 C CA . ARG B 1 21 ? 29.688 -24.219 -6.156 1 81.31 21 ARG B CA 1
ATOM 2583 C C . ARG B 1 21 ? 28.703 -23.641 -7.168 1 81.31 21 ARG B C 1
ATOM 2585 O O . ARG B 1 21 ? 28.609 -22.438 -7.336 1 81.31 21 ARG B O 1
ATOM 2592 N N . ALA B 1 22 ? 27.969 -24.578 -7.816 1 80.12 22 ALA B N 1
ATOM 2593 C CA . ALA B 1 22 ? 26.984 -24.141 -8.805 1 80.12 22 ALA B CA 1
ATOM 2594 C C . ALA B 1 22 ? 25.859 -23.359 -8.156 1 80.12 22 ALA B C 1
ATOM 2596 O O . ALA B 1 22 ? 25.375 -22.359 -8.719 1 80.12 22 ALA B O 1
ATOM 2597 N N . ILE B 1 23 ? 25.469 -23.828 -7.023 1 79.25 23 ILE B N 1
ATOM 2598 C CA . ILE B 1 23 ? 24.406 -23.141 -6.285 1 79.25 23 ILE B CA 1
ATOM 2599 C C . ILE B 1 23 ? 24.875 -21.734 -5.906 1 79.25 23 ILE B C 1
ATOM 2601 O O . ILE B 1 23 ? 24.156 -20.766 -6.105 1 79.25 23 ILE B O 1
ATOM 2605 N N . ARG B 1 24 ? 26.047 -21.625 -5.402 1 81.75 24 ARG B N 1
ATOM 2606 C CA . ARG B 1 24 ? 26.609 -20.328 -5.008 1 81.75 24 ARG B CA 1
ATOM 2607 C C . ARG B 1 24 ? 26.719 -19.391 -6.211 1 81.75 24 ARG B C 1
ATOM 2609 O O . ARG B 1 24 ? 26.438 -18.203 -6.102 1 81.75 24 ARG B O 1
ATOM 2616 N N . GLN B 1 25 ? 27.141 -20.031 -7.273 1 84.19 25 GLN B N 1
ATOM 2617 C CA . GLN B 1 25 ? 27.266 -19.234 -8.484 1 84.19 25 GLN B CA 1
ATOM 2618 C C . GLN B 1 25 ? 25.906 -18.734 -8.953 1 84.19 25 GLN B C 1
ATOM 2620 O O . GLN B 1 25 ? 25.75 -17.578 -9.352 1 84.19 25 GLN B O 1
ATOM 2625 N N . ALA B 1 26 ? 24.891 -19.609 -8.914 1 79.62 26 ALA B N 1
ATOM 2626 C CA . ALA B 1 26 ? 23.531 -19.234 -9.312 1 79.62 26 ALA B CA 1
ATOM 2627 C C . ALA B 1 26 ? 23 -18.094 -8.445 1 79.62 26 ALA B C 1
ATOM 2629 O O . ALA B 1 26 ? 22.422 -17.125 -8.953 1 79.62 26 ALA B O 1
ATOM 2630 N N . GLU B 1 27 ? 23.156 -18.172 -7.141 1 81.75 27 GLU B N 1
ATOM 2631 C CA . GLU B 1 27 ? 22.672 -17.172 -6.203 1 81.75 27 GLU B CA 1
ATOM 2632 C C . GLU B 1 27 ? 23.438 -15.859 -6.348 1 81.75 27 GLU B C 1
ATOM 2634 O O . GLU B 1 27 ? 22.891 -14.781 -6.09 1 81.75 27 GLU B O 1
ATOM 2639 N N . ALA B 1 28 ? 24.719 -15.984 -6.754 1 81.88 28 ALA B N 1
ATOM 2640 C CA . ALA B 1 28 ? 25.516 -14.781 -7.031 1 81.88 28 ALA B CA 1
ATOM 2641 C C . ALA B 1 28 ? 25.031 -14.102 -8.312 1 81.88 28 ALA B C 1
ATOM 2643 O O . ALA B 1 28 ? 24.969 -12.867 -8.375 1 81.88 28 ALA B O 1
ATOM 2644 N N . ASP B 1 29 ? 24.719 -14.922 -9.281 1 82.12 29 ASP B N 1
ATOM 2645 C CA . ASP B 1 29 ? 24.281 -14.398 -10.57 1 82.12 29 ASP B CA 1
ATOM 2646 C C . ASP B 1 29 ? 22.859 -13.836 -10.492 1 82.12 29 ASP B C 1
ATOM 2648 O O . ASP B 1 29 ? 22.531 -12.891 -11.203 1 82.12 29 ASP B O 1
ATOM 2652 N N . PHE B 1 30 ? 21.984 -14.438 -9.648 1 81.06 30 PHE B N 1
ATOM 2653 C CA . PHE B 1 30 ? 20.594 -14.039 -9.484 1 81.06 30 PHE B CA 1
ATOM 2654 C C . PHE B 1 30 ? 20.234 -13.883 -8.008 1 81.06 30 PHE B C 1
ATOM 2656 O O . PHE B 1 30 ? 19.453 -14.656 -7.469 1 81.06 30 PHE B O 1
ATOM 2663 N N . PRO B 1 31 ? 20.781 -12.891 -7.426 1 78.12 31 PRO B N 1
ATOM 2664 C CA . PRO B 1 31 ? 20.5 -12.672 -6.004 1 78.12 31 PRO B CA 1
ATOM 2665 C C . PRO B 1 31 ? 19.031 -12.344 -5.734 1 78.12 31 PRO B C 1
ATOM 2667 O O . PRO B 1 31 ? 18.328 -11.852 -6.625 1 78.12 31 PRO B O 1
ATOM 2670 N N . PRO B 1 32 ? 18.531 -12.742 -4.527 1 73.5 32 PRO B N 1
ATOM 2671 C CA . PRO B 1 32 ? 17.156 -12.344 -4.184 1 73.5 32 PRO B CA 1
ATOM 2672 C C . PRO B 1 32 ? 16.953 -10.836 -4.211 1 73.5 32 PRO B C 1
ATOM 2674 O O . PRO B 1 32 ? 17.797 -10.086 -3.717 1 73.5 32 PRO B O 1
ATOM 2677 N N . GLN B 1 33 ? 15.953 -10.508 -5.141 1 68.88 33 GLN B N 1
ATOM 2678 C CA . GLN B 1 33 ? 15.5 -9.117 -5.145 1 68.88 33 GLN B CA 1
ATOM 2679 C C . GLN B 1 33 ? 14.148 -8.984 -4.438 1 68.88 33 GLN B C 1
ATOM 2681 O O . GLN B 1 33 ? 13.305 -9.875 -4.531 1 68.88 33 GLN B O 1
ATOM 2686 N N . GLY B 1 34 ? 14.141 -8.297 -3.396 1 66.5 34 GLY B N 1
ATOM 2687 C CA . GLY B 1 34 ? 12.852 -8.133 -2.734 1 66.5 34 GLY B CA 1
ATOM 2688 C C . GLY B 1 34 ? 12.945 -8.219 -1.224 1 66.5 34 GLY B C 1
ATOM 2689 O O . GLY B 1 34 ? 13.961 -7.848 -0.636 1 66.5 34 GLY B O 1
ATOM 2690 N N . LYS B 1 35 ? 11.812 -8.586 -0.616 1 72.19 35 LYS B N 1
ATOM 2691 C CA . LYS B 1 35 ? 11.625 -8.633 0.831 1 72.19 35 LYS B CA 1
ATOM 2692 C C . LYS B 1 35 ? 11.289 -10.047 1.298 1 72.19 35 LYS B C 1
ATOM 2694 O O . LYS B 1 35 ? 11.055 -10.938 0.479 1 72.19 35 LYS B O 1
ATOM 2699 N N . TYR B 1 36 ? 11.484 -10.289 2.562 1 76.06 36 TYR B N 1
ATOM 2700 C CA . TYR B 1 36 ? 11.07 -11.539 3.184 1 76.06 36 TYR B CA 1
ATOM 2701 C C . TYR B 1 36 ? 9.977 -11.305 4.219 1 76.06 36 TYR B C 1
ATOM 2703 O O . TYR B 1 36 ? 9.945 -10.25 4.863 1 76.06 36 TYR B O 1
ATOM 2711 N N . VAL B 1 37 ? 9.008 -12.125 4.297 1 70.06 37 VAL B N 1
ATOM 2712 C CA . VAL B 1 37 ? 8.016 -12.148 5.371 1 70.06 37 VAL B CA 1
ATOM 2713 C C . VAL B 1 37 ? 8.023 -13.523 6.043 1 70.06 37 VAL B C 1
ATOM 2715 O O . VAL B 1 37 ? 8.055 -14.555 5.363 1 70.06 37 VAL B O 1
ATOM 2718 N N . LYS B 1 38 ? 8.227 -13.531 7.352 1 79.44 38 LYS B N 1
ATOM 2719 C CA . LYS B 1 38 ? 8.242 -14.781 8.102 1 79.44 38 LYS B CA 1
ATOM 2720 C C . LYS B 1 38 ? 6.867 -15.094 8.688 1 79.44 38 LYS B C 1
ATOM 2722 O O . LYS B 1 38 ? 6.281 -14.258 9.375 1 79.44 38 LYS B O 1
ATOM 2727 N N . VAL B 1 39 ? 6.297 -16.234 8.289 1 76.38 39 VAL B N 1
ATOM 2728 C CA . VAL B 1 39 ? 5.004 -16.672 8.805 1 76.38 39 VAL B CA 1
ATOM 2729 C C . VAL B 1 39 ? 5.066 -18.141 9.172 1 76.38 39 VAL B C 1
ATOM 2731 O O . VAL B 1 39 ? 5.594 -18.953 8.406 1 76.38 39 VAL B O 1
ATOM 2734 N N . ALA B 1 40 ? 4.602 -18.516 10.328 1 80.94 40 ALA B N 1
ATOM 2735 C CA . ALA B 1 40 ? 4.562 -19.891 10.805 1 80.94 40 ALA B CA 1
ATOM 2736 C C . ALA B 1 40 ? 5.926 -20.562 10.656 1 80.94 40 ALA B C 1
ATOM 2738 O O . ALA B 1 40 ? 6.02 -21.688 10.164 1 80.94 40 ALA B O 1
ATOM 2739 N N . GLY B 1 41 ? 6.988 -19.828 10.844 1 79.38 41 GLY B N 1
ATOM 2740 C CA . GLY B 1 41 ? 8.344 -20.359 10.828 1 79.38 41 GLY B CA 1
ATOM 2741 C C . GLY B 1 41 ? 8.914 -20.484 9.43 1 79.38 41 GLY B C 1
ATOM 2742 O O . GLY B 1 41 ? 10.039 -20.969 9.258 1 79.38 41 GLY B O 1
ATOM 2743 N N . VAL B 1 42 ? 8.164 -20.078 8.469 1 85 42 VAL B N 1
ATOM 2744 C CA . VAL B 1 42 ? 8.594 -20.156 7.078 1 85 42 VAL B CA 1
ATOM 2745 C C . VAL B 1 42 ? 8.867 -18.75 6.547 1 85 42 VAL B C 1
ATOM 2747 O O . VAL B 1 42 ? 8.016 -17.859 6.637 1 85 42 VAL B O 1
ATOM 2750 N N . ARG B 1 43 ? 10.094 -18.562 6.039 1 86.12 43 ARG B N 1
ATOM 2751 C CA . ARG B 1 43 ? 10.438 -17.281 5.414 1 86.12 43 ARG B CA 1
ATOM 2752 C C . ARG B 1 43 ? 10.062 -17.281 3.936 1 86.12 43 ARG B C 1
ATOM 2754 O O . ARG B 1 43 ? 10.57 -18.094 3.158 1 86.12 43 ARG B O 1
ATOM 2761 N N . LEU B 1 44 ? 9.117 -16.391 3.521 1 85.69 44 LEU B N 1
ATOM 2762 C CA . LEU B 1 44 ? 8.711 -16.25 2.127 1 85.69 44 LEU B CA 1
ATOM 2763 C C . LEU B 1 44 ? 9.32 -15.008 1.503 1 85.69 44 LEU B C 1
ATOM 2765 O O . LEU B 1 44 ? 9.289 -13.93 2.102 1 85.69 44 LEU B O 1
ATOM 2769 N N . HIS B 1 45 ? 9.953 -15.242 0.312 1 85.19 45 HIS B N 1
ATOM 2770 C CA . HIS B 1 45 ? 10.492 -14.148 -0.481 1 85.19 45 HIS B CA 1
ATOM 2771 C C . HIS B 1 45 ? 9.422 -13.547 -1.396 1 85.19 45 HIS B C 1
ATOM 2773 O O . HIS B 1 45 ? 8.641 -14.281 -2 1 85.19 45 HIS B O 1
ATOM 2779 N N . TYR B 1 46 ? 9.305 -12.266 -1.392 1 78.88 46 TYR B N 1
ATOM 2780 C CA . TYR B 1 46 ? 8.406 -11.602 -2.328 1 78.88 46 TYR B CA 1
ATOM 2781 C C . TYR B 1 46 ? 8.992 -10.281 -2.811 1 78.88 46 TYR B C 1
ATOM 2783 O O . TYR B 1 46 ? 9.906 -9.742 -2.184 1 78.88 46 TYR B O 1
ATOM 2791 N N . ILE B 1 47 ? 8.633 -9.922 -4.02 1 72.81 47 ILE B N 1
ATOM 2792 C CA . ILE B 1 47 ? 8.914 -8.594 -4.543 1 72.81 47 ILE B CA 1
ATOM 2793 C C . ILE B 1 47 ? 7.652 -7.734 -4.496 1 72.81 47 ILE B C 1
ATOM 2795 O O . ILE B 1 47 ? 6.539 -8.25 -4.625 1 72.81 47 ILE B O 1
ATOM 2799 N N . CYS B 1 48 ? 7.754 -6.707 -4.125 1 65.56 48 CYS B N 1
ATOM 2800 C CA . CYS B 1 48 ? 6.637 -5.77 -4.141 1 65.56 48 CYS B CA 1
ATOM 2801 C C . CYS B 1 48 ? 6.992 -4.516 -4.926 1 65.56 48 CYS B C 1
ATOM 2803 O O . CYS B 1 48 ? 8.117 -4.027 -4.852 1 65.56 48 CYS B O 1
ATOM 2805 N N . LYS B 1 49 ? 6.344 -4.539 -6.02 1 54.44 49 LYS B N 1
ATOM 2806 C CA . LYS B 1 49 ? 6.438 -3.311 -6.805 1 54.44 49 LYS B CA 1
ATOM 2807 C C . LYS B 1 49 ? 5.125 -2.535 -6.773 1 54.44 49 LYS B C 1
ATOM 2809 O O . LYS B 1 49 ? 4.051 -3.129 -6.691 1 54.44 49 LYS B O 1
ATOM 2814 N N . GLY B 1 50 ? 5.359 -1.703 -6.992 1 49.91 50 GLY B N 1
ATOM 2815 C CA . GLY B 1 50 ? 4.195 -0.828 -6.992 1 49.91 50 GLY B CA 1
ATOM 2816 C C . GLY B 1 50 ? 4.117 0.063 -5.77 1 49.91 50 GLY B C 1
ATOM 2817 O O . GLY B 1 50 ? 4.699 -0.252 -4.727 1 49.91 50 GLY B O 1
ATOM 2818 N N . SER B 1 51 ? 4.449 0.957 -5.926 1 46.31 51 SER B N 1
ATOM 2819 C CA . SER B 1 51 ? 4.824 2.186 -5.234 1 46.31 51 SER B CA 1
ATOM 2820 C C . SER B 1 51 ? 3.928 2.434 -4.023 1 46.31 51 SER B C 1
ATOM 2822 O O . SER B 1 51 ? 4.41 2.828 -2.961 1 46.31 51 SER B O 1
ATOM 2824 N N . GLU B 1 52 ? 2.717 2.486 -3.926 1 54.5 52 GLU B N 1
ATOM 2825 C CA . GLU B 1 52 ? 2.346 3.893 -4.062 1 54.5 52 GLU B CA 1
ATOM 2826 C C . GLU B 1 52 ? 2.92 4.73 -2.924 1 54.5 52 GLU B C 1
ATOM 2828 O O . GLU B 1 52 ? 3.084 4.234 -1.807 1 54.5 52 GLU B O 1
ATOM 2833 N N . GLN B 1 53 ? 4.035 5.32 -3.512 1 69.94 53 GLN B N 1
ATOM 2834 C CA . GLN B 1 53 ? 4.453 6.391 -2.609 1 69.94 53 GLN B CA 1
ATOM 2835 C C . GLN B 1 53 ? 3.311 6.809 -1.689 1 69.94 53 GLN B C 1
ATOM 2837 O O . GLN B 1 53 ? 2.219 7.141 -2.156 1 69.94 53 GLN B O 1
ATOM 2842 N N . ALA B 1 54 ? 3.65 6.398 -0.481 1 83.38 54 ALA B N 1
ATOM 2843 C CA . ALA B 1 54 ? 2.646 6.816 0.494 1 83.38 54 ALA B CA 1
ATOM 2844 C C . ALA B 1 54 ? 2.645 8.328 0.667 1 83.38 54 ALA B C 1
ATOM 2846 O O . ALA B 1 54 ? 3.705 8.961 0.706 1 83.38 54 ALA B O 1
ATOM 2847 N N . VAL B 1 55 ? 1.506 8.891 0.568 1 91.75 55 VAL B N 1
ATOM 2848 C CA . VAL B 1 55 ? 1.285 10.281 0.939 1 91.75 55 VAL B CA 1
ATOM 2849 C C . VAL B 1 55 ? 0.46 10.352 2.221 1 91.75 55 VAL B C 1
ATOM 2851 O O . VAL B 1 55 ? -0.588 9.711 2.328 1 91.75 55 VAL B O 1
ATOM 2854 N N . VAL B 1 56 ? 1 11.047 3.176 1 95.5 56 VAL B N 1
ATOM 2855 C CA . VAL B 1 56 ? 0.301 11.203 4.445 1 95.5 56 VAL B CA 1
ATOM 2856 C C . VAL B 1 56 ? -0.156 12.656 4.605 1 95.5 56 VAL B C 1
ATOM 2858 O O . VAL B 1 56 ? 0.663 13.578 4.578 1 95.5 56 VAL B O 1
ATOM 2861 N N . LEU B 1 57 ? -1.439 12.852 4.734 1 97.44 57 LEU B N 1
ATOM 2862 C CA . LEU B 1 57 ? -2.008 14.18 4.934 1 97.44 57 LEU B CA 1
ATOM 2863 C C . LEU B 1 57 ? -2.219 14.469 6.414 1 97.44 57 LEU B C 1
ATOM 2865 O O . LEU B 1 57 ? -2.867 13.688 7.113 1 97.44 57 LEU B O 1
ATOM 2869 N N . LEU B 1 58 ? -1.635 15.562 6.863 1 98.25 58 LEU B N 1
ATOM 2870 C CA . LEU B 1 58 ? -1.816 16.062 8.227 1 98.25 58 LEU B CA 1
ATOM 2871 C C . LEU B 1 58 ? -2.611 17.359 8.227 1 98.25 58 LEU B C 1
ATOM 2873 O O . LEU B 1 58 ? -2.289 18.297 7.48 1 98.25 58 LEU B O 1
ATOM 2877 N N . HIS B 1 59 ? -3.633 17.422 9.062 1 96.69 59 HIS B N 1
ATOM 2878 C CA . HIS B 1 59 ? -4.555 18.547 9.062 1 96.69 59 HIS B CA 1
ATOM 2879 C C . HIS B 1 59 ? -4.031 19.688 9.945 1 96.69 59 HIS B C 1
ATOM 2881 O O . HIS B 1 59 ? -2.994 19.547 10.594 1 96.69 59 HIS B O 1
ATOM 2887 N N . GLY B 1 60 ? -4.738 20.828 9.906 1 94.81 60 GLY B N 1
ATOM 2888 C CA . GLY B 1 60 ? -4.375 22 10.688 1 94.81 60 GLY B CA 1
ATOM 2889 C C . GLY B 1 60 ? -4.996 22.016 12.07 1 94.81 60 GLY B C 1
ATOM 2890 O O . GLY B 1 60 ? -5.523 21 12.523 1 94.81 60 GLY B O 1
ATOM 2891 N N . ASN B 1 61 ? -4.863 23.203 12.758 1 91.12 61 ASN B N 1
ATOM 2892 C CA . ASN B 1 61 ? -5.414 23.406 14.094 1 91.12 61 ASN B CA 1
ATOM 2893 C C . ASN B 1 61 ? -6.258 24.672 14.172 1 91.12 61 ASN B C 1
ATOM 2895 O O . ASN B 1 61 ? -5.73 25.781 14.055 1 91.12 61 ASN B O 1
ATOM 2899 N N . PRO B 1 62 ? -7.562 24.531 14.453 1 88.94 62 PRO B N 1
ATOM 2900 C CA . PRO B 1 62 ? -8.289 23.266 14.555 1 88.94 62 PRO B CA 1
ATOM 2901 C C . PRO B 1 62 ? -8.461 22.578 13.203 1 88.94 62 PRO B C 1
ATOM 2903 O O . PRO B 1 62 ? -8.336 23.219 12.164 1 88.94 62 PRO B O 1
ATOM 2906 N N . GLY B 1 63 ? -8.625 21.188 13.297 1 91 63 GLY B N 1
ATOM 2907 C CA . GLY B 1 63 ? -8.852 20.5 12.039 1 91 63 GLY B CA 1
ATOM 2908 C C . GLY B 1 63 ? -9.094 19.016 12.203 1 91 63 GLY B C 1
ATOM 2909 O O . GLY B 1 63 ? -9.188 18.516 13.328 1 91 63 GLY B O 1
ATOM 2910 N N . SER B 1 64 ? -9.336 18.375 11.102 1 92.75 64 SER B N 1
ATOM 2911 C CA . SER B 1 64 ? -9.477 16.938 10.914 1 92.75 64 SER B CA 1
ATOM 2912 C C . SER B 1 64 ? -9.164 16.531 9.477 1 92.75 64 SER B C 1
ATOM 2914 O O . SER B 1 64 ? -8.734 17.359 8.672 1 92.75 64 SER B O 1
ATOM 2916 N N . VAL B 1 65 ? -9.375 15.234 9.211 1 90.75 65 VAL B N 1
ATOM 2917 C CA . VAL B 1 65 ? -9.109 14.734 7.867 1 90.75 65 VAL B CA 1
ATOM 2918 C C . VAL B 1 65 ? -9.93 15.523 6.852 1 90.75 65 VAL B C 1
ATOM 2920 O O . VAL B 1 65 ? -9.547 15.641 5.684 1 90.75 65 VAL B O 1
ATOM 2923 N N . GLN B 1 66 ? -10.992 16.234 7.281 1 88.69 66 GLN B N 1
ATOM 2924 C CA . GLN B 1 66 ? -11.898 16.953 6.395 1 88.69 66 GLN B CA 1
ATOM 2925 C C . GLN B 1 66 ? -11.258 18.25 5.879 1 88.69 66 GLN B C 1
ATOM 2927 O O . GLN B 1 66 ? -11.781 18.875 4.961 1 88.69 66 GLN B O 1
ATOM 2932 N N . ASP B 1 67 ? -10.109 18.594 6.453 1 93.25 67 ASP B N 1
ATOM 2933 C CA . ASP B 1 67 ? -9.398 19.75 5.918 1 93.25 67 ASP B CA 1
ATOM 2934 C C . ASP B 1 67 ? -9.055 19.547 4.445 1 93.25 67 ASP B C 1
ATOM 2936 O O . ASP B 1 67 ? -8.883 20.516 3.707 1 93.25 67 ASP B O 1
ATOM 2940 N N . TYR B 1 68 ? -8.961 18.312 4.059 1 93.5 68 TYR B N 1
ATOM 2941 C CA . TYR B 1 68 ? -8.719 17.969 2.662 1 93.5 68 TYR B CA 1
ATOM 2942 C C . TYR B 1 68 ? -9.992 17.453 2.002 1 93.5 68 TYR B C 1
ATOM 2944 O O . TYR B 1 68 ? -10.547 16.438 2.416 1 93.5 68 TYR B O 1
ATOM 2952 N N . PRO B 1 69 ? -10.422 18.188 0.936 1 90.12 69 PRO B N 1
ATOM 2953 C CA . PRO B 1 69 ? -11.641 17.75 0.264 1 90.12 69 PRO B CA 1
ATOM 2954 C C . PRO B 1 69 ? -11.547 16.328 -0.264 1 90.12 69 PRO B C 1
ATOM 2956 O O . PRO B 1 69 ? -10.484 15.906 -0.734 1 90.12 69 PRO B O 1
ATOM 2959 N N . PRO B 1 70 ? -12.719 15.625 -0.261 1 81.56 70 PRO B N 1
ATOM 2960 C CA . PRO B 1 70 ? -12.734 14.25 -0.773 1 81.56 70 PRO B CA 1
ATOM 2961 C C . PRO B 1 70 ? -12.195 14.148 -2.195 1 81.56 70 PRO B C 1
ATOM 2963 O O . PRO B 1 70 ? -11.484 13.188 -2.521 1 81.56 70 PRO B O 1
ATOM 2966 N N . GLU B 1 71 ? -12.484 15.133 -2.973 1 81.81 71 GLU B N 1
ATOM 2967 C CA . GLU B 1 71 ? -12.008 15.117 -4.352 1 81.81 71 GLU B CA 1
ATOM 2968 C C . GLU B 1 71 ? -10.484 15.195 -4.41 1 81.81 71 GLU B C 1
ATOM 2970 O O . GLU B 1 71 ? -9.859 14.578 -5.27 1 81.81 71 GLU B O 1
ATOM 2975 N N . THR B 1 72 ? -9.914 15.977 -3.561 1 89.56 72 THR B N 1
ATOM 2976 C CA . THR B 1 72 ? -8.461 16.078 -3.492 1 89.56 72 THR B CA 1
ATOM 2977 C C . THR B 1 72 ? -7.84 14.75 -3.082 1 89.56 72 THR B C 1
ATOM 2979 O O . THR B 1 72 ? -6.859 14.297 -3.682 1 89.56 72 THR B O 1
ATOM 2982 N N . ILE B 1 73 ? -8.453 14.133 -2.111 1 85.12 73 ILE B N 1
ATOM 2983 C CA . ILE B 1 73 ? -8.008 12.82 -1.64 1 85.12 73 ILE B CA 1
ATOM 2984 C C . ILE B 1 73 ? -8.062 11.812 -2.787 1 85.12 73 ILE B C 1
ATOM 2986 O O . ILE B 1 73 ? -7.098 11.086 -3.023 1 85.12 73 ILE B O 1
ATOM 2990 N N . ASP B 1 74 ? -9.18 11.859 -3.512 1 75.06 74 ASP B N 1
ATOM 2991 C CA . ASP B 1 74 ? -9.344 10.945 -4.637 1 75.06 74 ASP B CA 1
ATOM 2992 C C . ASP B 1 74 ? -8.273 11.18 -5.699 1 75.06 74 ASP B C 1
ATOM 2994 O O . ASP B 1 74 ? -7.727 10.227 -6.254 1 75.06 74 ASP B O 1
ATOM 2998 N N . ARG B 1 75 ? -8.016 12.383 -5.949 1 80.5 75 ARG B N 1
ATOM 2999 C CA . ARG B 1 75 ? -7.039 12.711 -6.984 1 80.5 75 ARG B CA 1
ATOM 3000 C C . ARG B 1 75 ? -5.637 12.281 -6.574 1 80.5 75 ARG B C 1
ATOM 3002 O O . ARG B 1 75 ? -4.883 11.75 -7.391 1 80.5 75 ARG B O 1
ATOM 3009 N N . ILE B 1 76 ? -5.281 12.484 -5.359 1 85.56 76 ILE B N 1
ATOM 3010 C CA . ILE B 1 76 ? -3.979 12.047 -4.871 1 85.56 76 ILE B CA 1
ATOM 3011 C C . ILE B 1 76 ? -3.891 10.523 -4.934 1 85.56 76 ILE B C 1
ATOM 3013 O O . ILE B 1 76 ? -2.863 9.969 -5.336 1 85.56 76 ILE B O 1
ATOM 3017 N N . ALA B 1 77 ? -5 9.922 -4.57 1 73.94 77 ALA B N 1
ATOM 3018 C CA . ALA B 1 77 ? -5.039 8.469 -4.457 1 73.94 77 ALA B CA 1
ATOM 3019 C C . ALA B 1 77 ? -4.926 7.809 -5.828 1 73.94 77 ALA B C 1
ATOM 3021 O O . ALA B 1 77 ? -4.727 6.594 -5.926 1 73.94 77 ALA B O 1
ATOM 3022 N N . GLN B 1 78 ? -5.078 8.586 -6.852 1 68.31 78 GLN B N 1
ATOM 3023 C CA . GLN B 1 78 ? -4.906 8.055 -8.203 1 68.31 78 GLN B CA 1
ATOM 3024 C C . GLN B 1 78 ? -3.449 7.691 -8.469 1 68.31 78 GLN B C 1
ATOM 3026 O O . GLN B 1 78 ? -3.164 6.805 -9.273 1 68.31 78 GLN B O 1
ATOM 3031 N N . GLU B 1 79 ? -2.57 8.336 -7.781 1 70.44 79 GLU B N 1
ATOM 3032 C CA . GLU B 1 79 ? -1.156 8.156 -8.094 1 70.44 79 GLU B CA 1
ATOM 3033 C C . GLU B 1 79 ? -0.378 7.664 -6.879 1 70.44 79 GLU B C 1
ATOM 3035 O O . GLU B 1 79 ? 0.733 7.148 -7.016 1 70.44 79 GLU B O 1
ATOM 3040 N N . TYR B 1 80 ? -0.903 7.848 -5.73 1 77.94 80 TYR B N 1
ATOM 3041 C CA . TYR B 1 80 ? -0.21 7.543 -4.484 1 77.94 80 TYR B CA 1
ATOM 3042 C C . TYR B 1 80 ? -1.085 6.695 -3.566 1 77.94 80 TYR B C 1
ATOM 3044 O O . TYR B 1 80 ? -2.299 6.609 -3.766 1 77.94 80 TYR B O 1
ATOM 3052 N N . CYS B 1 81 ? -0.495 6.078 -2.689 1 76.19 81 CYS B N 1
ATOM 3053 C CA . CYS B 1 81 ? -1.22 5.527 -1.548 1 76.19 81 CYS B CA 1
ATOM 3054 C C . CYS B 1 81 ? -1.422 6.586 -0.471 1 76.19 81 CYS B C 1
ATOM 3056 O O . CYS B 1 81 ? -0.469 6.984 0.201 1 76.19 81 CYS B O 1
ATOM 3058 N N . LEU B 1 82 ? -2.658 7.016 -0.364 1 83.12 82 LEU B N 1
ATOM 3059 C CA . LEU B 1 82 ? -2.92 8.18 0.473 1 83.12 82 LEU B CA 1
ATOM 3060 C C . LEU B 1 82 ? -3.404 7.762 1.856 1 83.12 82 LEU B C 1
ATOM 3062 O O . LEU B 1 82 ? -4.238 6.863 1.979 1 83.12 82 LEU B O 1
ATOM 3066 N N . TYR B 1 83 ? -2.822 8.328 2.811 1 85.75 83 TYR B N 1
ATOM 3067 C CA . TYR B 1 83 ? -3.262 8.227 4.195 1 85.75 83 TYR B CA 1
ATOM 3068 C C . TYR B 1 83 ? -3.543 9.602 4.785 1 85.75 83 TYR B C 1
ATOM 3070 O O . TYR B 1 83 ? -2.729 10.516 4.652 1 85.75 83 TYR B O 1
ATOM 3078 N N . ALA B 1 84 ? -4.684 9.773 5.316 1 91.94 84 ALA B N 1
ATOM 3079 C CA . ALA B 1 84 ? -5 10.992 6.055 1 91.94 84 ALA B CA 1
ATOM 3080 C C . ALA B 1 84 ? -5.316 10.688 7.516 1 91.94 84 ALA B C 1
ATOM 3082 O O . ALA B 1 84 ? -6.223 9.898 7.805 1 91.94 84 ALA B O 1
ATOM 3083 N N . PHE B 1 85 ? -4.602 11.312 8.414 1 93.38 85 PHE B N 1
ATOM 3084 C CA . PHE B 1 85 ? -4.75 11.008 9.836 1 93.38 85 PHE B CA 1
ATOM 3085 C C . PHE B 1 85 ? -5.492 12.133 10.555 1 93.38 85 PHE B C 1
ATOM 3087 O O . PHE B 1 85 ? -5.23 13.312 10.312 1 93.38 85 PHE B O 1
ATOM 3094 N N . ASP B 1 86 ? -6.457 11.734 11.375 1 94.12 86 ASP B N 1
ATOM 3095 C CA . ASP B 1 86 ? -6.793 12.609 12.492 1 94.12 86 ASP B CA 1
ATOM 3096 C C . ASP B 1 86 ? -5.676 12.633 13.531 1 94.12 86 ASP B C 1
ATOM 3098 O O . ASP B 1 86 ? -5.367 11.609 14.141 1 94.12 86 ASP B O 1
ATOM 3102 N N . LEU B 1 87 ? -5.129 13.789 13.719 1 96.44 87 LEU B N 1
ATOM 3103 C CA . LEU B 1 87 ? -4.043 13.906 14.688 1 96.44 87 LEU B CA 1
ATOM 3104 C C . LEU B 1 87 ? -4.566 13.758 16.109 1 96.44 87 LEU B C 1
ATOM 3106 O O . LEU B 1 87 ? -5.777 13.805 16.344 1 96.44 87 LEU B O 1
ATOM 3110 N N . PRO B 1 88 ? -3.74 13.508 17.062 1 94.56 88 PRO B N 1
ATOM 3111 C CA . PRO B 1 88 ? -4.168 13.18 18.422 1 94.56 88 PRO B CA 1
ATOM 3112 C C . PRO B 1 88 ? -5.117 14.227 19 1 94.56 88 PRO B C 1
ATOM 3114 O O . PRO B 1 88 ? -4.758 15.398 19.109 1 94.56 88 PRO B O 1
ATOM 3117 N N . GLY B 1 89 ? -6.32 13.75 19.391 1 93.31 89 GLY B N 1
ATOM 3118 C CA . GLY B 1 89 ? -7.305 14.617 20.016 1 93.31 89 GLY B CA 1
ATOM 3119 C C . GLY B 1 89 ? -8.234 15.281 19.016 1 93.31 89 GLY B C 1
ATOM 3120 O O . GLY B 1 89 ? -9.195 15.953 19.406 1 93.31 89 GLY B O 1
ATOM 3121 N N . HIS B 1 90 ? -8.016 15.086 17.766 1 93.62 90 HIS B N 1
ATOM 3122 C CA . HIS B 1 90 ? -8.828 15.656 16.703 1 93.62 90 HIS B CA 1
ATOM 3123 C C . HIS B 1 90 ? -9.602 14.57 15.961 1 93.62 90 HIS B C 1
ATOM 3125 O O . HIS B 1 90 ? -9.211 13.398 15.977 1 93.62 90 HIS B O 1
ATOM 3131 N N . GLY B 1 91 ? -10.766 15 15.352 1 92.62 91 GLY B N 1
ATOM 3132 C CA . GLY B 1 91 ? -11.586 14.016 14.672 1 92.62 91 GLY B CA 1
ATOM 3133 C C . GLY B 1 91 ? -11.961 12.836 15.555 1 92.62 91 GLY B C 1
ATOM 3134 O O . GLY B 1 91 ? -12.555 13.023 16.625 1 92.62 91 GLY B O 1
ATOM 3135 N N . TYR B 1 92 ? -11.406 11.656 15.211 1 87.81 92 TYR B N 1
ATOM 3136 C CA . TYR B 1 92 ? -11.82 10.461 15.938 1 87.81 92 TYR B CA 1
ATOM 3137 C C . TYR B 1 92 ? -10.617 9.758 16.562 1 87.81 92 TYR B C 1
ATOM 3139 O O . TYR B 1 92 ? -10.703 8.586 16.938 1 87.81 92 TYR B O 1
ATOM 3147 N N . SER B 1 93 ? -9.5 10.453 16.594 1 91.5 93 SER B N 1
ATOM 3148 C CA . SER B 1 93 ? -8.312 9.922 17.25 1 91.5 93 SER B CA 1
ATOM 3149 C C . SER B 1 93 ? -8.312 10.234 18.75 1 91.5 93 SER B C 1
ATOM 3151 O O . SER B 1 93 ? -8.766 11.305 19.156 1 91.5 93 SER B O 1
ATOM 3153 N N . ASP B 1 94 ? -7.73 9.352 19.531 1 88.44 94 ASP B N 1
ATOM 3154 C CA . ASP B 1 94 ? -7.496 9.602 20.953 1 88.44 94 ASP B CA 1
ATOM 3155 C C . ASP B 1 94 ? -6.344 10.586 21.141 1 88.44 94 ASP B C 1
ATOM 3157 O O . ASP B 1 94 ? -5.672 10.969 20.188 1 88.44 94 ASP B O 1
ATOM 3161 N N . ARG B 1 95 ? -6.199 11.039 22.391 1 91.12 95 ARG B N 1
ATOM 3162 C CA . ARG B 1 95 ? -5.102 11.945 22.719 1 91.12 95 ARG B CA 1
ATOM 3163 C C . ARG B 1 95 ? -4.301 11.422 23.906 1 91.12 95 ARG B C 1
ATOM 3165 O O . ARG B 1 95 ? -4.875 10.984 24.906 1 91.12 95 ARG B O 1
ATOM 3172 N N . PRO B 1 96 ? -3 11.391 23.734 1 89.06 96 PRO B N 1
ATOM 3173 C CA . PRO B 1 96 ? -2.162 11.07 24.891 1 89.06 96 PRO B CA 1
ATOM 3174 C C . PRO B 1 96 ? -2.051 12.227 25.875 1 89.06 96 PRO B C 1
ATOM 3176 O O . PRO B 1 96 ? -2.467 13.344 25.578 1 89.06 96 PRO B O 1
ATOM 3179 N N . ALA B 1 97 ? -1.499 11.961 27.094 1 84.94 97 ALA B N 1
ATOM 3180 C CA . ALA B 1 97 ? -1.352 12.977 28.141 1 84.94 97 ALA B CA 1
ATOM 3181 C C . ALA B 1 97 ? -0.433 14.102 27.672 1 84.94 97 ALA B C 1
ATOM 3183 O O . ALA B 1 97 ? -0.667 15.273 28 1 84.94 97 ALA B O 1
ATOM 3184 N N . ILE B 1 98 ? 0.594 13.75 26.984 1 87.94 98 ILE B N 1
ATOM 3185 C CA . ILE B 1 98 ? 1.537 14.703 26.422 1 87.94 98 ILE B CA 1
ATOM 3186 C C . ILE B 1 98 ? 1.483 14.633 24.891 1 87.94 98 ILE B C 1
ATOM 3188 O O . ILE B 1 98 ? 1.621 13.555 24.312 1 87.94 98 ILE B O 1
ATOM 3192 N N . ALA B 1 99 ? 1.238 15.852 24.281 1 92.81 99 ALA B N 1
ATOM 3193 C CA . ALA B 1 99 ? 1.074 15.836 22.828 1 92.81 99 ALA B CA 1
ATOM 3194 C C . ALA B 1 99 ? 1.807 17 22.172 1 92.81 99 ALA B C 1
ATOM 3196 O O . ALA B 1 99 ? 1.229 17.734 21.375 1 92.81 99 ALA B O 1
ATOM 3197 N N . THR B 1 100 ? 3.148 17.156 22.547 1 94.75 100 THR B N 1
ATOM 3198 C CA . THR B 1 100 ? 3.969 18.141 21.828 1 94.75 100 THR B CA 1
ATOM 3199 C C . THR B 1 100 ? 4.18 17.703 20.375 1 94.75 100 THR B C 1
ATOM 3201 O O . THR B 1 100 ? 3.949 16.547 20.031 1 94.75 100 THR B O 1
ATOM 3204 N N . PRO B 1 101 ? 4.602 18.641 19.594 1 96.44 101 PRO B N 1
ATOM 3205 C CA . PRO B 1 101 ? 4.883 18.266 18.203 1 96.44 101 PRO B CA 1
ATOM 3206 C C . PRO B 1 101 ? 5.836 17.078 18.094 1 96.44 101 PRO B C 1
ATOM 3208 O O . PRO B 1 101 ? 5.641 16.203 17.25 1 96.44 101 PRO B O 1
ATOM 3211 N N . LEU B 1 102 ? 6.832 17.031 18.938 1 95.94 102 LEU B N 1
ATOM 3212 C CA . LEU B 1 102 ? 7.781 15.93 18.906 1 95.94 102 LEU B CA 1
ATOM 3213 C C . LEU B 1 102 ? 7.098 14.609 19.266 1 95.94 102 LEU B C 1
ATOM 3215 O O . LEU B 1 102 ? 7.336 13.586 18.625 1 95.94 102 LEU B O 1
ATOM 3219 N N . VAL B 1 103 ? 6.258 14.609 20.25 1 95 103 VAL B N 1
ATOM 3220 C CA . VAL B 1 103 ? 5.543 13.406 20.672 1 95 103 VAL B CA 1
ATOM 3221 C C . VAL B 1 103 ? 4.582 12.969 19.578 1 95 103 VAL B C 1
ATOM 3223 O O . VAL B 1 103 ? 4.449 11.766 19.297 1 95 103 VAL B O 1
ATOM 3226 N N . GLN B 1 104 ? 3.93 13.875 18.969 1 96.69 104 GLN B N 1
ATOM 3227 C CA . GLN B 1 104 ? 2.988 13.539 17.906 1 96.69 104 GLN B CA 1
ATOM 3228 C C . GLN B 1 104 ? 3.715 12.984 16.672 1 96.69 104 GLN B C 1
ATOM 3230 O O . GLN B 1 104 ? 3.203 12.086 16 1 96.69 104 GLN B O 1
ATOM 3235 N N . ALA B 1 105 ? 4.945 13.516 16.391 1 97.31 105 ALA B N 1
ATOM 3236 C CA . ALA B 1 105 ? 5.762 12.938 15.328 1 97.31 105 ALA B CA 1
ATOM 3237 C C . ALA B 1 105 ? 6.125 11.484 15.633 1 97.31 105 ALA B C 1
ATOM 3239 O O . ALA B 1 105 ? 6.098 10.633 14.75 1 97.31 105 ALA B O 1
ATOM 3240 N N . GLN B 1 106 ? 6.449 11.203 16.859 1 94.62 106 GLN B N 1
ATOM 3241 C CA . GLN B 1 106 ? 6.789 9.844 17.281 1 94.62 106 GLN B CA 1
ATOM 3242 C C . GLN B 1 106 ? 5.586 8.914 17.156 1 94.62 106 GLN B C 1
ATOM 3244 O O . GLN B 1 106 ? 5.727 7.77 16.719 1 94.62 106 GLN B O 1
ATOM 3249 N N . LEU B 1 107 ? 4.422 9.375 17.547 1 93 107 LEU B N 1
ATOM 3250 C CA . LEU B 1 107 ? 3.205 8.578 17.422 1 93 107 LEU B CA 1
ATOM 3251 C C . LEU B 1 107 ? 2.891 8.289 15.953 1 93 107 LEU B C 1
ATOM 3253 O O . LEU B 1 107 ? 2.512 7.168 15.609 1 93 107 LEU B O 1
ATOM 3257 N N . LEU B 1 108 ? 3.043 9.32 15.156 1 95.19 108 LEU B N 1
ATOM 3258 C CA . LEU B 1 108 ? 2.811 9.148 13.727 1 95.19 108 LEU B CA 1
ATOM 3259 C C . LEU B 1 108 ? 3.748 8.094 13.148 1 95.19 108 LEU B C 1
ATOM 3261 O O . LEU B 1 108 ? 3.318 7.223 12.391 1 95.19 108 LEU B O 1
ATOM 3265 N N . ARG B 1 109 ? 5.027 8.188 13.523 1 92.44 109 ARG B N 1
ATOM 3266 C CA . ARG B 1 109 ? 6 7.211 13.047 1 92.44 109 ARG B CA 1
ATOM 3267 C C . ARG B 1 109 ? 5.586 5.793 13.43 1 92.44 109 ARG B C 1
ATOM 3269 O O . ARG B 1 109 ? 5.613 4.887 12.594 1 92.44 109 ARG B O 1
ATOM 3276 N N . SER B 1 110 ? 5.266 5.664 14.68 1 86.56 110 SER B N 1
ATOM 3277 C CA . SER B 1 110 ? 4.859 4.348 15.164 1 86.56 110 SER B CA 1
ATOM 3278 C C . SER B 1 110 ? 3.643 3.832 14.406 1 86.56 110 SER B C 1
ATOM 3280 O O . SER B 1 110 ? 3.559 2.643 14.086 1 86.56 110 SER B O 1
ATOM 3282 N N . ALA B 1 111 ? 2.695 4.668 14.117 1 84.5 111 ALA B N 1
ATOM 3283 C CA . ALA B 1 111 ? 1.505 4.289 13.359 1 84.5 111 ALA B CA 1
ATOM 3284 C C . ALA B 1 111 ? 1.87 3.859 11.945 1 84.5 111 ALA B C 1
ATOM 3286 O O . ALA B 1 111 ? 1.388 2.836 11.453 1 84.5 111 ALA B O 1
ATOM 3287 N N . LEU B 1 112 ? 2.67 4.66 11.297 1 85.12 112 LEU B N 1
ATOM 3288 C CA . LEU B 1 112 ? 3.082 4.371 9.93 1 85.12 112 LEU B CA 1
ATOM 3289 C C . LEU B 1 112 ? 3.807 3.033 9.852 1 85.12 112 LEU B C 1
ATOM 3291 O O . LEU B 1 112 ? 3.537 2.229 8.953 1 85.12 112 LEU B O 1
ATOM 3295 N N . GLN B 1 113 ? 4.719 2.832 10.82 1 77.12 113 GLN B N 1
ATOM 3296 C CA . GLN B 1 113 ? 5.426 1.557 10.867 1 77.12 113 GLN B CA 1
ATOM 3297 C C . GLN B 1 113 ? 4.449 0.393 11.016 1 77.12 113 GLN B C 1
ATOM 3299 O O . GLN B 1 113 ? 4.59 -0.632 10.344 1 77.12 113 GLN B O 1
ATOM 3304 N N . LYS B 1 114 ? 3.541 0.606 11.82 1 66.88 114 LYS B N 1
ATOM 3305 C CA . LYS B 1 114 ? 2.576 -0.454 12.102 1 66.88 114 LYS B CA 1
ATOM 3306 C C . LYS B 1 114 ? 1.759 -0.795 10.859 1 66.88 114 LYS B C 1
ATOM 3308 O O . LYS B 1 114 ? 1.381 -1.951 10.656 1 66.88 114 LYS B O 1
ATOM 3313 N N . ILE B 1 115 ? 1.511 0.232 10.016 1 67.06 115 ILE B N 1
ATOM 3314 C CA . ILE B 1 115 ? 0.663 -0.036 8.859 1 67.06 115 ILE B CA 1
ATOM 3315 C C . ILE B 1 115 ? 1.531 -0.242 7.625 1 67.06 115 ILE B C 1
ATOM 3317 O O . ILE B 1 115 ? 1.031 -0.215 6.496 1 67.06 115 ILE B O 1
ATOM 3321 N N . GLY B 1 116 ? 2.828 -0.305 7.832 1 65.19 116 GLY B N 1
ATOM 3322 C CA . GLY B 1 116 ? 3.723 -0.774 6.785 1 65.19 116 GLY B CA 1
ATOM 3323 C C . GLY B 1 116 ? 4.195 0.334 5.867 1 65.19 116 GLY B C 1
ATOM 3324 O O . GLY B 1 116 ? 4.562 0.08 4.719 1 65.19 116 GLY B O 1
ATOM 3325 N N . ILE B 1 117 ? 4.172 1.531 6.355 1 73.81 117 ILE B N 1
ATOM 3326 C CA . ILE B 1 117 ? 4.625 2.658 5.547 1 73.81 117 ILE B CA 1
ATOM 3327 C C . ILE B 1 117 ? 6.031 3.068 5.977 1 73.81 117 ILE B C 1
ATOM 3329 O O . ILE B 1 117 ? 6.254 3.414 7.137 1 73.81 117 ILE B O 1
ATOM 3333 N N . GLU B 1 118 ? 6.961 3.021 5.09 1 75.25 118 GLU B N 1
ATOM 3334 C CA . GLU B 1 118 ? 8.359 3.242 5.449 1 75.25 118 GLU B CA 1
ATOM 3335 C C . GLU B 1 118 ? 8.789 4.672 5.141 1 75.25 118 GLU B C 1
ATOM 3337 O O . GLU B 1 118 ? 9.406 5.336 5.977 1 75.25 118 GLU B O 1
ATOM 3342 N N . LYS B 1 119 ? 8.523 5.148 3.926 1 87.56 119 LYS B N 1
ATOM 3343 C CA . LYS B 1 119 ? 9.047 6.441 3.486 1 87.56 119 LYS B CA 1
ATOM 3344 C C . LYS B 1 119 ? 7.957 7.277 2.826 1 87.56 119 LYS B C 1
ATOM 3346 O O . LYS B 1 119 ? 7.977 7.488 1.611 1 87.56 119 LYS B O 1
ATOM 3351 N N . PRO B 1 120 ? 7.094 7.887 3.66 1 92.25 120 PRO B N 1
ATOM 3352 C CA . PRO B 1 120 ? 5.992 8.664 3.088 1 92.25 120 PRO B CA 1
ATOM 3353 C C . PRO B 1 120 ? 6.418 10.078 2.686 1 92.25 120 PRO B C 1
ATOM 3355 O O . PRO B 1 120 ? 7.461 10.562 3.133 1 92.25 120 PRO B O 1
ATOM 3358 N N . ILE B 1 121 ? 5.648 10.641 1.786 1 95.69 121 ILE B N 1
ATOM 3359 C CA . ILE B 1 121 ? 5.578 12.094 1.661 1 95.69 121 ILE B CA 1
ATOM 3360 C C . ILE B 1 121 ? 4.617 12.656 2.703 1 95.69 121 ILE B C 1
ATOM 3362 O O . ILE B 1 121 ? 3.441 12.281 2.738 1 95.69 121 ILE B O 1
ATOM 3366 N N . LEU B 1 122 ? 5.125 13.523 3.553 1 98.38 122 LEU B N 1
ATOM 3367 C CA . LEU B 1 122 ? 4.266 14.156 4.547 1 98.38 122 LEU B CA 1
ATOM 3368 C C . LEU B 1 122 ? 3.73 15.484 4.031 1 98.38 122 LEU B C 1
ATOM 3370 O O . LEU B 1 122 ? 4.5 16.328 3.574 1 98.38 122 LEU B O 1
ATOM 3374 N N . VAL B 1 123 ? 2.469 15.633 4.047 1 98.69 123 VAL B N 1
ATOM 3375 C CA . VAL B 1 123 ? 1.812 16.891 3.721 1 98.69 123 VAL B CA 1
ATOM 3376 C C . VAL B 1 123 ? 1.21 17.5 4.984 1 98.69 123 VAL B C 1
ATOM 3378 O O . VAL B 1 123 ? 0.268 16.953 5.559 1 98.69 123 VAL B O 1
ATOM 3381 N N . ALA B 1 124 ? 1.756 18.609 5.367 1 98.81 124 ALA B N 1
ATOM 3382 C CA . ALA B 1 124 ? 1.356 19.219 6.633 1 98.81 124 ALA B CA 1
ATOM 3383 C C . ALA B 1 124 ? 0.748 20.594 6.406 1 98.81 124 ALA B C 1
ATOM 3385 O O . ALA B 1 124 ? 1.307 21.422 5.676 1 98.81 124 ALA B O 1
ATOM 3386 N N . TYR B 1 125 ? -0.342 20.844 7.098 1 97.25 125 TYR B N 1
ATOM 3387 C CA . TYR B 1 125 ? -1.084 22.094 6.961 1 97.25 125 TYR B CA 1
ATOM 3388 C C . TYR B 1 125 ? -1.041 22.906 8.25 1 97.25 125 TYR B C 1
ATOM 3390 O O . TYR B 1 125 ? -1.518 22.438 9.297 1 97.25 125 TYR B O 1
ATOM 3398 N N . SER B 1 126 ? -0.457 24.078 8.078 1 95.12 126 SER B N 1
ATOM 3399 C CA . SER B 1 126 ? -0.5 25.031 9.188 1 95.12 126 SER B CA 1
ATOM 3400 C C . SER B 1 126 ? 0.216 24.484 10.414 1 95.12 126 SER B C 1
ATOM 3402 O O . SER B 1 126 ? 1.406 24.156 10.359 1 95.12 126 SER B O 1
ATOM 3404 N N . TRP B 1 127 ? -0.423 24.312 11.492 1 94.81 127 TRP B N 1
ATOM 3405 C CA . TRP B 1 127 ? 0.107 23.875 12.781 1 94.81 127 TRP B CA 1
ATOM 3406 C C . TRP B 1 127 ? 0.847 22.547 12.648 1 94.81 127 TRP B C 1
ATOM 3408 O O . TRP B 1 127 ? 1.9 22.359 13.258 1 94.81 127 TRP B O 1
ATOM 3418 N N . SER B 1 128 ? 0.387 21.656 11.82 1 97.81 128 SER B N 1
ATOM 3419 C CA . SER B 1 128 ? 0.962 20.312 11.727 1 97.81 128 SER B CA 1
ATOM 3420 C C . SER B 1 128 ? 2.314 20.344 11.016 1 97.81 128 SER B C 1
ATOM 3422 O O . SER B 1 128 ? 3.029 19.344 11 1 97.81 128 SER B O 1
ATOM 3424 N N . SER B 1 129 ? 2.691 21.484 10.484 1 98.44 129 SER B N 1
ATOM 3425 C CA . SER B 1 129 ? 4.031 21.625 9.93 1 98.44 129 SER B CA 1
ATOM 3426 C C . SER B 1 129 ? 5.102 21.391 10.992 1 98.44 129 SER B C 1
ATOM 3428 O O . SER B 1 129 ? 6.176 20.875 10.688 1 98.44 129 SER B O 1
ATOM 3430 N N . ALA B 1 130 ? 4.77 21.781 12.188 1 97.94 130 ALA B N 1
ATOM 3431 C CA . ALA B 1 130 ? 5.703 21.531 13.281 1 97.94 130 ALA B CA 1
ATOM 3432 C C . ALA B 1 130 ? 5.914 20.031 13.484 1 97.94 130 ALA B C 1
ATOM 3434 O O . ALA B 1 130 ? 7.02 19.594 13.805 1 97.94 130 ALA B O 1
ATOM 3435 N N . ILE B 1 131 ? 4.859 19.281 13.273 1 98.12 131 ILE B N 1
ATOM 3436 C CA . ILE B 1 131 ? 4.934 17.844 13.43 1 98.12 131 ILE B CA 1
ATOM 3437 C C . ILE B 1 131 ? 5.762 17.234 12.297 1 98.12 131 ILE B C 1
ATOM 3439 O O . ILE B 1 131 ? 6.633 16.391 12.539 1 98.12 131 ILE B O 1
ATOM 3443 N N . ALA B 1 132 ? 5.555 17.656 11.102 1 98.62 132 ALA B N 1
ATOM 3444 C CA . ALA B 1 132 ? 6.309 17.172 9.953 1 98.62 132 ALA B CA 1
ATOM 3445 C C . ALA B 1 132 ? 7.785 17.531 10.07 1 98.62 132 ALA B C 1
ATOM 3447 O O . ALA B 1 132 ? 8.656 16.719 9.766 1 98.62 132 ALA B O 1
ATOM 3448 N N . LEU B 1 133 ? 8.031 18.75 10.523 1 98.56 133 LEU B N 1
ATOM 3449 C CA . LEU B 1 133 ? 9.406 19.188 10.703 1 98.56 133 LEU B CA 1
ATOM 3450 C C . LEU B 1 133 ? 10.094 18.391 11.805 1 98.56 133 LEU B C 1
ATOM 3452 O O . LEU B 1 133 ? 11.25 17.984 11.664 1 98.56 133 LEU B O 1
ATOM 3456 N N . ALA B 1 134 ? 9.383 18.172 12.875 1 98.31 134 ALA B N 1
ATOM 3457 C CA . ALA B 1 134 ? 9.922 17.328 13.938 1 98.31 134 ALA B CA 1
ATOM 3458 C C . ALA B 1 134 ? 10.242 15.93 13.414 1 98.31 134 ALA B C 1
ATOM 3460 O O . ALA B 1 134 ? 11.281 15.352 13.75 1 98.31 134 ALA B O 1
ATOM 3461 N N . TYR B 1 135 ? 9.32 15.414 12.586 1 98.31 135 TYR B N 1
ATOM 3462 C CA . TYR B 1 135 ? 9.508 14.094 11.984 1 98.31 135 TYR B CA 1
ATOM 3463 C C . TYR B 1 135 ? 10.766 14.055 11.133 1 98.31 135 TYR B C 1
ATOM 3465 O O . TYR B 1 135 ? 11.594 13.148 11.273 1 98.31 135 TYR B O 1
ATOM 3473 N N . ALA B 1 136 ? 10.969 14.977 10.305 1 97.88 136 ALA B N 1
ATOM 3474 C CA . ALA B 1 136 ? 12.109 15.031 9.391 1 97.88 136 ALA B CA 1
ATOM 3475 C C . ALA B 1 136 ? 13.422 15.18 10.164 1 97.88 136 ALA B C 1
ATOM 3477 O O . ALA B 1 136 ? 14.453 14.641 9.758 1 97.88 136 ALA B O 1
ATOM 3478 N N . LEU B 1 137 ? 13.391 15.938 11.258 1 97.62 137 LEU B N 1
ATOM 3479 C CA . LEU B 1 137 ? 14.586 16.156 12.062 1 97.62 137 LEU B CA 1
ATOM 3480 C C . LEU B 1 137 ? 14.969 14.891 12.828 1 97.62 137 LEU B C 1
ATOM 3482 O O . LEU B 1 137 ? 16.156 14.562 12.945 1 97.62 137 LEU B O 1
ATOM 3486 N N . ARG B 1 138 ? 13.992 14.203 13.258 1 96.44 138 ARG B N 1
ATOM 3487 C CA . ARG B 1 138 ? 14.25 13.055 14.117 1 96.44 138 ARG B CA 1
ATOM 3488 C C . ARG B 1 138 ? 14.484 11.797 13.297 1 96.44 138 ARG B C 1
ATOM 3490 O O . ARG B 1 138 ? 15.258 10.922 13.688 1 96.44 138 ARG B O 1
ATOM 3497 N N . TYR B 1 139 ? 13.758 11.68 12.172 1 95.75 139 TYR B N 1
ATOM 3498 C CA . TYR B 1 139 ? 13.812 10.484 11.336 1 95.75 139 TYR B CA 1
ATOM 3499 C C . TYR B 1 139 ? 14.117 10.844 9.891 1 95.75 139 TYR B C 1
ATOM 3501 O O . TYR B 1 139 ? 13.336 10.531 8.992 1 95.75 139 TYR B O 1
ATOM 3509 N N . PRO B 1 140 ? 15.281 11.344 9.633 1 95.75 140 PRO B N 1
ATOM 3510 C CA . PRO B 1 140 ? 15.602 11.875 8.305 1 95.75 140 PRO B CA 1
ATOM 3511 C C . PRO B 1 140 ? 15.602 10.805 7.219 1 95.75 140 PRO B C 1
ATOM 3513 O O . PRO B 1 140 ? 15.352 11.109 6.051 1 95.75 140 PRO B O 1
ATOM 3516 N N . ASP B 1 141 ? 15.766 9.57 7.582 1 93 141 ASP B N 1
ATOM 3517 C CA . ASP B 1 141 ? 15.859 8.5 6.586 1 93 141 ASP B CA 1
ATOM 3518 C C . ASP B 1 141 ? 14.516 7.805 6.402 1 93 141 ASP B C 1
ATOM 3520 O O . ASP B 1 141 ? 14.391 6.887 5.59 1 93 141 ASP B O 1
ATOM 3524 N N . GLU B 1 142 ? 13.508 8.32 7.082 1 91.56 142 GLU B N 1
ATOM 3525 C CA . GLU B 1 142 ? 12.227 7.629 7.055 1 91.56 142 GLU B CA 1
ATOM 3526 C C . GLU B 1 142 ? 11.133 8.516 6.469 1 91.56 142 GLU B C 1
ATOM 3528 O O . GLU B 1 142 ? 9.945 8.273 6.688 1 91.56 142 GLU B O 1
ATOM 3533 N N . VAL B 1 143 ? 11.469 9.492 5.766 1 95.25 143 VAL B N 1
ATOM 3534 C CA . VAL B 1 143 ? 10.531 10.383 5.078 1 95.25 143 VAL B CA 1
ATOM 3535 C C . VAL B 1 143 ? 11.062 10.703 3.682 1 95.25 143 VAL B C 1
ATOM 3537 O O . VAL B 1 143 ? 12.25 10.961 3.506 1 95.25 143 VAL B O 1
ATOM 3540 N N . ALA B 1 144 ? 10.18 10.562 2.691 1 94.06 144 ALA B N 1
ATOM 3541 C CA . ALA B 1 144 ? 10.578 10.781 1.303 1 94.06 144 ALA B CA 1
ATOM 3542 C C . ALA B 1 144 ? 10.648 12.266 0.974 1 94.06 144 ALA B C 1
ATOM 3544 O O . ALA B 1 144 ? 11.43 12.688 0.118 1 94.06 144 ALA B O 1
ATOM 3545 N N . GLY B 1 145 ? 9.844 13.078 1.621 1 97.44 145 GLY B N 1
ATOM 3546 C CA . GLY B 1 145 ? 9.742 14.516 1.456 1 97.44 145 GLY B CA 1
ATOM 3547 C C . GLY B 1 145 ? 8.602 15.125 2.252 1 97.44 145 GLY B C 1
ATOM 3548 O O . GLY B 1 145 ? 7.805 14.406 2.852 1 97.44 145 GLY B O 1
ATOM 3549 N N . ILE B 1 146 ? 8.617 16.453 2.26 1 98.31 146 ILE B N 1
ATOM 3550 C CA . ILE B 1 146 ? 7.605 17.156 3.037 1 98.31 146 ILE B CA 1
ATOM 3551 C C . ILE B 1 146 ? 6.992 18.281 2.195 1 98.31 146 ILE B C 1
ATOM 3553 O O . ILE B 1 146 ? 7.707 18.984 1.484 1 98.31 146 ILE B O 1
ATOM 3557 N N . VAL B 1 147 ? 5.715 18.312 2.25 1 98.75 147 VAL B N 1
ATOM 3558 C CA . VAL B 1 147 ? 4.965 19.453 1.728 1 98.75 147 VAL B CA 1
ATOM 3559 C C . VAL B 1 147 ? 4.391 20.266 2.885 1 98.75 147 VAL B C 1
ATOM 3561 O O . VAL B 1 147 ? 3.625 19.75 3.699 1 98.75 147 VAL B O 1
ATOM 3564 N N . LEU B 1 148 ? 4.824 21.516 2.918 1 98.81 148 LEU B N 1
ATOM 3565 C CA . LEU B 1 148 ? 4.352 22.422 3.955 1 98.81 148 LEU B CA 1
ATOM 3566 C C . LEU B 1 148 ? 3.379 23.453 3.375 1 98.81 148 LEU B C 1
ATOM 3568 O O . LEU B 1 148 ? 3.771 24.297 2.566 1 98.81 148 LEU B O 1
ATOM 3572 N N . VAL B 1 149 ? 2.137 23.391 3.867 1 98.5 149 VAL B N 1
ATOM 3573 C CA . VAL B 1 149 ? 1.071 24.25 3.352 1 98.5 149 VAL B CA 1
ATOM 3574 C C . VAL B 1 149 ? 0.671 25.266 4.414 1 98.5 149 VAL B C 1
ATOM 3576 O O . VAL B 1 149 ? 0.2 24.906 5.492 1 98.5 149 VAL B O 1
ATOM 3579 N N . SER B 1 150 ? 0.849 26.578 4.125 1 96.69 150 SER B N 1
ATOM 3580 C CA . SER B 1 150 ? 0.576 27.641 5.098 1 96.69 150 SER B CA 1
ATOM 3581 C C . SER B 1 150 ? 1.264 27.344 6.426 1 96.69 150 SER B C 1
ATOM 3583 O O . SER B 1 150 ? 0.628 27.391 7.484 1 96.69 150 SER B O 1
ATOM 3585 N N . ALA B 1 151 ? 2.535 27.203 6.402 1 97.38 151 ALA B N 1
ATOM 3586 C CA . ALA B 1 151 ? 3.289 26.531 7.457 1 97.38 151 ALA B CA 1
ATOM 3587 C C . ALA B 1 151 ? 3.586 27.484 8.617 1 97.38 151 ALA B C 1
ATOM 3589 O O . ALA B 1 151 ? 3.91 28.641 8.398 1 97.38 151 ALA B O 1
ATOM 3590 N N . ILE B 1 152 ? 3.496 26.953 9.828 1 96.31 152 ILE B N 1
ATOM 3591 C CA . ILE B 1 152 ? 4.07 27.578 11.008 1 96.31 152 ILE B CA 1
ATOM 3592 C C . ILE B 1 152 ? 5.387 26.891 11.367 1 96.31 152 ILE B C 1
ATOM 3594 O O . ILE B 1 152 ? 5.398 25.734 11.781 1 96.31 152 ILE B O 1
ATOM 3598 N N . ALA B 1 153 ? 6.492 27.672 11.219 1 97.31 153 ALA B N 1
ATOM 3599 C CA . ALA B 1 153 ? 7.793 27.031 11.383 1 97.31 153 ALA B CA 1
ATOM 3600 C C . ALA B 1 153 ? 8.664 27.797 12.367 1 97.31 153 ALA B C 1
ATOM 3602 O O . ALA B 1 153 ? 9.625 27.25 12.922 1 97.31 153 ALA B O 1
ATOM 3603 N N . TYR B 1 154 ? 8.328 29.094 12.617 1 96 154 TYR B N 1
ATOM 3604 C CA . TYR B 1 154 ? 9.195 29.906 13.469 1 96 154 TYR B CA 1
ATOM 3605 C C . TYR B 1 154 ? 8.391 30.594 14.562 1 96 154 TYR B C 1
ATOM 3607 O O . TYR B 1 154 ? 8.797 30.609 15.727 1 96 154 TYR B O 1
ATOM 3615 N N . LYS B 1 155 ? 7.289 31.203 14.07 1 90.69 155 LYS B N 1
ATOM 3616 C CA . LYS B 1 155 ? 6.574 32.062 15 1 90.69 155 LYS B CA 1
ATOM 3617 C C . LYS B 1 155 ? 5.066 31.906 14.852 1 90.69 155 LYS B C 1
ATOM 3619 O O . LYS B 1 155 ? 4.555 31.828 13.734 1 90.69 155 LYS B O 1
ATOM 3624 N N . VAL B 1 156 ? 4.43 31.734 16.031 1 87.06 156 VAL B N 1
ATOM 3625 C CA . VAL B 1 156 ? 2.973 31.75 16.047 1 87.06 156 VAL B CA 1
ATOM 3626 C C . VAL B 1 156 ? 2.461 33.156 16.266 1 87.06 156 VAL B C 1
ATOM 3628 O O . VAL B 1 156 ? 3.033 33.906 17.062 1 87.06 156 VAL B O 1
ATOM 3631 N N . ASN B 1 157 ? 1.726 33.688 15.375 1 69.88 157 ASN B N 1
ATOM 3632 C CA . ASN B 1 157 ? 1.116 35 15.648 1 69.88 157 ASN B CA 1
ATOM 3633 C C . ASN B 1 157 ? 0.077 34.906 16.766 1 69.88 157 ASN B C 1
ATOM 3635 O O . ASN B 1 157 ? -0.502 33.844 16.984 1 69.88 157 ASN B O 1
ATOM 3639 N N . HIS B 1 158 ? 0.05 35.688 17.781 1 56.5 158 HIS B N 1
ATOM 3640 C CA . HIS B 1 158 ? -0.739 35.688 19 1 56.5 158 HIS B CA 1
ATOM 3641 C C . HIS B 1 158 ? -2.039 34.906 18.828 1 56.5 158 HIS B C 1
ATOM 3643 O O . HIS B 1 158 ? -2.373 34.062 19.641 1 56.5 158 HIS B O 1
ATOM 3649 N N . ALA B 1 159 ? -3.188 35.281 18.297 1 51.72 159 ALA B N 1
ATOM 3650 C CA . ALA B 1 159 ? -4.539 34.844 18.625 1 51.72 159 ALA B CA 1
ATOM 3651 C C . ALA B 1 159 ? -4.922 33.625 17.828 1 51.72 159 ALA B C 1
ATOM 3653 O O . ALA B 1 159 ? -5.664 33.688 16.844 1 51.72 159 ALA B O 1
ATOM 3654 N N . LEU B 1 160 ? -4.051 32.562 17.672 1 54.53 160 LEU B N 1
ATOM 3655 C CA . LEU B 1 160 ? -4.73 31.516 16.922 1 54.53 160 LEU B CA 1
ATOM 3656 C C . LEU B 1 160 ? -6.066 31.172 17.578 1 54.53 160 LEU B C 1
ATOM 3658 O O . LEU B 1 160 ? -7.082 31.031 16.891 1 54.53 160 LEU B O 1
ATOM 3662 N N . LEU B 1 161 ? -6.07 30.797 18.781 1 60.62 161 LEU B N 1
ATOM 3663 C CA . LEU B 1 161 ? -7.312 30.594 19.531 1 60.62 161 LEU B CA 1
ATOM 3664 C C . LEU B 1 161 ? -7.32 31.422 20.812 1 60.62 161 LEU B C 1
ATOM 3666 O O . LEU B 1 161 ? -6.406 31.312 21.625 1 60.62 161 LEU B O 1
ATOM 3670 N N . PRO B 1 162 ? -8.266 32.344 20.844 1 57.53 162 PRO B N 1
ATOM 3671 C CA . PRO B 1 162 ? -8.43 33.031 22.141 1 57.53 162 PRO B CA 1
ATOM 3672 C C . PRO B 1 162 ? -8.594 32.031 23.297 1 57.53 162 PRO B C 1
ATOM 3674 O O . PRO B 1 162 ? -9.086 30.938 23.109 1 57.53 162 PRO B O 1
ATOM 3677 N N . LEU B 1 163 ? -7.738 32.031 24.391 1 60.22 163 LEU B N 1
ATOM 3678 C CA . LEU B 1 163 ? -7.891 31.281 25.641 1 60.22 163 LEU B CA 1
ATOM 3679 C C . LEU B 1 163 ? -6.855 30.172 25.734 1 60.22 163 LEU B C 1
ATOM 3681 O O . LEU B 1 163 ? -6.891 29.375 26.672 1 60.22 163 LEU B O 1
ATOM 3685 N N . ALA B 1 164 ? -6.008 30.047 24.734 1 62.62 164 ALA B N 1
ATOM 3686 C CA . ALA B 1 164 ? -5.02 28.969 24.734 1 62.62 164 ALA B CA 1
ATOM 3687 C C . ALA B 1 164 ? -4.242 28.938 26.047 1 62.62 164 ALA B C 1
ATOM 3689 O O . ALA B 1 164 ? -3.824 27.875 26.5 1 62.62 164 ALA B O 1
ATOM 3690 N N . LYS B 1 165 ? -4.137 30.016 26.688 1 62.16 165 LYS B N 1
ATOM 3691 C CA . LYS B 1 165 ? -3.369 30.109 27.922 1 62.16 165 LYS B CA 1
ATOM 3692 C C . LYS B 1 165 ? -4.031 29.297 29.031 1 62.16 165 LYS B C 1
ATOM 3694 O O . LYS B 1 165 ? -3.375 28.922 30 1 62.16 165 LYS B O 1
ATOM 3699 N N . PHE B 1 166 ? -5.305 28.922 28.8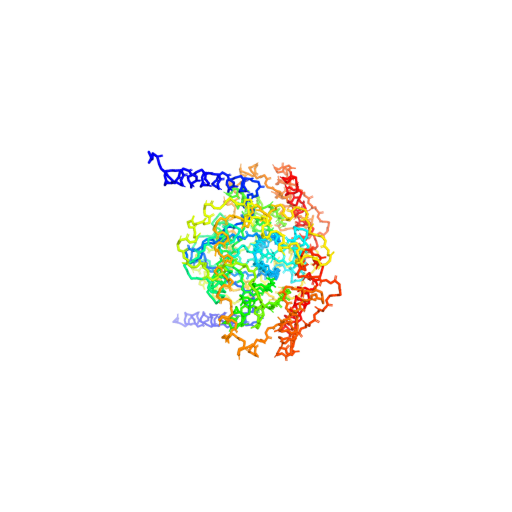91 1 59.34 166 PHE B N 1
ATOM 3700 C CA . PHE B 1 166 ? -6.012 28.203 29.938 1 59.34 166 PHE B CA 1
ATOM 3701 C C . PHE B 1 166 ? -6.16 26.734 29.578 1 59.34 166 PHE B C 1
ATOM 3703 O O . PHE B 1 166 ? -6.832 25.984 30.297 1 59.34 166 PHE B O 1
ATOM 3710 N N . ALA B 1 167 ? -5.566 26.156 28.656 1 61.88 167 ALA B N 1
ATOM 3711 C CA . ALA B 1 167 ? -5.84 24.859 28.016 1 61.88 167 ALA B CA 1
ATOM 3712 C C . ALA B 1 167 ? -5.477 23.703 28.938 1 61.88 167 ALA B C 1
ATOM 3714 O O . ALA B 1 167 ? -6.047 22.625 28.844 1 61.88 167 ALA B O 1
ATOM 3715 N N . GLN B 1 168 ? -4.57 23.766 29.859 1 58.59 168 GLN B N 1
ATOM 3716 C CA . GLN B 1 168 ? -4.141 22.594 30.625 1 58.59 168 GLN B CA 1
ATOM 3717 C C . GLN B 1 168 ? -4.977 22.422 31.891 1 58.59 168 GLN B C 1
ATOM 3719 O O . GLN B 1 168 ? -4.746 21.5 32.688 1 58.59 168 GLN B O 1
ATOM 3724 N N . SER B 1 169 ? -6 23.125 32 1 60.69 169 SER B N 1
ATOM 3725 C CA . SER B 1 169 ? -6.711 23.031 33.281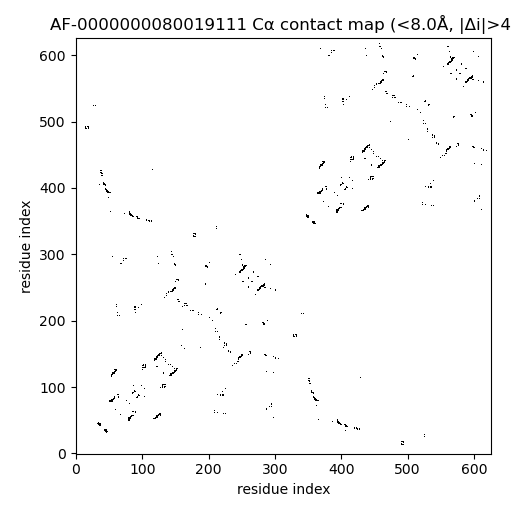 1 60.69 169 SER B CA 1
ATOM 3726 C C . SER B 1 169 ? -7.914 22.109 33.188 1 60.69 169 SER B C 1
ATOM 3728 O O . SER B 1 169 ? -8.703 22.203 32.25 1 60.69 169 SER B O 1
ATOM 3730 N N . SER B 1 170 ? -7.879 20.984 33.969 1 62.53 170 SER B N 1
ATOM 3731 C CA . SER B 1 170 ? -9.086 20.188 34.094 1 62.53 170 SER B CA 1
ATOM 3732 C C . SER B 1 170 ? -10.328 21.062 34.25 1 62.53 170 SER B C 1
ATOM 3734 O O . SER B 1 170 ? -11.414 20.672 33.812 1 62.53 170 SER B O 1
ATOM 3736 N N . LEU B 1 171 ? -10.086 22.156 34.781 1 63.97 171 LEU B N 1
ATOM 3737 C CA . LEU B 1 171 ? -11.18 23.109 34.969 1 63.97 171 LEU B CA 1
ATOM 3738 C C . LEU B 1 171 ? -11.711 23.594 33.625 1 63.97 171 LEU B C 1
ATOM 3740 O O . LEU B 1 171 ? -12.922 23.75 33.438 1 63.97 171 LEU B O 1
ATOM 3744 N N . LEU B 1 172 ? -10.828 23.703 32.688 1 64.94 172 LEU B N 1
ATOM 3745 C CA . LEU B 1 172 ? -11.258 24.156 31.375 1 64.94 172 LEU B CA 1
ATOM 3746 C C . LEU B 1 172 ? -12.109 23.094 30.688 1 64.94 172 LEU B C 1
ATOM 3748 O O . LEU B 1 172 ? -13.141 23.422 30.094 1 64.94 172 LEU B O 1
ATOM 3752 N N . GLU B 1 173 ? -11.617 21.922 30.812 1 64.25 173 GLU B N 1
ATOM 3753 C CA . GLU B 1 173 ? -12.414 20.844 30.234 1 64.25 173 GLU B CA 1
ATOM 3754 C C . GLU B 1 173 ? -13.836 20.859 30.781 1 64.25 173 GLU B C 1
ATOM 3756 O O . GLU B 1 173 ? -14.797 20.688 30.031 1 64.25 173 GLU B O 1
ATOM 3761 N N . PHE B 1 174 ? -13.836 20.984 32.094 1 62.69 174 PHE B N 1
ATOM 3762 C CA . PHE B 1 174 ? -15.133 21.016 32.75 1 62.69 174 PHE B CA 1
ATOM 3763 C C . PHE B 1 174 ? -15.953 22.219 32.281 1 62.69 174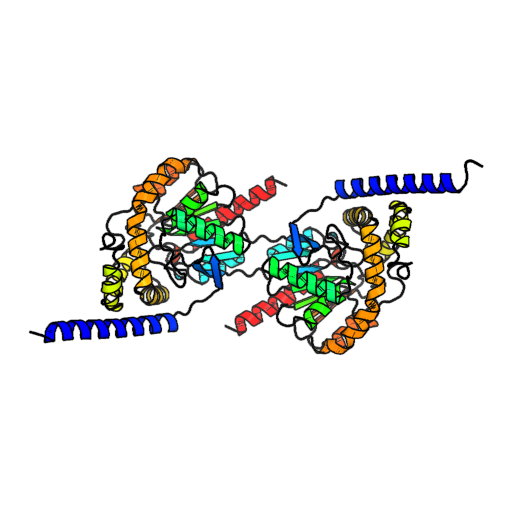 PHE B C 1
ATOM 3765 O O . PHE B 1 174 ? -17.141 22.078 31.953 1 62.69 174 PHE B O 1
ATOM 3772 N N . LEU B 1 175 ? -15.305 23.328 32.188 1 69.19 175 LEU B N 1
ATOM 3773 C CA . LEU B 1 175 ? -15.992 24.547 31.797 1 69.19 175 LEU B CA 1
ATOM 3774 C C . LEU B 1 175 ? -16.469 24.469 30.344 1 69.19 175 LEU B C 1
ATOM 3776 O O . LEU B 1 175 ? -17.562 24.938 30.016 1 69.19 175 LEU B O 1
ATOM 3780 N N . LEU B 1 176 ? -15.656 23.797 29.641 1 69.38 176 LEU B N 1
ATOM 3781 C CA . LEU B 1 176 ? -16 23.672 28.234 1 69.38 176 LEU B CA 1
ATOM 3782 C C . LEU B 1 176 ? -17.203 22.766 28.031 1 69.38 176 LEU B C 1
ATOM 3784 O O . LEU B 1 176 ? -17.969 22.938 27.078 1 69.38 176 LEU B O 1
ATOM 3788 N N . LYS B 1 177 ? -17.328 21.859 28.922 1 65.62 177 LYS B N 1
ATOM 3789 C CA . LYS B 1 177 ? -18.516 21 28.891 1 65.62 177 LYS B CA 1
ATOM 3790 C C . LYS B 1 177 ? -19.781 21.797 29.203 1 65.62 177 LYS B C 1
ATOM 3792 O O . LYS B 1 177 ? -20.891 21.375 28.859 1 65.62 177 LYS B O 1
ATOM 3797 N N . LEU B 1 178 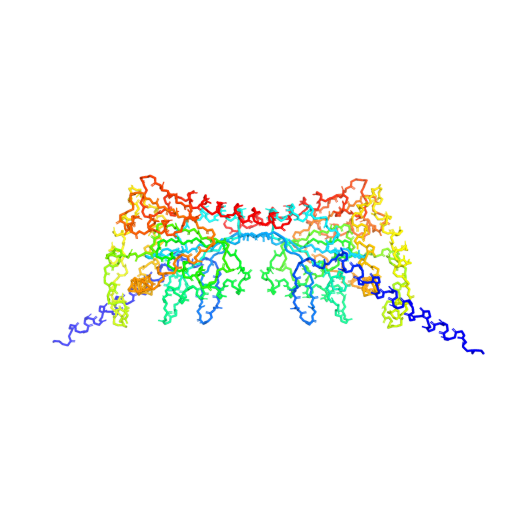? -19.484 22.922 29.812 1 67.06 178 LEU B N 1
ATOM 3798 C CA . LEU B 1 178 ? -20.625 23.734 30.234 1 67.06 178 LEU B CA 1
ATOM 3799 C C . LEU B 1 178 ? -21 24.75 29.172 1 67.06 178 LEU B C 1
ATOM 3801 O O . LEU B 1 178 ? -22.047 25.391 29.25 1 67.06 178 LEU B O 1
ATOM 3805 N N . ILE B 1 179 ? -20.125 24.891 28.234 1 69 179 ILE B N 1
ATOM 3806 C CA . ILE B 1 179 ? -20.391 25.844 27.156 1 69 179 ILE B CA 1
ATOM 3807 C C . ILE B 1 179 ? -21.031 25.141 25.969 1 69 179 ILE B C 1
ATOM 3809 O O . ILE B 1 179 ? -20.484 24.172 25.453 1 69 179 ILE B O 1
ATOM 3813 N N . PRO B 1 180 ? -22.203 25.656 25.641 1 64.88 180 PRO B N 1
ATOM 3814 C CA . PRO B 1 180 ? -22.844 25.047 24.484 1 64.88 180 PRO B CA 1
ATOM 3815 C C . PRO B 1 180 ? -21.953 25.047 23.25 1 64.88 180 PRO B C 1
ATOM 3817 O O . PRO B 1 180 ? -21.359 26.078 22.906 1 64.88 180 PRO B O 1
ATOM 3820 N N . PRO B 1 181 ? -21.844 23.906 22.641 1 65.38 181 PRO B N 1
ATOM 3821 C CA . PRO B 1 181 ? -21 23.781 21.453 1 65.38 181 PRO B CA 1
ATOM 3822 C C . PRO B 1 181 ? -21.312 24.844 20.391 1 65.38 181 PRO B C 1
ATOM 3824 O O . PRO B 1 181 ? -20.422 25.297 19.672 1 65.38 181 PRO B O 1
ATOM 3827 N N . ASN B 1 182 ? -22.516 25.234 20.406 1 65.56 182 ASN B N 1
ATOM 3828 C CA . ASN B 1 182 ? -22.922 26.219 19.406 1 65.56 182 ASN B CA 1
ATOM 3829 C C . ASN B 1 182 ? -22.234 27.562 19.625 1 65.56 182 ASN B C 1
ATOM 3831 O O . ASN B 1 182 ? -21.906 28.266 18.672 1 65.56 182 ASN B O 1
ATOM 3835 N N . LEU B 1 183 ? -22.156 27.906 20.906 1 69.88 183 LEU B N 1
ATOM 3836 C CA . LEU B 1 183 ? -21.5 29.172 21.219 1 69.88 183 LEU B CA 1
ATOM 3837 C C . LEU B 1 183 ? -20.016 29.125 20.859 1 69.88 183 LEU B C 1
ATOM 3839 O O . LEU B 1 183 ? -19.469 30.062 20.281 1 69.88 183 LEU B O 1
ATOM 3843 N N . VAL B 1 184 ? -19.406 28.094 21.188 1 68.69 184 VAL B N 1
ATOM 3844 C CA . VAL B 1 184 ? -18 27.891 20.828 1 68.69 184 VAL B CA 1
ATOM 3845 C C . VAL B 1 184 ? -17.859 27.859 19.312 1 68.69 184 VAL B C 1
ATOM 3847 O O . VAL B 1 184 ? -16.922 28.453 18.766 1 68.69 184 VAL B O 1
ATOM 3850 N N . GLY B 1 185 ? -18.781 27.25 18.719 1 69.81 185 GLY B N 1
ATOM 3851 C CA . GLY B 1 185 ? -18.797 27.156 17.266 1 69.81 185 GLY B CA 1
ATOM 3852 C C . GLY B 1 185 ? -18.828 28.516 16.594 1 69.81 185 GLY B C 1
ATOM 3853 O O . GLY B 1 185 ? -18.094 28.766 15.641 1 69.81 185 GLY B O 1
ATOM 3854 N N . TYR B 1 186 ? -19.672 29.391 17.188 1 70.62 186 TYR B N 1
ATOM 3855 C CA . TYR B 1 186 ? -19.812 30.703 16.578 1 70.62 186 TYR B CA 1
ATOM 3856 C C . TYR B 1 186 ? -18.5 31.469 16.625 1 70.62 186 TYR B C 1
ATOM 3858 O O . TYR B 1 186 ? -18.125 32.125 15.633 1 70.62 186 TYR B O 1
ATOM 3866 N N . ILE B 1 187 ? -17.828 31.422 17.719 1 68.44 187 ILE B N 1
ATOM 3867 C CA . ILE B 1 187 ? -16.578 32.156 17.875 1 68.44 187 ILE B CA 1
ATOM 3868 C C . ILE B 1 187 ? -15.508 31.516 16.984 1 68.44 187 ILE B C 1
ATOM 3870 O O . ILE B 1 187 ? -14.812 32.219 16.25 1 68.44 187 ILE B O 1
ATOM 3874 N N . LEU B 1 188 ? -15.414 30.266 16.984 1 71 188 LEU B N 1
ATOM 3875 C CA . LEU B 1 188 ? -14.422 29.547 16.203 1 71 188 LEU B CA 1
ATOM 3876 C C . LEU B 1 188 ? -14.664 29.734 14.711 1 71 188 LEU B C 1
ATOM 3878 O O . LEU B 1 188 ? -13.727 29.984 13.953 1 71 188 LEU B O 1
ATOM 3882 N N . PHE B 1 189 ? -15.898 29.844 14.383 1 72.31 189 PHE B N 1
ATOM 3883 C CA . PHE B 1 189 ? -16.234 29.875 12.961 1 72.31 189 PHE B CA 1
ATOM 3884 C C . PHE B 1 189 ? -16.062 31.281 12.398 1 72.31 189 PHE B C 1
ATOM 3886 O O . PHE B 1 189 ? -15.672 31.453 11.242 1 72.31 189 PHE B O 1
ATOM 3893 N N . ALA B 1 190 ? -16.359 32.219 13.234 1 71.56 190 ALA B N 1
ATOM 3894 C CA . ALA B 1 190 ? -16.078 33.594 12.805 1 71.56 190 ALA B CA 1
ATOM 3895 C C . ALA B 1 190 ? -14.586 33.75 12.508 1 71.56 190 ALA B C 1
ATOM 3897 O O . ALA B 1 190 ? -14.211 34.406 11.531 1 71.56 190 ALA B O 1
ATOM 3898 N N . HIS B 1 191 ? -13.82 33.094 13.297 1 70.56 191 HIS B N 1
ATOM 3899 C CA . HIS B 1 191 ? -12.375 33.156 13.117 1 70.56 191 HIS B CA 1
ATOM 3900 C C . HIS B 1 191 ? -11.945 32.312 11.906 1 70.56 191 HIS B C 1
ATOM 3902 O O . HIS B 1 191 ? -11.125 32.781 11.109 1 70.56 191 HIS B O 1
ATOM 3908 N N . LEU B 1 192 ? -12.5 31.203 11.727 1 71.25 192 LEU B N 1
ATOM 3909 C CA . LEU B 1 192 ? -12.148 30.328 10.617 1 71.25 192 LEU B CA 1
ATOM 3910 C C . LEU B 1 192 ? -12.469 30.984 9.281 1 71.25 192 LEU B C 1
ATOM 3912 O O . LEU B 1 192 ? -11.719 30.828 8.312 1 71.25 192 LEU B O 1
ATOM 3916 N N . LYS B 1 193 ? -13.594 31.625 9.266 1 73.62 193 LYS B N 1
ATOM 3917 C CA . LYS B 1 193 ? -14.016 32.281 8.031 1 73.62 193 LYS B CA 1
ATOM 3918 C C . LYS B 1 193 ? -12.977 33.281 7.555 1 73.62 193 LYS B C 1
ATOM 3920 O O . LYS B 1 193 ? -12.773 33.469 6.352 1 73.62 193 LYS B O 1
ATOM 3925 N N . LYS B 1 194 ? -12.25 33.812 8.477 1 73.19 194 LYS B N 1
ATOM 3926 C CA . LYS B 1 194 ? -11.211 34.781 8.117 1 73.19 194 LYS B CA 1
ATOM 3927 C C . LYS B 1 194 ? -10.062 34.094 7.387 1 73.19 194 LYS B C 1
ATOM 3929 O O . LYS B 1 194 ? -9.414 34.688 6.531 1 73.19 194 LYS B O 1
ATOM 3934 N N . GLY B 1 195 ? -9.867 32.906 7.688 1 73.12 195 GLY B N 1
ATOM 3935 C CA . GLY B 1 195 ? -8.781 32.156 7.078 1 73.12 195 GLY B CA 1
ATOM 3936 C C . GLY B 1 195 ? -9.039 31.797 5.625 1 73.12 195 GLY B C 1
ATOM 3937 O O . GLY B 1 195 ? -8.109 31.469 4.883 1 73.12 195 GLY B O 1
ATOM 3938 N N . PHE B 1 196 ? -10.273 31.828 5.207 1 73.06 196 PHE B N 1
ATOM 3939 C CA . PHE B 1 196 ? -10.664 31.5 3.838 1 73.06 196 PHE B CA 1
ATOM 3940 C C . PHE B 1 196 ? -10.594 32.719 2.945 1 73.06 196 PHE B C 1
ATOM 3942 O O . PHE B 1 196 ? -10.477 32.625 1.724 1 73.06 196 PHE B O 1
ATOM 3949 N N . LEU B 1 197 ? -10.633 33.875 3.598 1 71.81 197 LEU B N 1
ATOM 3950 C CA . LEU B 1 197 ? -10.664 35.094 2.797 1 71.81 197 LEU B CA 1
ATOM 3951 C C . LEU B 1 197 ? -9.438 35.188 1.894 1 71.81 197 LEU B C 1
ATOM 3953 O O . LEU B 1 197 ? -8.336 34.812 2.301 1 71.81 197 LEU B O 1
ATOM 3957 N N . PRO B 1 198 ? -9.773 35.594 0.728 1 69 198 PRO B N 1
ATOM 3958 C CA . PRO B 1 198 ? -10.961 36.219 0.148 1 69 198 PRO B CA 1
ATOM 3959 C C . PRO B 1 198 ? -11.953 35.188 -0.407 1 69 198 PRO B C 1
ATOM 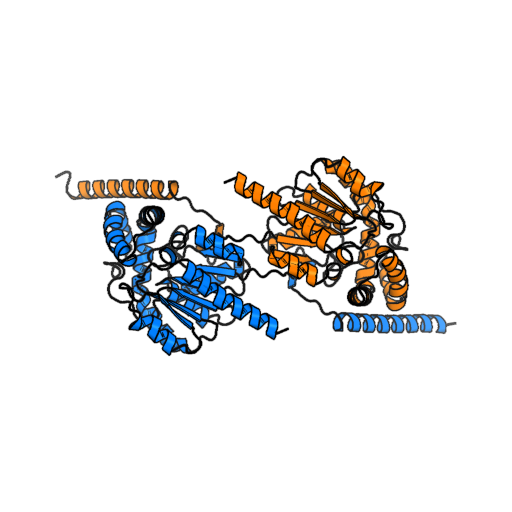3961 O O . PRO B 1 198 ? -13 35.562 -0.945 1 69 198 PRO B O 1
ATOM 3964 N N . LYS B 1 199 ? -11.68 34 -0.399 1 74.69 199 LYS B N 1
ATOM 3965 C CA . LYS B 1 199 ? -12.602 32.969 -0.889 1 74.69 199 LYS B CA 1
ATOM 3966 C C . LYS B 1 199 ? -13.57 32.531 0.206 1 74.69 199 LYS B C 1
ATOM 3968 O O . LYS B 1 199 ? -13.375 32.875 1.379 1 74.69 199 LYS B O 1
ATOM 3973 N N . SER B 1 200 ? -14.68 31.844 -0.263 1 76 200 SER B N 1
ATOM 3974 C CA . SER B 1 200 ? -15.656 31.344 0.696 1 76 200 SER B CA 1
ATOM 3975 C C . SER B 1 200 ? -15.414 29.859 1.003 1 76 200 SER B C 1
ATOM 3977 O O . SER B 1 200 ? -14.953 29.109 0.138 1 76 200 SER B O 1
ATOM 3979 N N . PRO B 1 201 ? -15.656 29.609 2.26 1 77.5 201 PRO B N 1
ATOM 3980 C CA . PRO B 1 201 ? -15.5 28.203 2.605 1 77.5 201 PRO B CA 1
ATOM 3981 C C . PRO B 1 201 ? -16.562 27.312 1.963 1 77.5 201 PRO B C 1
ATOM 3983 O O . PRO B 1 201 ? -17.672 27.781 1.683 1 77.5 201 PRO B O 1
ATOM 3986 N N . ASN B 1 202 ? -16.094 26.109 1.71 1 79.94 202 ASN B N 1
ATOM 3987 C CA . ASN B 1 202 ? -17.062 25.094 1.308 1 79.94 202 ASN B CA 1
ATOM 3988 C C . ASN B 1 202 ? -18.078 24.812 2.412 1 79.94 202 ASN B C 1
ATOM 3990 O O . ASN B 1 202 ? -17.703 24.625 3.572 1 79.94 202 ASN B O 1
ATOM 3994 N N . VAL B 1 203 ? -19.359 24.828 2.035 1 78.56 203 VAL B N 1
ATOM 3995 C CA . VAL B 1 203 ? -20.438 24.703 3.002 1 78.56 203 VAL B CA 1
ATOM 3996 C C . VAL B 1 203 ? -20.359 23.359 3.723 1 78.56 203 VAL B C 1
ATOM 3998 O O . VAL B 1 203 ? -20.594 23.281 4.93 1 78.56 203 VAL B O 1
ATOM 4001 N N . ASP B 1 204 ? -20.062 22.344 2.947 1 79.81 204 ASP B N 1
ATOM 4002 C CA . ASP B 1 204 ? -19.984 21.016 3.543 1 79.81 204 ASP B CA 1
ATOM 4003 C C . ASP B 1 204 ? -18.828 20.922 4.527 1 79.81 204 ASP B C 1
ATOM 4005 O O . ASP B 1 204 ? -18.938 20.25 5.562 1 79.81 204 ASP B O 1
ATOM 4009 N N . TYR B 1 205 ? -17.812 21.562 4.191 1 84.94 205 TYR B N 1
ATOM 4010 C CA . TYR B 1 205 ? -16.672 21.609 5.098 1 84.94 205 TYR B CA 1
ATOM 4011 C C . TYR B 1 205 ? -17.016 22.328 6.387 1 84.94 205 TYR B C 1
ATOM 4013 O O . TYR B 1 205 ? -16.688 21.875 7.48 1 84.94 205 TYR B O 1
ATOM 4021 N N . LEU B 1 206 ? -17.688 23.422 6.266 1 83.19 206 LEU B N 1
ATOM 4022 C CA . LEU B 1 206 ? -18.031 24.219 7.434 1 83.19 206 LEU B CA 1
ATOM 4023 C C . LEU B 1 206 ? -18.969 23.453 8.359 1 83.19 206 LEU B C 1
ATOM 4025 O O . LEU B 1 206 ? -18.859 23.562 9.586 1 83.19 206 LEU B O 1
ATOM 4029 N N . LYS B 1 207 ? -19.844 22.766 7.738 1 81.5 207 LYS B N 1
ATOM 4030 C CA . LYS B 1 207 ? -20.766 21.969 8.539 1 81.5 207 LYS B CA 1
ATOM 4031 C C . LYS B 1 207 ? -20.016 20.922 9.352 1 81.5 207 LYS B C 1
ATOM 4033 O O . LYS B 1 207 ? -20.281 20.734 10.539 1 81.5 207 LYS B O 1
ATOM 4038 N N . ALA B 1 208 ? -19.125 20.281 8.711 1 82.56 208 ALA B N 1
ATOM 4039 C CA . ALA B 1 208 ? -18.328 19.266 9.391 1 82.56 208 ALA B CA 1
ATOM 4040 C C . ALA B 1 208 ? -17.453 19.875 10.477 1 82.56 208 ALA B C 1
ATOM 4042 O O . ALA B 1 208 ? -17.344 19.344 11.578 1 82.56 208 ALA B O 1
ATOM 4043 N N . ALA B 1 209 ? -16.859 20.953 10.117 1 84.69 209 ALA B N 1
ATOM 4044 C CA . ALA B 1 209 ? -15.992 21.656 11.062 1 84.69 209 ALA B CA 1
ATOM 4045 C C . ALA B 1 209 ? -16.781 22.078 12.297 1 84.69 209 ALA B C 1
ATOM 4047 O O . ALA B 1 209 ? -16.344 21.859 13.43 1 84.69 209 ALA B O 1
ATOM 4048 N N . GLN B 1 210 ? -17.906 22.625 12.07 1 80.38 210 GLN B N 1
ATOM 4049 C CA . GLN B 1 210 ? -18.734 23.078 13.172 1 80.38 210 GLN B CA 1
ATOM 4050 C C . GLN B 1 210 ? -19.156 21.922 14.078 1 80.38 210 GLN B C 1
ATOM 4052 O O . GLN B 1 210 ? -19.219 22.078 15.297 1 80.38 210 GLN B O 1
ATOM 4057 N N . ALA B 1 211 ? -19.406 20.875 13.438 1 81.12 211 ALA B N 1
ATOM 4058 C CA . ALA B 1 211 ? -19.891 19.719 14.188 1 81.12 211 ALA B CA 1
ATOM 4059 C C . ALA B 1 211 ? -18.75 19.062 14.977 1 81.12 211 ALA B C 1
ATOM 4061 O O . ALA B 1 211 ? -18.906 18.75 16.156 1 81.12 211 ALA B O 1
ATOM 4062 N N . LEU B 1 212 ? -17.625 18.969 14.414 1 83.12 212 LEU B N 1
ATOM 4063 C CA . LEU B 1 212 ? -16.562 18.141 14.984 1 83.12 212 LEU B CA 1
ATOM 4064 C C . LEU B 1 212 ? -15.625 18.984 15.852 1 83.12 212 LEU B C 1
ATOM 4066 O O . LEU B 1 212 ? -15.164 18.531 16.891 1 83.12 212 LEU B O 1
ATOM 4070 N N . TRP B 1 213 ? -15.406 20.172 15.5 1 84.88 213 TRP B N 1
ATOM 4071 C CA . TRP B 1 213 ? -14.406 21 16.172 1 84.88 213 TRP B CA 1
ATOM 4072 C C . TRP B 1 213 ? -14.93 21.484 17.531 1 84.88 213 TRP B C 1
ATOM 4074 O O . TRP B 1 213 ? -14.148 21.844 18.406 1 84.88 213 TRP B O 1
ATOM 4084 N N . THR B 1 214 ? -16.25 21.531 17.672 1 81.12 214 THR B N 1
ATOM 4085 C CA . THR B 1 214 ? -16.828 22.141 18.859 1 81.12 214 THR B CA 1
ATOM 4086 C C . THR B 1 214 ? -17.016 21.109 19.969 1 81.12 214 THR B C 1
ATOM 4088 O O . THR B 1 214 ? -17.531 21.422 21.031 1 81.12 214 THR B O 1
ATOM 4091 N N . ARG B 1 215 ? -16.594 19.953 19.656 1 81.69 215 ARG B N 1
ATOM 4092 C CA . ARG B 1 215 ? -16.594 18.953 20.719 1 81.69 215 ARG B CA 1
ATOM 4093 C C . ARG B 1 215 ? -15.547 19.281 21.781 1 81.69 215 ARG B C 1
ATOM 4095 O O . ARG B 1 215 ? -14.438 19.703 21.453 1 81.69 215 ARG B O 1
ATOM 4102 N N . PRO B 1 216 ? -15.922 19.125 23.078 1 80 216 PRO B N 1
ATOM 4103 C CA . PRO B 1 216 ? -15.023 19.531 24.172 1 80 216 PRO B CA 1
ATOM 4104 C C . PRO B 1 216 ? -13.633 18.922 24.031 1 80 216 PRO B C 1
ATOM 4106 O O . PRO B 1 216 ? -12.633 19.609 24.25 1 80 216 PRO B O 1
ATOM 4109 N N . ILE B 1 217 ? -13.516 17.672 23.641 1 80.88 217 ILE B N 1
ATOM 4110 C CA . ILE B 1 217 ? -12.219 17.016 23.516 1 80.88 217 ILE B CA 1
ATOM 4111 C C . ILE B 1 217 ? -11.383 17.703 22.438 1 80.88 217 ILE B C 1
ATOM 4113 O O . ILE B 1 217 ? -10.172 17.875 22.594 1 80.88 217 ILE B O 1
ATOM 4117 N N . GLN B 1 218 ? -11.969 18.078 21.438 1 86.81 218 GLN B N 1
ATOM 4118 C CA . GLN B 1 218 ? -11.227 18.688 20.328 1 86.81 218 GLN B CA 1
ATOM 4119 C C . GLN B 1 218 ? -10.844 20.125 20.672 1 86.81 218 GLN B C 1
ATOM 4121 O O . GLN B 1 218 ? -9.766 20.594 20.297 1 86.81 218 GLN B O 1
ATOM 4126 N N . ILE B 1 219 ? -11.719 20.812 21.297 1 84.56 219 ILE B N 1
ATOM 4127 C CA . ILE B 1 219 ? -11.391 22.172 21.734 1 84.56 219 ILE B CA 1
ATOM 4128 C C . ILE B 1 219 ? -10.18 22.125 22.656 1 84.56 219 ILE B C 1
ATOM 4130 O O . ILE B 1 219 ? -9.242 22.906 22.516 1 84.56 219 ILE B O 1
ATOM 4134 N N . GLN B 1 220 ? -10.258 21.25 23.594 1 83.25 220 GLN B N 1
ATOM 4135 C CA . GLN B 1 220 ? -9.148 21.125 24.531 1 83.25 220 GLN B CA 1
ATOM 4136 C C . GLN B 1 220 ? -7.848 20.781 23.812 1 83.25 220 GLN B C 1
ATOM 4138 O O . GLN B 1 220 ? -6.797 21.344 24.125 1 83.25 220 GLN B O 1
ATOM 4143 N N . ALA B 1 221 ? -7.898 19.859 22.875 1 89.56 221 ALA B N 1
ATOM 4144 C CA . ALA B 1 221 ? -6.723 19.5 22.094 1 89.56 221 ALA B CA 1
ATOM 4145 C C . ALA B 1 221 ? -6.176 20.688 21.328 1 89.56 221 ALA B C 1
ATOM 4147 O O . ALA B 1 221 ? -4.965 20.938 21.328 1 89.56 221 ALA B O 1
ATOM 4148 N N . SER B 1 222 ? -7.043 21.406 20.75 1 89.31 222 SER B N 1
ATOM 4149 C CA . SER B 1 222 ? -6.652 22.578 19.969 1 89.31 222 SER B CA 1
ATOM 4150 C C . SER B 1 222 ? -5.957 23.625 20.828 1 89.31 222 SER B C 1
ATOM 4152 O O . SER B 1 222 ? -4.945 24.203 20.422 1 89.31 222 SER B O 1
ATOM 4154 N N . LEU B 1 223 ? -6.469 23.859 21.953 1 84.81 223 LEU B N 1
ATOM 4155 C CA . LEU B 1 223 ? -5.898 24.844 22.859 1 84.81 223 LEU B CA 1
ATOM 4156 C C . LEU B 1 223 ? -4.535 24.391 23.375 1 84.81 223 LEU B C 1
ATOM 4158 O O . LEU B 1 223 ? -3.592 25.188 23.422 1 84.81 223 LEU B O 1
ATOM 4162 N N . GLU B 1 224 ? -4.441 23.188 23.75 1 87.12 224 GLU B N 1
ATOM 4163 C CA . GLU B 1 224 ? -3.174 22.656 24.234 1 87.12 224 GLU B CA 1
ATOM 4164 C C . GLU B 1 224 ? -2.109 22.672 23.141 1 87.12 224 GLU B C 1
ATOM 4166 O O . GLU B 1 224 ? -0.949 23 23.406 1 87.12 224 GLU B O 1
ATOM 4171 N N . ASP B 1 225 ? -2.539 22.312 21.969 1 91.88 225 ASP B N 1
ATOM 4172 C CA . ASP B 1 225 ? -1.628 22.344 20.828 1 91.88 225 ASP B CA 1
ATOM 4173 C C . ASP B 1 225 ? -1.122 23.766 20.562 1 91.88 225 ASP B C 1
ATOM 4175 O O . ASP B 1 225 ? 0.049 23.953 20.234 1 91.88 225 ASP B O 1
ATOM 4179 N N . SER B 1 226 ? -1.954 24.703 20.703 1 87.75 226 SER B N 1
ATOM 4180 C CA . SER B 1 226 ? -1.577 26.094 20.516 1 87.75 226 SER B CA 1
ATOM 4181 C C . SER B 1 226 ? -0.628 26.578 21.609 1 87.75 226 SER B C 1
ATOM 4183 O O . SER B 1 226 ? 0.336 27.297 21.328 1 87.75 226 SER B O 1
ATOM 4185 N N . LYS B 1 227 ? -0.871 26.172 22.766 1 83.69 227 LYS B N 1
ATOM 4186 C CA . LYS B 1 227 ? -0.087 26.609 23.922 1 83.69 227 LYS B CA 1
ATOM 4187 C C . LYS B 1 227 ? 1.349 26.094 23.828 1 83.69 227 LYS B C 1
ATOM 4189 O O . LYS B 1 227 ? 2.291 26.828 24.172 1 83.69 227 LYS B O 1
ATOM 4194 N N . ASN B 1 228 ? 1.551 24.922 23.344 1 85.56 228 ASN B N 1
ATOM 4195 C CA . ASN B 1 228 ? 2.855 24.266 23.375 1 85.56 228 ASN B CA 1
ATOM 4196 C C . ASN B 1 228 ? 3.635 24.516 22.078 1 85.56 228 ASN B C 1
ATOM 4198 O O . ASN B 1 228 ? 4.797 24.109 21.969 1 85.56 228 ASN B O 1
ATOM 4202 N N . LEU B 1 229 ? 3.109 25.219 21.172 1 92.5 229 LEU B N 1
ATOM 4203 C CA . LEU B 1 229 ? 3.674 25.266 19.828 1 92.5 229 LEU B CA 1
ATOM 4204 C C . LEU B 1 229 ? 4.934 26.125 19.812 1 92.5 229 LEU B C 1
ATOM 4206 O O . LEU B 1 229 ? 5.965 25.703 19.281 1 92.5 229 LEU B O 1
ATOM 4210 N N . GLN B 1 230 ? 4.883 27.297 20.469 1 92 230 GLN B N 1
ATOM 4211 C CA . GLN B 1 230 ? 6.004 28.234 20.344 1 92 230 GLN B CA 1
ATOM 4212 C C . GLN B 1 230 ? 7.266 27.656 20.969 1 92 230 GLN B C 1
ATOM 4214 O O . GLN B 1 230 ? 8.359 27.766 20.406 1 92 230 GLN B O 1
ATOM 4219 N N . SER B 1 231 ? 7.102 27.047 22.109 1 92.56 231 SER B N 1
ATOM 4220 C CA . SER B 1 231 ? 8.258 26.438 22.766 1 92.56 231 SER B CA 1
ATOM 4221 C C . SER B 1 231 ? 8.883 25.344 21.922 1 92.56 231 SER B C 1
ATOM 4223 O O . SER B 1 231 ? 10.109 25.234 21.844 1 92.56 231 SER B O 1
ATOM 4225 N N . ALA B 1 232 ? 8.094 24.562 21.25 1 94.81 232 ALA B N 1
ATOM 4226 C CA . ALA B 1 232 ? 8.594 23.516 20.375 1 94.81 232 ALA B CA 1
ATOM 4227 C C . ALA B 1 232 ? 9.328 24.094 19.172 1 94.81 232 ALA B C 1
ATOM 4229 O O . ALA B 1 232 ? 10.398 23.625 18.797 1 94.81 232 ALA B O 1
ATOM 4230 N N . LEU B 1 233 ? 8.789 25.109 18.641 1 96.56 233 LEU B N 1
ATOM 4231 C CA . LEU B 1 233 ? 9.398 25.75 17.484 1 96.56 233 LEU B CA 1
ATOM 4232 C C . LEU B 1 233 ? 10.75 26.359 17.859 1 96.56 233 LEU B C 1
ATOM 4234 O O . LEU B 1 233 ? 11.703 26.281 17.078 1 96.56 233 LEU B O 1
ATOM 4238 N N . ASP B 1 234 ? 10.82 26.922 19.016 1 96 234 ASP B N 1
ATOM 4239 C CA . ASP B 1 234 ? 12.055 27.562 19.469 1 96 234 ASP B CA 1
ATOM 4240 C C . ASP B 1 234 ? 13.195 26.547 19.562 1 96 234 ASP B C 1
ATOM 4242 O O . ASP B 1 234 ? 14.344 26.875 19.281 1 96 234 ASP B O 1
ATOM 4246 N N . GLU B 1 235 ? 12.852 25.422 19.844 1 96.06 235 GLU B N 1
ATOM 4247 C CA . GLU B 1 235 ? 13.852 24.375 19.938 1 96.06 235 GLU B CA 1
ATOM 4248 C C . GLU B 1 235 ? 14.203 23.828 18.547 1 96.06 235 GLU B C 1
ATOM 4250 O O . GLU B 1 235 ? 15.383 23.594 18.25 1 96.06 235 GLU B O 1
ATOM 4255 N N . MET B 1 236 ? 13.273 23.719 17.703 1 97.19 236 MET B N 1
ATOM 4256 C CA . MET B 1 236 ? 13.461 23.062 16.406 1 97.19 236 MET B CA 1
ATOM 4257 C C . MET B 1 236 ? 14.133 24 15.414 1 97.19 236 MET B C 1
ATOM 4259 O O . MET B 1 236 ? 14.938 23.562 14.586 1 97.19 236 MET B O 1
ATOM 4263 N N . LYS B 1 237 ? 13.812 25.234 15.484 1 97 237 LYS B N 1
ATOM 4264 C CA . LYS B 1 237 ? 14.266 26.156 14.453 1 97 237 LYS B CA 1
ATOM 4265 C C . LYS B 1 237 ? 15.789 26.281 14.438 1 97 237 LYS B C 1
ATOM 4267 O O . LYS B 1 237 ? 16.375 26.625 13.414 1 97 237 LYS B O 1
ATOM 4272 N N . LYS B 1 238 ? 16.375 25.891 15.469 1 96.75 238 LYS B N 1
ATOM 4273 C CA . LYS B 1 238 ? 17.828 25.891 15.547 1 96.75 238 LYS B CA 1
ATOM 4274 C C . LYS B 1 238 ? 18.438 24.781 14.695 1 96.75 238 LYS B C 1
ATOM 4276 O O . LYS B 1 238 ? 19.625 24.812 14.359 1 96.75 238 LYS B O 1
ATOM 4281 N N . ARG B 1 239 ? 17.672 23.812 14.281 1 97.69 239 ARG B N 1
ATOM 4282 C CA . ARG B 1 239 ? 18.203 22.625 13.633 1 97.69 239 ARG B CA 1
ATOM 4283 C C . ARG B 1 239 ? 17.625 22.469 12.227 1 97.69 239 ARG B C 1
ATOM 4285 O O . ARG B 1 239 ? 17.859 21.453 11.562 1 97.69 239 ARG B O 1
ATOM 4292 N N . TYR B 1 240 ? 16.922 23.438 11.695 1 97.94 240 TYR B N 1
ATOM 4293 C CA . TYR B 1 240 ? 16.234 23.297 10.414 1 97.94 240 TYR B CA 1
ATOM 4294 C C . TYR B 1 240 ? 17.234 23.047 9.289 1 97.94 240 TYR B C 1
ATOM 4296 O O . TYR B 1 240 ? 16.906 22.391 8.297 1 97.94 240 TYR B O 1
ATOM 4304 N N . SER B 1 241 ? 18.453 23.469 9.477 1 96.5 241 SER B N 1
ATOM 4305 C CA . SER B 1 241 ? 19.484 23.312 8.453 1 96.5 241 SER B CA 1
ATOM 4306 C C . SER B 1 241 ? 19.859 21.844 8.297 1 96.5 241 SER B C 1
ATOM 4308 O O . SER B 1 241 ? 20.5 21.453 7.305 1 96.5 241 SER B O 1
ATOM 4310 N N . GLU B 1 242 ? 19.453 21.016 9.211 1 97.12 242 GLU B N 1
ATOM 4311 C CA . GLU B 1 242 ? 19.766 19.594 9.164 1 97.12 242 GLU B CA 1
ATOM 4312 C C . GLU B 1 242 ? 18.812 18.844 8.25 1 97.12 242 GLU B C 1
ATOM 4314 O O . GLU B 1 242 ? 19.047 17.688 7.895 1 97.12 242 GLU B O 1
ATOM 4319 N N . ILE B 1 243 ? 17.75 19.484 7.852 1 97.5 243 ILE B N 1
ATOM 4320 C CA . ILE B 1 243 ? 16.75 18.844 7.008 1 97.5 243 ILE B CA 1
ATOM 4321 C C . ILE B 1 243 ? 17.25 18.781 5.566 1 97.5 243 ILE B C 1
ATOM 4323 O O . ILE B 1 243 ? 17.453 19.828 4.934 1 97.5 243 ILE B O 1
ATOM 4327 N N . GLU B 1 244 ? 17.328 17.531 5.07 1 95.56 244 GLU B N 1
ATOM 4328 C CA . GLU B 1 244 ? 17.906 17.375 3.74 1 95.56 244 GLU B CA 1
ATOM 4329 C C . GLU B 1 244 ? 16.906 16.766 2.768 1 95.56 244 GLU B C 1
ATOM 4331 O O . GLU B 1 244 ? 17.125 16.766 1.556 1 95.56 244 GLU B O 1
ATOM 4336 N N . VAL B 1 245 ? 15.852 16.25 3.289 1 95.62 245 VAL B N 1
ATOM 4337 C CA . VAL B 1 245 ? 14.836 15.648 2.422 1 95.62 245 VAL B CA 1
ATOM 4338 C C . VAL B 1 245 ? 14.203 16.734 1.552 1 95.62 245 VAL B C 1
ATOM 4340 O O . VAL B 1 245 ? 14.242 17.922 1.896 1 95.62 245 VAL B O 1
ATOM 4343 N N . PRO B 1 246 ? 13.594 16.344 0.436 1 96.94 246 PRO B N 1
ATOM 4344 C CA . PRO B 1 246 ? 12.883 17.328 -0.386 1 96.94 246 PRO B CA 1
ATOM 4345 C C . PRO B 1 246 ? 11.773 18.047 0.379 1 96.94 246 PRO B C 1
ATOM 4347 O O . PRO B 1 246 ? 11.016 17.406 1.116 1 96.94 246 PRO B O 1
ATOM 4350 N N . VAL B 1 247 ? 11.75 19.391 0.2 1 98.31 247 VAL B N 1
ATOM 4351 C CA . VAL B 1 247 ? 10.727 20.203 0.854 1 98.31 247 VAL B CA 1
ATOM 4352 C C . VAL B 1 247 ? 10.078 21.125 -0.166 1 98.31 247 VAL B C 1
ATOM 4354 O O . VAL B 1 247 ? 10.766 21.781 -0.949 1 98.31 247 VAL B O 1
ATOM 4357 N N . VAL B 1 248 ? 8.789 21.109 -0.202 1 98.69 248 VAL B N 1
ATOM 4358 C CA . VAL B 1 248 ? 8.023 22.094 -0.948 1 98.69 248 VAL B CA 1
ATOM 4359 C C . VAL B 1 248 ? 7.152 22.906 0.012 1 98.69 248 VAL B C 1
ATOM 4361 O O . VAL B 1 248 ? 6.43 22.344 0.836 1 98.69 248 VAL B O 1
ATOM 4364 N N . ILE B 1 249 ? 7.281 24.203 -0.074 1 98.75 249 ILE B N 1
ATOM 4365 C CA . ILE B 1 249 ? 6.508 25.125 0.75 1 98.75 249 ILE B CA 1
ATOM 4366 C C . ILE B 1 249 ? 5.473 25.844 -0.112 1 98.75 249 ILE B C 1
ATOM 4368 O O . ILE B 1 249 ? 5.816 26.453 -1.135 1 98.75 249 ILE B O 1
ATOM 4372 N N . VAL B 1 250 ? 4.227 25.734 0.292 1 98.69 250 VAL B N 1
ATOM 4373 C CA . VAL B 1 250 ? 3.131 26.391 -0.412 1 98.69 250 VAL B CA 1
ATOM 4374 C C . VAL B 1 250 ? 2.473 27.422 0.502 1 98.69 250 VAL B C 1
ATOM 4376 O O . VAL B 1 250 ? 2.016 27.094 1.598 1 98.69 250 VAL B O 1
ATOM 4379 N N . VAL B 1 251 ? 2.438 28.688 0.049 1 97.69 251 VAL B N 1
ATOM 4380 C CA . VAL B 1 251 ? 1.874 29.734 0.893 1 97.69 251 VAL B CA 1
ATOM 4381 C C . VAL B 1 251 ? 1.089 30.719 0.035 1 97.69 251 VAL B C 1
ATOM 4383 O O . VAL B 1 251 ? 1.408 30.922 -1.14 1 97.69 251 VAL B O 1
ATOM 4386 N N . GLY B 1 252 ? 0.002 31.25 0.621 1 96 252 GLY B N 1
ATOM 4387 C CA . GLY B 1 252 ? -0.744 32.312 -0.023 1 96 252 GLY B CA 1
ATOM 4388 C C . GLY B 1 252 ? -0.225 33.688 0.325 1 96 252 GLY B C 1
ATOM 4389 O O . GLY B 1 252 ? 0.139 33.969 1.474 1 96 252 GLY B O 1
ATOM 4390 N N . ASP B 1 253 ? -0.266 34.562 -0.616 1 94.12 253 ASP B N 1
ATOM 4391 C CA . ASP B 1 253 ? 0.273 35.875 -0.372 1 94.12 253 ASP B CA 1
ATOM 4392 C C . ASP B 1 253 ? -0.732 36.75 0.382 1 94.12 253 ASP B C 1
ATOM 4394 O O . ASP B 1 253 ? -0.395 37.844 0.84 1 94.12 253 ASP B O 1
ATOM 4398 N N . SER B 1 254 ? -1.952 36.281 0.584 1 90.69 254 SER B N 1
ATOM 4399 C CA . SER B 1 254 ? -2.975 36.969 1.343 1 90.69 254 SER B CA 1
ATOM 4400 C C . SER B 1 254 ? -3.309 36.25 2.641 1 90.69 254 SER B C 1
ATOM 4402 O O . SER B 1 254 ? -4.418 36.375 3.166 1 90.69 254 SER B O 1
ATOM 4404 N N . ASP B 1 255 ? -2.408 35.406 3.111 1 90.44 255 ASP B N 1
ATOM 4405 C CA . ASP B 1 255 ? -2.605 34.719 4.395 1 90.44 255 ASP B CA 1
ATOM 4406 C C . ASP B 1 255 ? -2.482 35.719 5.555 1 90.44 255 ASP B C 1
ATOM 4408 O O . ASP B 1 255 ? -1.396 36.219 5.824 1 90.44 255 ASP B O 1
ATOM 4412 N N . ASN B 1 256 ? -3.541 35.906 6.246 1 82.94 256 ASN B N 1
ATOM 4413 C CA . ASN B 1 256 ? -3.551 36.844 7.348 1 82.94 256 ASN B CA 1
ATOM 4414 C C . ASN B 1 256 ? -3.492 36.156 8.703 1 82.94 256 ASN B C 1
ATOM 4416 O O . ASN B 1 256 ? -3.521 36.812 9.75 1 82.94 256 ASN B O 1
ATOM 4420 N N . PHE B 1 257 ? -3.4 34.875 8.688 1 85.12 257 PHE B N 1
ATOM 4421 C CA . PHE B 1 257 ? -3.332 34.094 9.922 1 85.12 257 PHE B CA 1
ATOM 4422 C C . PHE B 1 257 ? -1.884 33.812 10.297 1 85.12 257 PHE B C 1
ATOM 4424 O O . PHE B 1 257 ? -1.515 33.844 11.469 1 85.12 257 PHE B O 1
ATOM 4431 N N . VAL B 1 258 ? -1.151 33.438 9.297 1 90.12 258 VAL B N 1
ATOM 4432 C CA . VAL B 1 258 ? 0.253 33.094 9.484 1 90.12 258 VAL B CA 1
ATOM 4433 C C . VAL B 1 258 ? 1.124 33.938 8.57 1 90.12 258 VAL B C 1
ATOM 4435 O O . VAL B 1 258 ? 0.946 33.938 7.348 1 90.12 258 VAL B O 1
ATOM 4438 N N . SER B 1 259 ? 2.041 34.656 9.195 1 91.31 259 SER B N 1
ATOM 4439 C CA . SER B 1 259 ? 2.922 35.531 8.422 1 91.31 259 SER B CA 1
ATOM 4440 C C . SER B 1 259 ? 3.842 34.719 7.516 1 91.31 259 SER B C 1
ATOM 4442 O O . SER B 1 259 ? 4.691 33.969 8 1 91.31 259 SER B O 1
ATOM 4444 N N . ALA B 1 260 ? 3.707 34.969 6.227 1 93.94 260 ALA B N 1
ATOM 4445 C CA . ALA B 1 260 ? 4.578 34.25 5.277 1 93.94 260 ALA B CA 1
ATOM 4446 C C . ALA B 1 260 ? 6.039 34.656 5.48 1 93.94 260 ALA B C 1
ATOM 4448 O O . ALA B 1 260 ? 6.934 33.812 5.441 1 93.94 260 ALA B O 1
ATOM 4449 N N . LYS B 1 261 ? 6.246 35.906 5.738 1 94.81 261 LYS B N 1
ATOM 4450 C CA . LYS B 1 261 ? 7.59 36.438 5.918 1 94.81 261 LYS B CA 1
ATOM 4451 C C . LYS B 1 261 ? 8.289 35.781 7.113 1 94.81 261 LYS B C 1
ATOM 4453 O O . LYS B 1 261 ? 9.445 35.375 7.016 1 94.81 261 LYS B O 1
ATOM 4458 N N . ASP B 1 262 ? 7.531 35.625 8.203 1 94.94 262 ASP B N 1
ATOM 4459 C CA . ASP B 1 262 ? 8.141 35.156 9.445 1 94.94 262 ASP B CA 1
ATOM 4460 C C . ASP B 1 262 ? 8.234 33.625 9.477 1 94.94 262 ASP B C 1
ATOM 4462 O O . ASP B 1 262 ? 8.875 33.062 10.359 1 94.94 262 ASP B O 1
ATOM 4466 N N . ASN B 1 263 ? 7.559 33 8.477 1 97.25 263 ASN B N 1
ATOM 4467 C CA . ASN B 1 263 ? 7.543 31.531 8.531 1 97.25 263 ASN B CA 1
ATOM 4468 C C . ASN B 1 263 ? 8.023 30.922 7.219 1 97.25 263 ASN B C 1
ATOM 4470 O O . ASN B 1 263 ? 9.195 30.562 7.09 1 97.25 263 ASN B O 1
ATOM 4474 N N . SER B 1 264 ? 7.234 30.984 6.184 1 97.75 264 SER B N 1
ATOM 4475 C CA . SER B 1 264 ? 7.512 30.281 4.93 1 97.75 264 SER B CA 1
ATOM 4476 C C . SER B 1 264 ? 8.75 30.844 4.246 1 97.75 264 SER B C 1
ATOM 4478 O O . SER B 1 264 ? 9.641 30.094 3.838 1 97.75 264 SER B O 1
ATOM 4480 N N . TYR B 1 265 ? 8.797 32.188 4.168 1 97.44 265 TYR B N 1
ATOM 4481 C CA . TYR B 1 265 ? 9.945 32.781 3.504 1 97.44 265 TYR B CA 1
ATOM 4482 C C . TYR B 1 265 ? 11.227 32.562 4.297 1 97.44 265 TYR B C 1
ATOM 4484 O O . TYR B 1 265 ? 12.258 32.188 3.725 1 97.44 265 TYR B O 1
ATOM 4492 N N . ARG B 1 266 ? 11.133 32.75 5.547 1 97.31 266 ARG B N 1
ATOM 4493 C CA . ARG B 1 266 ? 12.289 32.5 6.41 1 97.31 266 ARG B CA 1
ATOM 4494 C C . ARG B 1 266 ? 12.766 31.062 6.324 1 97.31 266 ARG B C 1
ATOM 4496 O O . ARG B 1 266 ? 13.969 30.812 6.266 1 97.31 266 ARG B O 1
ATOM 4503 N N . LEU B 1 267 ? 11.836 30.156 6.344 1 98.06 267 LEU B N 1
ATOM 4504 C CA . LEU B 1 267 ? 12.195 28.734 6.262 1 98.06 267 LEU B CA 1
ATOM 4505 C C . LEU B 1 267 ? 12.883 28.438 4.938 1 98.06 267 LEU B C 1
ATOM 4507 O O . LEU B 1 267 ? 13.875 27.703 4.902 1 98.06 267 LEU B O 1
ATOM 4511 N N . ARG B 1 268 ? 12.328 28.938 3.877 1 97.19 268 ARG B N 1
ATOM 4512 C CA . ARG B 1 268 ? 12.961 28.75 2.572 1 97.19 268 ARG B CA 1
ATOM 4513 C C . ARG B 1 268 ? 14.391 29.281 2.576 1 97.19 268 ARG B C 1
ATOM 4515 O O . ARG B 1 268 ? 15.281 28.688 1.97 1 97.19 268 ARG B O 1
ATOM 4522 N N . ASP B 1 269 ? 14.578 30.375 3.176 1 96.81 269 ASP B N 1
ATOM 4523 C CA . ASP B 1 269 ? 15.914 30.953 3.266 1 96.81 269 ASP B CA 1
ATOM 4524 C C . ASP B 1 269 ? 16.875 30.016 4.004 1 96.81 269 ASP B C 1
ATOM 4526 O O . ASP B 1 269 ? 18.047 29.938 3.664 1 96.81 269 ASP B O 1
ATOM 4530 N N . ARG B 1 270 ? 16.328 29.375 4.969 1 96.69 270 ARG B N 1
ATOM 4531 C CA . ARG B 1 270 ? 17.141 28.469 5.766 1 96.69 270 ARG B CA 1
ATOM 4532 C C . ARG B 1 270 ? 17.375 27.156 5.02 1 96.69 270 ARG B C 1
ATOM 4534 O O . ARG B 1 270 ? 18.438 26.531 5.164 1 96.69 270 ARG B O 1
ATOM 4541 N N . LEU B 1 271 ? 16.328 26.703 4.293 1 97 271 LEU B N 1
ATOM 4542 C CA . LEU B 1 271 ? 16.406 25.5 3.484 1 97 271 LEU B CA 1
ATOM 4543 C C . LEU B 1 271 ? 16.578 25.828 2.008 1 97 271 LEU B C 1
ATOM 4545 O O . LEU B 1 271 ? 15.609 25.828 1.244 1 97 271 LEU B O 1
ATOM 4549 N N . SER B 1 272 ? 17.719 25.953 1.565 1 93.06 272 SER B N 1
ATOM 4550 C CA . SER B 1 272 ? 18.016 26.469 0.234 1 93.06 272 SER B CA 1
ATOM 4551 C C . SER B 1 272 ? 17.531 25.516 -0.852 1 93.06 272 SER B C 1
ATOM 4553 O O . SER B 1 272 ? 17.25 25.938 -1.975 1 93.06 272 SER B O 1
ATOM 4555 N N . HIS B 1 273 ? 17.406 24.234 -0.505 1 94.88 273 HIS B N 1
ATOM 4556 C CA . HIS B 1 273 ? 16.969 23.266 -1.503 1 94.88 273 HIS B CA 1
ATOM 4557 C C . HIS B 1 273 ? 15.453 23.203 -1.59 1 94.88 273 HIS B C 1
ATOM 4559 O O . HIS B 1 273 ? 14.898 22.562 -2.486 1 94.88 273 HIS B O 1
ATOM 4565 N N . ALA B 1 274 ? 14.773 23.844 -0.676 1 97 274 ALA B N 1
ATOM 4566 C CA . ALA B 1 274 ? 13.312 23.812 -0.667 1 97 274 ALA B CA 1
ATOM 4567 C C . ALA B 1 274 ? 12.742 24.641 -1.815 1 97 274 ALA B C 1
ATOM 4569 O O . ALA B 1 274 ? 13.328 25.656 -2.215 1 97 274 ALA B O 1
ATOM 4570 N N . GLN B 1 275 ? 11.672 24.172 -2.332 1 97.31 275 GLN B N 1
ATOM 4571 C CA . GLN B 1 275 ? 10.922 24.953 -3.314 1 97.31 275 GLN B CA 1
ATOM 4572 C C . GLN B 1 275 ? 9.781 25.719 -2.652 1 97.31 275 GLN B C 1
ATOM 4574 O O . GLN B 1 275 ? 9.016 25.156 -1.87 1 97.31 275 GLN B O 1
ATOM 4579 N N . LEU B 1 276 ? 9.75 27.031 -2.961 1 98.25 276 LEU B N 1
ATOM 4580 C CA . LEU B 1 276 ? 8.695 27.891 -2.438 1 98.25 276 LEU B CA 1
ATOM 4581 C C . LEU B 1 276 ? 7.691 28.25 -3.527 1 98.25 276 LEU B C 1
ATOM 4583 O O . LEU B 1 276 ? 8.07 28.734 -4.598 1 98.25 276 LEU B O 1
ATOM 4587 N N . ILE B 1 277 ? 6.461 27.922 -3.266 1 98.06 277 ILE B N 1
ATOM 4588 C CA . ILE B 1 277 ? 5.359 28.266 -4.156 1 98.06 277 ILE B CA 1
ATOM 4589 C C . ILE B 1 277 ? 4.453 29.297 -3.492 1 98.06 277 ILE B C 1
ATOM 4591 O O . ILE B 1 277 ? 3.816 29.016 -2.475 1 98.06 277 ILE B O 1
ATOM 4595 N N . ILE B 1 278 ? 4.395 30.484 -4.062 1 97.75 278 ILE B N 1
ATOM 4596 C CA . ILE B 1 278 ? 3.531 31.547 -3.562 1 97.75 278 ILE B CA 1
ATOM 4597 C C . ILE B 1 278 ? 2.279 31.641 -4.434 1 97.75 278 ILE B C 1
ATOM 4599 O O . ILE B 1 278 ? 2.375 31.828 -5.648 1 97.75 278 ILE B O 1
ATOM 4603 N N . LEU B 1 279 ? 1.149 31.516 -3.82 1 96.38 279 LEU B N 1
ATOM 4604 C CA . LEU B 1 279 ? -0.121 31.594 -4.531 1 96.38 279 LEU B CA 1
ATOM 4605 C C . LEU B 1 279 ? -0.723 33 -4.438 1 96.38 279 LEU B C 1
ATOM 4607 O O . LEU B 1 279 ? -0.969 33.5 -3.34 1 96.38 279 LEU B O 1
ATOM 4611 N N . PRO B 1 280 ? -1.021 33.562 -5.559 1 93.94 280 PRO B N 1
ATOM 4612 C CA . PRO B 1 280 ? -1.596 34.906 -5.535 1 93.94 280 PRO B CA 1
ATOM 4613 C C . PRO B 1 280 ? -3.043 34.938 -5.051 1 93.94 280 PRO B C 1
ATOM 4615 O O . PRO B 1 280 ? -3.816 34.031 -5.375 1 93.94 280 PRO B O 1
ATOM 4618 N N . ASP B 1 281 ? -3.439 35.969 -4.324 1 91.69 281 ASP B N 1
ATOM 4619 C CA . ASP B 1 281 ? -4.801 36.188 -3.855 1 91.69 281 ASP B CA 1
ATOM 4620 C C . ASP B 1 281 ? -5.359 34.969 -3.143 1 91.69 281 ASP B C 1
ATOM 4622 O O . ASP B 1 281 ? -6.457 34.5 -3.455 1 91.69 281 ASP B O 1
ATOM 4626 N N . THR B 1 282 ? -4.477 34.406 -2.379 1 92.81 282 THR B N 1
ATOM 4627 C CA . THR B 1 282 ? -4.855 33.188 -1.677 1 92.81 282 THR B CA 1
ATOM 4628 C C . THR B 1 282 ? -4.621 33.312 -0.176 1 92.81 282 THR B C 1
ATOM 4630 O O . THR B 1 282 ? -3.562 33.781 0.249 1 92.81 282 THR B O 1
ATOM 4633 N N . GLY B 1 283 ? -5.629 32.938 0.615 1 91.94 283 GLY B N 1
ATOM 4634 C CA . GLY B 1 283 ? -5.535 33 2.064 1 91.94 283 GLY B CA 1
ATOM 4635 C C . GLY B 1 283 ? -4.949 31.766 2.689 1 91.94 283 GLY B C 1
ATOM 4636 O O . GLY B 1 283 ? -4.156 31.062 2.059 1 91.94 283 GLY B O 1
ATOM 4637 N N . HIS B 1 284 ? -5.266 31.516 3.975 1 92.5 284 HIS B N 1
ATOM 4638 C CA . HIS B 1 284 ? -4.648 30.5 4.809 1 92.5 284 HIS B CA 1
ATOM 4639 C C . HIS B 1 284 ? -5.141 29.109 4.426 1 92.5 284 HIS B C 1
ATOM 4641 O O . HIS B 1 284 ? -4.391 28.125 4.516 1 92.5 284 HIS B O 1
ATOM 4647 N N . ALA B 1 285 ? -6.402 29 3.91 1 93.31 285 ALA B N 1
ATOM 4648 C CA . ALA B 1 285 ? -7.09 27.719 3.768 1 93.31 285 ALA B CA 1
ATOM 4649 C C . ALA B 1 285 ? -6.82 27.094 2.4 1 93.31 285 ALA B C 1
ATOM 4651 O O . ALA B 1 285 ? -7.754 26.703 1.694 1 93.31 285 ALA B O 1
ATOM 4652 N N . ILE B 1 286 ? -5.602 26.812 2.111 1 95.44 286 ILE B N 1
ATOM 4653 C CA . ILE B 1 286 ? -5.145 26.391 0.792 1 95.44 286 ILE B CA 1
ATOM 4654 C C . ILE B 1 286 ? -5.699 25 0.472 1 95.44 286 ILE B C 1
ATOM 4656 O O . ILE B 1 286 ? -6.168 24.75 -0.64 1 95.44 286 ILE B O 1
ATOM 4660 N N . PRO B 1 287 ? -5.68 24.016 1.407 1 95.25 287 PRO B N 1
ATOM 4661 C CA . PRO B 1 287 ? -6.223 22.703 1.046 1 95.25 287 PRO B CA 1
ATOM 4662 C C . PRO B 1 287 ? -7.652 22.781 0.517 1 95.25 287 PRO B C 1
ATOM 4664 O O . PRO B 1 287 ? -8.031 22 -0.365 1 95.25 287 PRO B O 1
ATOM 4667 N N . GLN B 1 288 ? -8.406 23.781 0.98 1 92.25 288 GLN B N 1
ATOM 4668 C CA . GLN B 1 288 ? -9.805 23.922 0.589 1 92.25 288 GLN B CA 1
ATOM 4669 C C . GLN B 1 288 ? -9.945 24.781 -0.662 1 92.25 288 GLN B C 1
ATOM 4671 O O . GLN B 1 288 ? -10.766 24.5 -1.535 1 92.25 288 GLN B O 1
ATOM 4676 N N . THR B 1 289 ? -9.109 25.797 -0.776 1 92.94 289 THR B N 1
ATOM 4677 C CA . THR B 1 289 ? -9.336 26.812 -1.792 1 92.94 289 THR B CA 1
ATOM 4678 C C . THR B 1 289 ? -8.469 26.562 -3.021 1 92.94 289 THR B C 1
ATOM 4680 O O . THR B 1 289 ? -8.828 26.953 -4.133 1 92.94 289 THR B O 1
ATOM 4683 N N . GLN B 1 290 ? -7.328 26 -2.783 1 94.12 290 GLN B N 1
ATOM 4684 C CA . GLN B 1 290 ? -6.395 25.703 -3.863 1 94.12 290 GLN B CA 1
ATOM 4685 C C . GLN B 1 290 ? -5.883 24.266 -3.77 1 94.12 290 GLN B C 1
ATOM 4687 O O . GLN B 1 290 ? -4.672 24.031 -3.719 1 94.12 290 GLN B O 1
ATOM 4692 N N . PRO B 1 291 ? -6.805 23.297 -3.93 1 93.75 291 PRO B N 1
ATOM 4693 C CA . PRO B 1 291 ? -6.383 21.906 -3.758 1 93.75 291 PRO B CA 1
ATOM 4694 C C . PRO B 1 291 ? -5.371 21.469 -4.809 1 93.75 291 PRO B C 1
ATOM 4696 O O . PRO B 1 291 ? -4.508 20.625 -4.527 1 93.75 291 PRO B O 1
ATOM 4699 N N . GLN B 1 292 ? -5.461 22.016 -5.965 1 94.19 292 GLN B N 1
ATOM 4700 C CA . GLN B 1 292 ? -4.539 21.641 -7.031 1 94.19 292 GLN B CA 1
ATOM 4701 C C . GLN B 1 292 ? -3.1 21.984 -6.664 1 94.19 292 GLN B C 1
ATOM 4703 O O . GLN B 1 292 ? -2.17 21.266 -7.043 1 94.19 292 GLN B O 1
ATOM 4708 N N . ALA B 1 293 ? -2.893 23.031 -5.953 1 96.69 293 ALA B N 1
ATOM 4709 C CA . ALA B 1 293 ? -1.549 23.406 -5.527 1 96.69 293 ALA B CA 1
ATOM 4710 C C . ALA B 1 293 ? -0.948 22.359 -4.594 1 96.69 293 ALA B C 1
ATOM 4712 O O . ALA B 1 293 ? 0.256 22.094 -4.637 1 96.69 293 ALA B O 1
ATOM 4713 N N . VAL B 1 294 ? -1.788 21.812 -3.797 1 97.5 294 VAL B N 1
ATOM 4714 C CA . VAL B 1 294 ? -1.337 20.766 -2.885 1 97.5 294 VAL B CA 1
ATOM 4715 C C . VAL B 1 294 ? -0.914 19.531 -3.682 1 97.5 294 VAL B C 1
ATOM 4717 O O . VAL B 1 294 ? 0.161 18.984 -3.449 1 97.5 294 VAL B O 1
ATOM 4720 N N . ILE B 1 295 ? -1.741 19.172 -4.648 1 93.31 295 ILE B N 1
ATOM 4721 C CA . ILE B 1 295 ? -1.468 18.016 -5.488 1 93.31 295 ILE B CA 1
ATOM 4722 C C . ILE B 1 295 ? -0.172 18.234 -6.266 1 93.31 295 ILE B C 1
ATOM 4724 O O . ILE B 1 295 ? 0.68 17.344 -6.328 1 93.31 295 ILE B O 1
ATOM 4728 N N . ASN B 1 296 ? -0.056 19.406 -6.773 1 95.75 296 ASN B N 1
ATOM 4729 C CA . ASN B 1 296 ? 1.149 19.734 -7.523 1 95.75 296 ASN B CA 1
ATOM 4730 C C . ASN B 1 296 ? 2.398 19.641 -6.656 1 95.75 296 ASN B C 1
ATOM 4732 O O . ASN B 1 296 ? 3.432 19.125 -7.102 1 95.75 296 ASN B O 1
ATOM 4736 N N . ALA B 1 297 ? 2.322 20.078 -5.453 1 97.94 297 ALA B N 1
ATOM 4737 C CA . ALA B 1 297 ? 3.461 20.031 -4.543 1 97.94 297 ALA B CA 1
ATOM 4738 C C . ALA B 1 297 ? 3.855 18.578 -4.246 1 97.94 297 ALA B C 1
ATOM 4740 O O . ALA B 1 297 ? 5.043 18.25 -4.203 1 97.94 297 ALA B O 1
ATOM 4741 N N . ILE B 1 298 ? 2.857 17.766 -4.082 1 95.5 298 ILE B N 1
ATOM 4742 C CA . ILE B 1 298 ? 3.107 16.344 -3.854 1 95.5 298 ILE B CA 1
ATOM 4743 C C . ILE B 1 298 ? 3.818 15.742 -5.062 1 95.5 298 ILE B C 1
ATOM 4745 O O . ILE B 1 298 ? 4.801 15.016 -4.914 1 95.5 298 ILE B O 1
ATOM 4749 N N . ASN B 1 299 ? 3.322 16.062 -6.207 1 90.88 299 ASN B N 1
ATOM 4750 C CA . ASN B 1 299 ? 3.883 15.523 -7.441 1 90.88 299 ASN B CA 1
ATOM 4751 C C . ASN B 1 299 ? 5.328 15.969 -7.641 1 90.88 299 ASN B C 1
ATOM 4753 O O . ASN B 1 299 ? 6.141 15.227 -8.188 1 90.88 299 ASN B O 1
ATOM 4757 N N . ILE B 1 300 ? 5.629 17.156 -7.223 1 94.38 300 ILE B N 1
ATOM 4758 C CA . ILE B 1 300 ? 7.004 17.641 -7.312 1 94.38 300 ILE B CA 1
ATOM 4759 C C . ILE B 1 300 ? 7.926 16.719 -6.512 1 94.38 300 ILE B C 1
ATOM 4761 O O . ILE B 1 300 ? 8.977 16.297 -7 1 94.38 300 ILE B O 1
ATOM 4765 N N . ILE B 1 301 ? 7.504 16.375 -5.316 1 94.56 301 ILE B N 1
ATOM 4766 C CA . ILE B 1 301 ? 8.305 15.477 -4.492 1 94.56 301 ILE B CA 1
ATOM 4767 C C . ILE B 1 301 ? 8.328 14.086 -5.117 1 94.56 301 ILE B C 1
ATOM 4769 O O . ILE B 1 301 ? 9.383 13.438 -5.176 1 94.56 301 ILE B O 1
ATOM 4773 N N . GLY B 1 302 ? 7.113 13.648 -5.504 1 86.44 302 GLY B N 1
ATOM 4774 C CA . GLY B 1 302 ? 7.02 12.344 -6.141 1 86.44 302 GLY B CA 1
ATOM 4775 C C . GLY B 1 302 ? 7.988 12.172 -7.297 1 86.44 302 GLY B C 1
ATOM 4776 O O . GLY B 1 302 ? 8.633 11.133 -7.422 1 86.44 302 GLY B O 1
ATOM 4777 N N . LYS B 1 303 ? 8.102 13.125 -8.133 1 81.69 303 LYS B N 1
ATOM 4778 C CA . LYS B 1 303 ? 8.992 13.094 -9.289 1 81.69 303 LYS B CA 1
ATOM 4779 C C . LYS B 1 303 ? 10.453 13.047 -8.859 1 81.69 303 LYS B C 1
ATOM 4781 O O . LYS B 1 303 ? 11.281 12.438 -9.531 1 81.69 303 LYS B O 1
ATOM 4786 N N . GLN B 1 304 ? 10.695 13.734 -7.77 1 85.06 304 GLN B N 1
ATOM 4787 C CA . GLN B 1 304 ? 12.055 13.719 -7.25 1 85.06 304 GLN B CA 1
ATOM 4788 C C . GLN B 1 304 ? 12.43 12.336 -6.727 1 85.06 304 GLN B C 1
ATOM 4790 O O . GLN B 1 304 ? 13.57 11.891 -6.895 1 85.06 304 GLN B O 1
ATOM 4795 N N . ILE B 1 305 ? 11.469 11.688 -6.148 1 77.5 305 ILE B N 1
ATOM 4796 C CA . ILE B 1 305 ? 11.695 10.352 -5.613 1 77.5 305 ILE B CA 1
ATOM 4797 C C . ILE B 1 305 ? 11.93 9.367 -6.762 1 77.5 305 ILE B C 1
ATOM 4799 O O . ILE B 1 305 ? 12.836 8.531 -6.695 1 77.5 305 ILE B O 1
ATOM 4803 N N . ASP B 1 306 ? 11.094 9.469 -7.699 1 64.12 306 ASP B N 1
ATOM 4804 C CA . ASP B 1 306 ? 11.234 8.602 -8.859 1 64.12 306 ASP B CA 1
ATOM 4805 C C . ASP B 1 306 ? 12.594 8.773 -9.523 1 64.12 306 ASP B C 1
ATOM 4807 O O . ASP B 1 306 ? 13.219 7.797 -9.945 1 64.12 306 ASP B O 1
ATOM 4811 N N . LYS B 1 307 ? 13.039 10.039 -9.602 1 59.22 307 LYS B N 1
ATOM 4812 C CA . LYS B 1 307 ? 14.336 10.312 -10.219 1 59.22 307 LYS B CA 1
ATOM 4813 C C . LYS B 1 307 ? 15.469 9.68 -9.414 1 59.22 307 LYS B C 1
ATOM 4815 O O . LYS B 1 307 ? 16.406 9.133 -9.992 1 59.22 307 LYS B O 1
ATOM 4820 N N . ASN B 1 308 ? 15.242 9.781 -8.188 1 60.88 308 ASN B N 1
ATOM 4821 C CA . ASN B 1 308 ? 16.281 9.242 -7.312 1 60.88 308 ASN B CA 1
ATOM 4822 C C . ASN B 1 308 ? 16.312 7.719 -7.367 1 60.88 308 ASN B C 1
ATOM 4824 O O . ASN B 1 308 ? 17.391 7.117 -7.246 1 60.88 308 ASN B O 1
ATOM 4828 N N . ASN B 1 309 ? 15.156 7.16 -7.562 1 51.69 309 ASN B N 1
ATOM 4829 C CA . ASN B 1 309 ? 15.094 5.703 -7.672 1 51.69 309 ASN B CA 1
ATOM 4830 C C . ASN B 1 309 ? 15.656 5.219 -9 1 51.69 309 ASN B C 1
ATOM 4832 O O . ASN B 1 309 ? 16.234 4.133 -9.078 1 51.69 309 ASN B O 1
ATOM 4836 N N . THR B 1 310 ? 15.414 6.02 -10.008 1 45.19 310 THR B N 1
ATOM 4837 C CA . THR B 1 310 ? 15.945 5.68 -11.32 1 45.19 310 THR B CA 1
ATOM 4838 C C . THR B 1 310 ? 17.453 5.875 -11.352 1 45.19 310 THR B C 1
ATOM 4840 O O . THR B 1 310 ? 18.172 5.125 -12.031 1 45.19 310 THR B O 1
ATOM 4843 N N . ASN B 1 311 ? 17.969 6.953 -10.734 1 42.75 311 ASN B N 1
ATOM 4844 C CA . ASN B 1 311 ? 19.406 7.199 -10.742 1 42.75 311 ASN B CA 1
ATOM 4845 C C . ASN B 1 311 ? 20.156 6.152 -9.922 1 42.75 311 ASN B C 1
ATOM 4847 O O . ASN B 1 311 ? 21.359 5.977 -10.094 1 42.75 311 ASN B O 1
ATOM 4851 N N . LEU B 1 312 ? 19.484 5.574 -8.984 1 40.16 312 LEU B N 1
ATOM 4852 C CA . LEU B 1 312 ? 20.156 4.547 -8.195 1 40.16 312 LEU B CA 1
ATOM 4853 C C . LEU B 1 312 ? 20.188 3.219 -8.945 1 40.16 312 LEU B C 1
ATOM 4855 O O . LEU B 1 312 ? 20.984 2.334 -8.609 1 40.16 312 LEU B O 1
ATOM 4859 N N . ASN B 1 313 ? 19.359 2.943 -9.812 1 32.31 313 ASN B N 1
ATOM 4860 C CA . ASN B 1 313 ? 19.484 1.761 -10.656 1 32.31 313 ASN B CA 1
ATOM 4861 C C . ASN B 1 313 ? 20.406 2.023 -11.852 1 32.31 313 ASN B C 1
ATOM 4863 O O . ASN B 1 313 ? 20.328 3.09 -12.469 1 32.31 313 ASN B O 1
#

Nearest PDB structures (foldseek):
  8ooh-assembly1_A  TM=7.276E-01  e=9.646E-15  Haloferax mediterranei
  8pi1-assembly3_I  TM=7.243E-01  e=4.366E-14  Pseudomonas fluorescens
  4qes-assembly1_A  TM=7.657E-01  e=1.139E-12  Kitasatospora aureofaciens
  3hea-assembly2_D  TM=7.395E-01  e=5.860E-13  Pseudomonas fluorescens
  3t4u-assembly2_D  TM=6.958E-01  e=3.403E-13  Pseudomonas fluorescens

Sequence (626 aa):
MIPLLGILIAVAIACSFYTDRAIRQAEADFPPQGKYVKVAGVRLHYICKGSEQAVVLLHGNPGSVQDYPPETIDRIAQEYCLYAFDLPGHGYSDRPAIATPLVQAQLLRSALQKIGIEKPILVAYSWSSAIALAYALRYPDEVAGIVLVSAIAYKVNHALLPLAKFAQSSLLEFLLKLIPPNLVGYILFAHLKKGFLPKSPNVDYLKAAQALWTRPIQIQASLEDSKNLQSALDEMKKRYSEIEVPVVIVVGDSDNFVSAKDNSYRLRDRLSHAQLIILPDTGHAIPQTQPQAVINAINIIGKQIDKNNTNLNMIPLLGILIAVAIACSFYTDRAIRQAEADFPPQGKYVKVAGVRLHYICKGSEQAVVLLHGNPGSVQDYPPETIDRIAQEYCLYAFDLPGHGYSDRPAIATPLVQAQLLRSALQKIGIEKPILVAYSWSSAIALAYALRYPDEVAGIVLVSAIAYKVNHALLPLAKFAQSSLLEFLLKLIPPNLVGYILFAHLKKGFLPKSPNVDYLKAAQALWTRPIQIQASLEDSKNLQSALDEMKKRYSEIEVPVVIVVGDSDNFVSAKDNSYRLRDRLSHAQLIILPDTGHAIPQTQPQAVINAINIIGKQIDKNNTNLN

Foldseek 3Di:
DVVVVVVVVVVVVVVVVVVVVVVVVVCVVPPQDDDWDADPNDIDGDHDDDDQQEEEEAAEFVDALVLFPPVLQVVLVVRHRYHYDGFDLFDPHHHDPDDELLVSLVVVVVVCVVVPQFEHEYEYAALNLLNVLSNCLVPVPRYQEYEYALYDQADFPPDLPPPLVVLNDPVQLVVLVVDPLQVVLVVNVVSVQVQFPPHGFDPVSSVVCSVGCSPSSNVSVSSPSRNNRNVSSVVSVVCLLVRDHEYEYEYEPAAPRHDCVRGVVVSCVSVVRYHYHYDYNGYRSCSGPPVVVSSVRSVVSVVVSVVVVVVVD/DVDPVVVVVVVVVVVVVVVVVVVVVVCVVPPQDDDWDADPNDIDGDHDDDDQQEEEEAAEFVDALVLFPPVLQVVLVVRHRYHYDGFDLFDPHHHDPDDELLVSLVVVVVVCVVVPQFEHEYEYAALNLLNVLSNCLVPVPRYQEYEYALYDQADFDPPPDPPLVVLNDPVQLVVLVVDPLVVVLVVNVVSVQVQFPPHGFDPVSSVVCSVGCSPSSNVSVSSPSVNNRNVSSVVSVVCLLVRDHEYEYEYEPAAPRHDCVRGVVVSCVSVVRYHYHYDYNGYRSCSGPPVVVSSVRSVVSVVVSVVVVVVVD

pLDDT: mean 83.93, std 13.44, range [32.31, 98.81]